Protein AF-A0A5K1BSJ5-F1 (afdb_monomer)

Sequence (576 aa):
VAWEALIDVFVQFHLPMIQEQTGKFDDDLQEKGVSLKLSHQLTDPRGGKHSSTEGSTSDCQSQFSRFQKIIKLLMKPLVGIMSSRCSITVHLSCLKTWCYLLHKLVLLVNCASLIPLVLEPMLLVVFQKGPDNKSYCIWKSCIDLFDDFISSKVKVHNDENVG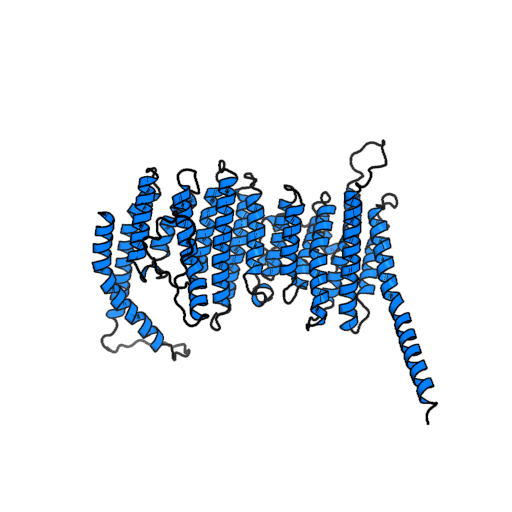VDLTPVNITSGDANMWKNYSIKWMSWDLKMLNFNLRMIQSIVPSVLKQNTSSEVAKMASAAVLQLFCSVLKGVKIEFQQLSQPFSSILLSLNMILTFIKDWYEDVTGKFANCFHQELHYATLQLLQTAIEELPDSILSSPLYEFRLDIKMINNLWSADVIQNVRGHLSGISMMLCMDAVSPISFCVLLYLIVGATYSSSITGEILFTKMEKFSQIAFSVVDPIQNLHAVVEMQYIYMFKSVTNGLYWLKVWKVFAKSLKERFDKVISSPFVITETHLHLLVYYLCFPLEMSSSTCLLMTADDDESTGKHVFTSENKHELELIMDTWKSLYDSVNHVIKDRCTKIHFSEGLCQRLLAIVNGRDKMNAVLQSFTFLWFYGEMAIHVLNQVRMPGALSQQRRQQKGDKRNSLEFVA

Foldseek 3Di:
DVLLVVLCVVLVVQVVVLVVVVVVVVVVVVVPPDDDDDDDDDDDDDDDDDDDDPPPVVVNVVSVVVVLVVLLVSVVVLLVQLLDPDALVSVLVSLQSLLSSLLSCACVCQPPSNVCRRLVSNLLSLLLQACDPRSPLVNVLNLVVLLCLLLQLVVVVVCVVDPDDDDPPPPDDDPRNPSPVRDRDHHQDALVCLLVLLVSLVSNPNNCQPPPHDLVRLLVSLVSSLSSLLSNLLSVQVNVPDPPDDPVSNLVSLQSLLVSLLVLVCCCCPVRVVVPNLSSLVSSLSSLLSNLVRHDLCQQVDLVNWDFQAHPVLVVLDDVVLVVQLCVLLPPDDADDHRDTAGNLLSSLLVNLVSLVVSVVPDDCPVSLVSLLVSLLSCCVGPDNLSSLRSLLNSLSSCLVVPLPCLLVNLSSLLSNLLSNLVSLLVCVPPPDDQDPSSLSSVLSSLCSNLVSLVSNLVPPPDDDDPPDPDPDDDPVNVVSLVSSLVSSLSSCVSVVVSCVVPPPDDPNLVSNVVSLVCSVVVCVPPDPPRPDPSNVVSSVSVVVSSVVVVPPVVPVVVVVVVVVVVVVVVVVPPD

Mean predicted aligned error: 14.18 Å

Radius of gyration: 31.63 Å; Cα contacts (8 Å, |Δi|>4): 451; chains: 1; bounding box: 100×88×82 Å

Solvent-accessible surface area (backbone atoms only — not comparable to full-atom values): 33518 Å² total; per-residue (Å²): 104,75,67,54,54,51,49,48,56,52,42,68,70,49,46,61,73,45,54,68,51,51,58,53,52,57,54,59,57,64,72,62,71,71,82,84,80,91,83,82,89,83,91,86,92,79,91,77,95,78,83,87,88,71,70,67,68,57,52,52,55,52,51,54,53,50,49,54,53,50,53,48,59,62,42,50,60,47,42,50,52,61,64,46,91,65,55,62,69,56,40,52,53,44,51,51,53,51,47,49,50,48,30,70,41,38,68,57,49,62,37,82,79,39,34,65,60,66,46,44,58,50,52,49,48,41,28,48,66,27,66,42,101,78,40,35,69,60,35,51,49,50,50,51,52,49,40,51,48,46,38,23,32,52,53,54,54,51,57,70,71,48,77,83,77,95,68,88,79,77,79,85,73,76,104,71,64,86,54,76,87,45,78,62,64,64,55,67,77,61,81,85,48,47,65,57,54,53,52,57,51,54,42,41,50,69,27,46,68,43,98,81,55,52,72,67,45,39,46,54,52,43,50,49,43,50,52,46,50,49,36,45,38,50,33,50,35,56,53,71,70,43,94,79,68,52,68,68,57,55,46,51,51,49,49,54,53,52,49,49,54,50,52,51,50,48,42,55,58,63,85,34,60,86,63,81,50,64,60,55,58,52,40,50,50,48,49,46,46,48,53,62,73,44,42,55,58,76,57,34,70,26,80,84,46,55,40,65,42,74,49,78,66,52,64,72,64,58,40,71,67,52,48,52,53,41,50,66,70,44,68,94,58,87,78,88,51,82,59,38,72,35,29,48,47,34,52,44,52,41,53,42,54,54,51,49,59,67,47,58,82,76,53,77,64,65,68,56,50,60,50,48,38,56,45,32,42,56,59,30,67,40,95,67,37,61,61,44,46,50,40,51,46,50,52,52,47,51,44,56,73,74,45,58,90,48,50,68,57,56,48,51,52,48,43,39,46,44,52,26,49,28,56,38,44,63,59,42,83,80,52,97,78,83,84,50,72,66,54,49,52,52,50,37,55,52,69,44,39,65,47,53,45,39,55,58,46,54,75,74,80,79,82,85,82,72,100,78,71,102,68,87,70,80,51,71,66,60,51,51,52,51,50,54,42,49,54,51,47,55,54,30,50,52,35,49,52,51,55,44,66,77,71,47,97,66,95,50,64,71,55,52,37,51,53,49,54,48,48,66,55,61,70,38,81,82,54,74,89,85,67,72,44,69,64,29,56,49,46,50,51,55,52,52,52,53,54,50,54,68,66,59,51,68,61,58,59,54,50,52,54,49,51,58,55,49,58,60,52,68,68,60,74,78,77,123

pLDDT: mean 73.5, std 19.88, range [23.98, 96.81]

Nearest PDB structures (foldseek):
  8v3b-assembly1_a  TM=2.642E-01  e=4.967E-02  synthetic construct
  7or8-assembly1_A  TM=2.681E-01  e=3.112E+00  Homo sapiens
  8h5b-assembly1_A  TM=1.734E-01  e=1.829E+00  Saccharomyces cerevisiae S288C
  6t5h-assembly1_A  TM=2.606E-01  e=3.909E+00  Homo sapiens

Structure (mmCIF, N/CA/C/O backbone):
data_AF-A0A5K1BSJ5-F1
#
_entry.id   AF-A0A5K1BSJ5-F1
#
loop_
_atom_site.group_PDB
_atom_site.id
_atom_site.type_symbol
_atom_site.label_atom_id
_atom_site.label_alt_id
_atom_site.label_comp_id
_atom_site.label_asym_id
_atom_site.label_entity_id
_atom_site.label_seq_id
_atom_site.pdbx_PDB_ins_code
_atom_site.Cartn_x
_atom_site.Cartn_y
_atom_site.Cartn_z
_atom_site.occupancy
_atom_site.B_iso_or_equiv
_atom_site.auth_seq_id
_atom_site.auth_comp_id
_atom_site.auth_asym_id
_atom_site.auth_atom_id
_atom_site.pdbx_PDB_model_num
ATOM 1 N N . VAL A 1 1 ? -22.278 3.831 38.910 1.00 59.66 1 VAL A N 1
ATOM 2 C CA . VAL A 1 1 ? -22.834 3.240 40.149 1.00 59.66 1 VAL A CA 1
ATOM 3 C C . VAL A 1 1 ? -23.997 2.279 39.888 1.00 59.66 1 VAL A C 1
ATOM 5 O O . VAL A 1 1 ? -23.748 1.086 39.885 1.00 59.66 1 VAL A O 1
ATOM 8 N N . ALA A 1 2 ? -25.237 2.716 39.608 1.00 66.56 2 ALA A N 1
ATOM 9 C CA . ALA A 1 2 ? -26.373 1.778 39.458 1.00 66.56 2 ALA A CA 1
ATOM 10 C C . ALA A 1 2 ? -26.224 0.781 38.285 1.00 66.56 2 ALA A C 1
ATOM 12 O O . ALA A 1 2 ? -26.528 -0.399 38.427 1.00 66.56 2 ALA A O 1
ATOM 13 N N . TRP A 1 3 ? -25.702 1.239 37.142 1.00 72.31 3 TRP A N 1
ATOM 14 C CA . TRP A 1 3 ? -25.408 0.371 35.993 1.00 72.31 3 TRP A CA 1
ATOM 15 C C . TRP A 1 3 ? -24.248 -0.596 36.243 1.00 72.31 3 TRP A C 1
ATOM 17 O O . TRP A 1 3 ? -24.303 -1.732 35.792 1.00 72.31 3 TRP A O 1
ATOM 27 N N . GLU A 1 4 ? -23.222 -0.166 36.978 1.00 75.81 4 GLU A N 1
ATOM 28 C CA . GLU A 1 4 ? -22.085 -1.021 37.340 1.00 75.81 4 GLU A CA 1
ATOM 29 C C . GLU A 1 4 ? -22.535 -2.134 38.289 1.00 75.81 4 GLU A C 1
ATOM 31 O O . GLU A 1 4 ? -22.211 -3.286 38.043 1.00 75.81 4 GLU A O 1
ATOM 36 N N . ALA A 1 5 ? -23.383 -1.821 39.276 1.00 74.25 5 ALA A N 1
ATOM 37 C CA . ALA A 1 5 ? -23.983 -2.822 40.158 1.00 74.25 5 ALA A CA 1
ATOM 38 C C . ALA A 1 5 ? -24.853 -3.836 39.391 1.00 74.25 5 ALA A C 1
ATOM 40 O O . ALA A 1 5 ? -24.809 -5.028 39.676 1.00 74.25 5 ALA A O 1
ATOM 41 N N . LEU A 1 6 ? -25.610 -3.385 38.382 1.00 73.81 6 LEU A N 1
ATOM 42 C CA . LEU A 1 6 ? -26.347 -4.276 37.477 1.00 73.81 6 LEU A CA 1
ATOM 43 C C . LEU A 1 6 ? -25.399 -5.187 36.687 1.00 73.81 6 LEU A C 1
ATOM 45 O O . LEU A 1 6 ? -25.628 -6.392 36.630 1.00 73.81 6 LEU A O 1
ATOM 49 N N . ILE A 1 7 ? -24.328 -4.632 36.110 1.00 78.50 7 ILE A N 1
ATOM 50 C CA . ILE A 1 7 ? -23.302 -5.409 35.400 1.00 78.50 7 ILE A CA 1
ATOM 51 C C . ILE A 1 7 ? -22.656 -6.427 36.344 1.00 78.50 7 ILE A C 1
ATOM 53 O O . ILE A 1 7 ? -22.511 -7.580 35.956 1.00 78.50 7 ILE A O 1
ATOM 57 N N . ASP A 1 8 ? -22.329 -6.041 37.577 1.00 79.62 8 ASP A N 1
ATOM 58 C CA . ASP A 1 8 ? -21.740 -6.937 38.571 1.00 79.62 8 ASP A CA 1
ATOM 59 C C . ASP A 1 8 ? -22.670 -8.092 38.916 1.00 79.62 8 ASP A C 1
ATOM 61 O O . ASP A 1 8 ? -22.248 -9.239 38.834 1.00 79.62 8 ASP A O 1
ATOM 65 N N . VAL A 1 9 ? -23.945 -7.821 39.209 1.00 76.25 9 VAL A N 1
ATOM 66 C CA . VAL A 1 9 ? -24.928 -8.875 39.497 1.00 76.25 9 VAL A CA 1
ATOM 67 C C . VAL A 1 9 ? -25.075 -9.824 38.306 1.00 76.25 9 VAL A C 1
ATOM 69 O O . VAL A 1 9 ? -25.085 -11.039 38.489 1.00 76.25 9 VAL A O 1
ATOM 72 N N . PHE A 1 10 ? -25.138 -9.304 37.077 1.00 71.19 10 PHE A N 1
ATOM 73 C CA . PHE A 1 10 ? -25.293 -10.142 35.886 1.00 71.19 10 PHE A CA 1
ATOM 74 C C . PHE A 1 10 ? -24.058 -10.976 35.565 1.00 71.19 10 PHE A C 1
ATOM 76 O O . PHE A 1 10 ? -24.174 -12.165 35.263 1.00 71.19 10 PHE A O 1
ATOM 83 N N . VAL A 1 11 ? -22.878 -10.360 35.609 1.00 69.62 11 VAL A N 1
ATOM 84 C CA . VAL A 1 11 ? -21.617 -11.042 35.329 1.00 69.62 11 VAL A CA 1
ATOM 85 C C . VAL A 1 11 ? -21.346 -12.063 36.431 1.00 69.62 11 VAL A C 1
ATOM 87 O O . VAL A 1 11 ? -21.065 -13.212 36.124 1.00 69.62 11 VAL A O 1
ATOM 90 N N . GLN A 1 12 ? -21.534 -11.723 37.704 1.00 70.19 12 GLN A N 1
ATOM 91 C CA . GLN A 1 12 ? -21.292 -12.642 38.818 1.00 70.19 12 GLN A CA 1
ATOM 92 C C . GLN A 1 12 ? -22.198 -13.885 38.788 1.00 70.19 12 GLN A C 1
ATOM 94 O O . GLN A 1 12 ? -21.752 -14.959 39.180 1.00 70.19 12 GLN A O 1
ATOM 99 N N . PHE A 1 13 ? -23.434 -13.777 38.285 1.00 66.00 13 PHE A N 1
ATOM 100 C CA . PHE A 1 13 ? -24.361 -14.916 38.212 1.00 66.00 13 PHE A CA 1
ATOM 101 C C . PHE A 1 13 ? -24.111 -15.847 37.016 1.00 66.00 13 PHE A C 1
ATOM 103 O O . PHE A 1 13 ? -24.405 -17.038 37.087 1.00 66.00 13 PHE A O 1
ATOM 110 N N . HIS A 1 14 ? -23.592 -15.318 35.904 1.00 64.50 14 HIS A N 1
ATOM 111 C CA . HIS A 1 14 ? -23.464 -16.072 34.651 1.00 64.50 14 HIS A CA 1
ATOM 112 C C . HIS A 1 14 ? -22.018 -16.409 34.260 1.00 64.50 14 HIS A C 1
ATOM 114 O O . HIS A 1 14 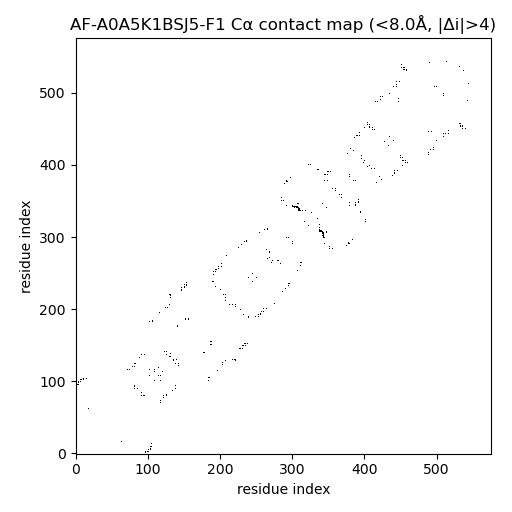? -21.806 -17.399 33.565 1.00 64.50 14 HIS A O 1
ATOM 120 N N . LEU A 1 15 ? -21.024 -15.634 34.706 1.00 64.12 15 LEU A N 1
ATOM 121 C CA . LEU A 1 15 ? -19.611 -15.813 34.354 1.00 64.12 15 LEU A CA 1
ATOM 122 C C . LEU A 1 15 ? -18.994 -17.106 34.924 1.00 64.12 15 LEU A C 1
ATOM 124 O O . LEU A 1 15 ? -18.356 -17.809 34.140 1.00 64.12 15 LEU A O 1
ATOM 128 N N . PRO A 1 16 ? -19.208 -17.488 36.205 1.00 62.09 16 PRO A N 1
ATOM 129 C CA . PRO A 1 16 ? -18.628 -18.717 36.760 1.00 62.09 16 PRO A CA 1
ATOM 130 C C . PRO A 1 16 ? -19.122 -19.964 36.022 1.00 62.09 16 PRO A C 1
ATOM 132 O O . PRO A 1 16 ? -18.342 -20.834 35.656 1.00 62.09 16 PRO A O 1
ATOM 135 N N . MET A 1 17 ? -20.417 -19.979 35.697 1.00 57.91 17 MET A N 1
ATOM 136 C CA . MET A 1 17 ? -21.085 -21.081 35.009 1.00 57.91 17 MET A CA 1
ATOM 137 C C . MET A 1 17 ? -20.581 -21.297 33.570 1.00 57.91 17 MET A C 1
ATOM 139 O O . MET A 1 17 ? -20.702 -22.395 33.038 1.00 57.91 17 MET A O 1
ATOM 143 N N . ILE A 1 18 ? -20.041 -20.251 32.935 1.00 56.03 18 ILE A N 1
ATOM 144 C CA . ILE A 1 18 ? -19.500 -20.297 31.570 1.00 56.03 18 ILE A CA 1
ATOM 145 C C . ILE A 1 18 ? -17.995 -20.572 31.602 1.00 56.03 18 ILE A C 1
ATOM 147 O O . ILE A 1 18 ? -17.532 -21.396 30.823 1.00 56.03 18 ILE A O 1
ATOM 151 N N . GLN A 1 19 ? -17.239 -19.948 32.514 1.00 55.75 19 GLN A N 1
ATOM 152 C CA . GLN A 1 19 ? -15.788 -20.153 32.642 1.00 55.75 19 GLN A CA 1
ATOM 153 C C . GLN A 1 19 ? -15.427 -21.597 33.017 1.00 55.75 19 GLN A C 1
ATOM 155 O O . GLN A 1 19 ? -14.492 -22.161 32.450 1.00 55.75 19 GLN A O 1
ATOM 160 N N . GLU A 1 20 ? -16.204 -22.219 33.906 1.00 53.38 20 GLU A N 1
ATOM 161 C CA . GLU A 1 20 ? -16.032 -23.619 34.320 1.00 53.38 20 GLU A CA 1
ATOM 162 C C . GLU A 1 20 ? -16.349 -24.614 33.180 1.00 53.38 20 GLU A C 1
ATOM 164 O O . GLU A 1 20 ? -15.873 -25.749 33.176 1.00 53.38 20 GLU A O 1
ATOM 169 N N . GLN A 1 21 ? -17.110 -24.178 32.168 1.00 47.47 21 GLN A N 1
ATOM 170 C CA . GLN A 1 21 ? -17.494 -24.982 31.002 1.00 47.47 21 GLN A CA 1
ATOM 171 C C . GLN A 1 21 ? -16.606 -24.726 29.775 1.00 47.47 21 GLN A C 1
ATOM 173 O O . GLN A 1 21 ? -16.357 -25.654 29.011 1.00 47.47 21 GLN A O 1
ATOM 178 N N . THR A 1 22 ? -16.073 -23.510 29.600 1.00 42.66 22 THR A N 1
ATOM 179 C CA . THR A 1 22 ? -15.095 -23.196 28.545 1.00 42.66 22 THR A CA 1
ATOM 180 C C . THR A 1 22 ? -13.706 -23.756 28.847 1.00 42.66 22 THR A C 1
ATOM 182 O O . THR A 1 22 ? -13.033 -24.176 27.916 1.00 42.66 22 THR A O 1
ATOM 185 N N . GLY A 1 23 ? -13.303 -23.849 30.124 1.00 42.91 23 GLY A N 1
ATOM 186 C CA . GLY A 1 23 ? -12.044 -24.508 30.510 1.00 42.91 23 GLY A CA 1
ATOM 187 C C . GLY A 1 23 ? -12.003 -25.998 30.142 1.00 42.91 23 GLY A C 1
ATOM 188 O O . GLY A 1 23 ? -10.978 -26.491 29.697 1.00 42.91 23 GLY A O 1
ATOM 189 N N . LYS A 1 24 ? -13.149 -26.692 30.207 1.00 38.19 24 LYS A N 1
ATOM 190 C CA . LYS A 1 24 ? -13.291 -28.077 29.716 1.00 38.19 24 LYS A CA 1
ATOM 191 C C . LYS A 1 24 ? -13.258 -28.205 28.190 1.00 38.19 24 LYS A C 1
ATOM 193 O O . LYS A 1 24 ? -12.977 -29.282 27.680 1.00 38.19 24 LYS A O 1
ATOM 198 N N . PHE A 1 25 ? -13.581 -27.135 27.467 1.00 33.78 25 PHE A N 1
ATOM 199 C CA . PHE A 1 25 ? -13.662 -27.147 26.006 1.00 33.78 25 PHE A CA 1
ATOM 200 C C . PHE A 1 25 ? -12.275 -27.047 25.347 1.00 33.78 25 PHE A C 1
ATOM 202 O O . PHE A 1 25 ? -12.084 -27.625 24.280 1.00 33.78 25 PHE A O 1
ATOM 209 N N . ASP A 1 26 ? -11.317 -26.360 25.983 1.00 33.97 26 ASP A N 1
ATOM 210 C CA . ASP A 1 26 ? -9.923 -26.283 25.513 1.00 33.97 26 ASP A CA 1
ATOM 211 C C . ASP A 1 26 ? -9.132 -27.575 25.804 1.00 33.97 26 ASP A C 1
ATOM 213 O O . ASP A 1 26 ? -8.372 -28.024 24.943 1.00 33.97 26 ASP A O 1
ATOM 217 N N . ASP A 1 27 ? -9.370 -28.232 26.946 1.00 33.00 27 ASP A N 1
ATOM 218 C CA . ASP A 1 27 ? -8.725 -29.514 27.284 1.00 33.00 27 ASP A CA 1
ATOM 219 C C . ASP A 1 27 ? -9.174 -30.656 26.340 1.00 33.00 27 ASP A C 1
ATOM 221 O O . ASP A 1 27 ? -8.346 -31.411 25.825 1.00 33.00 27 ASP A O 1
ATOM 225 N N . ASP A 1 28 ? -10.470 -30.732 26.002 1.00 30.97 28 ASP A N 1
ATOM 226 C CA . ASP A 1 28 ? -11.014 -31.746 25.077 1.00 30.97 28 ASP A CA 1
ATOM 227 C C . ASP A 1 28 ? -10.558 -31.550 23.610 1.00 30.97 28 ASP A C 1
ATOM 229 O O . ASP A 1 28 ? -10.572 -32.497 22.811 1.00 30.97 28 ASP A O 1
ATOM 233 N N . LEU A 1 29 ? -10.158 -30.330 23.227 1.00 34.44 29 LEU A N 1
ATOM 234 C CA . LEU A 1 29 ? -9.633 -30.008 21.893 1.00 34.44 29 LEU A CA 1
ATOM 235 C C . LEU A 1 29 ? -8.138 -30.334 21.756 1.00 34.44 29 LEU A C 1
ATOM 237 O O . LEU A 1 29 ? -7.705 -30.687 20.656 1.00 34.44 29 LEU A O 1
ATOM 241 N N . GLN A 1 30 ? -7.362 -30.286 22.846 1.00 33.31 30 GLN A N 1
ATOM 242 C CA . GLN A 1 30 ? -5.975 -30.765 22.846 1.00 33.31 30 GLN A CA 1
ATOM 243 C C . GLN A 1 30 ? -5.885 -32.297 22.822 1.00 33.31 30 GLN A C 1
ATOM 245 O O . GLN A 1 30 ? -5.009 -32.841 22.146 1.00 33.31 30 GLN A O 1
ATOM 250 N N . GLU A 1 31 ? -6.808 -33.012 23.471 1.00 28.92 31 GLU A N 1
ATOM 251 C CA . GLU A 1 31 ? -6.738 -34.479 23.561 1.00 28.92 31 GLU A CA 1
ATOM 252 C C . GLU A 1 31 ? -7.206 -35.204 22.278 1.00 28.92 31 GLU A C 1
ATOM 254 O O . GLU A 1 31 ? -6.755 -36.311 21.979 1.00 28.92 31 GLU A O 1
ATOM 259 N N . LYS A 1 32 ? -8.046 -34.569 21.443 1.00 29.69 32 LYS A N 1
ATOM 260 C CA . LYS A 1 32 ? -8.549 -35.145 20.172 1.00 29.69 32 LYS A CA 1
ATOM 261 C C . LYS A 1 32 ? -7.753 -34.757 18.919 1.00 29.69 32 LYS A C 1
ATOM 263 O O . LYS A 1 32 ? -8.147 -35.110 17.807 1.00 29.69 32 LYS A O 1
ATOM 268 N N . GLY A 1 33 ? -6.609 -34.091 19.077 1.00 25.25 33 GLY A N 1
ATOM 269 C CA . GLY A 1 33 ? -5.716 -33.697 17.980 1.00 25.25 33 GLY A CA 1
ATOM 270 C C . GLY A 1 33 ? -4.934 -34.840 17.317 1.00 25.25 33 GLY A C 1
ATOM 271 O O . GLY A 1 33 ? -4.206 -34.597 16.354 1.00 25.25 33 GLY A O 1
ATOM 272 N N . VAL A 1 34 ? -5.073 -36.087 17.779 1.00 30.81 34 VAL A N 1
ATOM 273 C CA . VAL A 1 34 ? -4.377 -37.237 17.191 1.00 30.81 34 VAL A CA 1
ATOM 274 C C . VAL A 1 34 ? -5.376 -38.235 16.610 1.00 30.81 34 VAL A C 1
ATOM 276 O O . VAL A 1 34 ? -5.999 -39.018 17.318 1.00 30.81 34 VAL A O 1
ATOM 279 N N . SER A 1 35 ? -5.410 -38.249 15.275 1.00 29.02 35 SER A N 1
ATOM 280 C CA . SER A 1 35 ? -6.002 -39.262 14.395 1.00 29.02 35 SER A CA 1
ATOM 281 C C . SER A 1 35 ? -7.494 -39.120 14.091 1.00 29.02 35 SER A C 1
ATOM 283 O O . SER A 1 35 ? -8.342 -39.540 14.866 1.00 29.02 35 SER A O 1
ATOM 285 N N . LEU A 1 36 ? -7.802 -38.672 12.869 1.00 24.59 36 LEU A N 1
ATOM 286 C CA . LEU A 1 36 ? -8.895 -39.240 12.074 1.00 24.59 36 LEU A CA 1
ATOM 287 C C . LEU A 1 36 ? -8.571 -39.094 10.579 1.00 24.59 36 LEU A C 1
ATOM 289 O O . LEU A 1 36 ? -8.722 -38.040 9.963 1.00 24.59 36 LEU A O 1
ATOM 293 N N . LYS A 1 37 ? -8.064 -40.198 10.019 1.00 24.64 37 LYS A N 1
ATOM 294 C CA . LYS A 1 37 ? -7.935 -40.450 8.581 1.00 24.64 37 LYS A CA 1
ATOM 295 C C . LYS A 1 37 ? -9.320 -40.543 7.933 1.00 24.64 37 LYS A C 1
ATOM 297 O O . LYS A 1 37 ? -10.227 -41.168 8.475 1.00 24.64 37 LYS A O 1
ATOM 302 N N . LEU A 1 38 ? -9.404 -39.990 6.72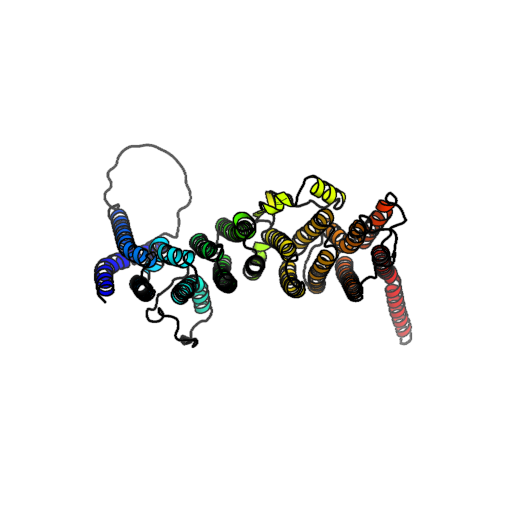4 1.00 25.94 38 LEU A N 1
ATOM 303 C CA . LEU A 1 38 ? -10.426 -40.231 5.704 1.00 25.94 38 LEU A CA 1
ATOM 304 C C . LEU A 1 38 ? -10.875 -41.703 5.627 1.00 25.94 38 LEU A C 1
ATOM 306 O O . LEU A 1 38 ? -10.044 -42.587 5.427 1.00 25.94 38 LEU A O 1
ATOM 310 N N . SER A 1 39 ? -12.188 -41.935 5.592 1.00 24.16 39 SER A N 1
ATOM 311 C CA . SER A 1 39 ? -12.795 -42.848 4.611 1.00 24.16 39 SER A CA 1
ATOM 312 C C . SER A 1 39 ? -14.283 -42.531 4.413 1.00 24.16 39 SER A C 1
ATOM 314 O O . SER A 1 39 ? -14.990 -42.130 5.333 1.00 24.16 39 SER A O 1
ATOM 316 N N . HIS A 1 40 ? -14.709 -42.641 3.158 1.00 26.27 40 HIS A N 1
ATOM 317 C CA . HIS A 1 40 ? -16.026 -42.317 2.614 1.00 26.27 40 HIS A CA 1
ATOM 318 C C . HIS A 1 40 ? -16.828 -43.618 2.383 1.00 26.27 40 HIS A C 1
ATOM 320 O O . HIS A 1 40 ? -16.237 -44.594 1.930 1.00 26.27 40 HIS A O 1
ATOM 326 N N . GLN A 1 41 ? -18.163 -43.533 2.545 1.00 25.44 41 GLN A N 1
ATOM 327 C CA . GLN A 1 41 ? -19.236 -44.441 2.053 1.00 25.44 41 GLN A CA 1
ATOM 328 C C . GLN A 1 41 ? -19.379 -45.804 2.782 1.00 25.44 41 GLN A C 1
ATOM 330 O O . GLN A 1 41 ? -18.389 -46.368 3.215 1.00 25.44 41 GLN A O 1
ATOM 335 N N . LEU A 1 42 ? -20.552 -46.413 3.024 1.00 23.98 42 LEU A N 1
ATOM 336 C CA . LEU A 1 42 ? -21.847 -46.498 2.325 1.00 23.98 42 LEU A CA 1
ATOM 337 C C . LEU A 1 42 ? -22.994 -46.828 3.324 1.00 23.98 42 LEU A C 1
ATOM 339 O O . LEU A 1 42 ? -22.764 -47.263 4.447 1.00 23.98 42 LEU A O 1
ATOM 343 N N . THR A 1 43 ? -24.224 -46.626 2.857 1.00 27.58 43 THR A N 1
ATOM 344 C CA . THR A 1 43 ? -25.562 -46.872 3.438 1.00 27.58 43 THR A CA 1
ATOM 345 C C . THR A 1 43 ? -25.871 -48.297 3.939 1.00 27.58 43 THR A C 1
ATOM 347 O O . THR A 1 43 ? -25.566 -49.236 3.212 1.00 27.58 43 THR A O 1
ATOM 350 N N . ASP A 1 44 ? -26.610 -48.434 5.059 1.00 24.47 44 ASP A N 1
ATOM 351 C CA . ASP A 1 44 ? -27.916 -49.150 5.185 1.00 24.47 44 ASP A CA 1
ATOM 352 C C . ASP A 1 44 ? -28.540 -48.940 6.603 1.00 24.47 44 ASP A C 1
ATOM 354 O O . ASP A 1 44 ? -27.782 -48.793 7.568 1.00 24.47 44 ASP A O 1
ATOM 358 N N . PRO A 1 45 ? -29.882 -48.909 6.796 1.00 36.78 45 PRO A N 1
ATOM 359 C CA . PRO A 1 45 ? -30.524 -48.645 8.080 1.00 36.78 45 PRO A CA 1
ATOM 360 C C . PRO A 1 45 ? -31.060 -49.928 8.730 1.00 36.78 45 PRO A C 1
ATOM 362 O O . PRO A 1 45 ? -31.924 -50.599 8.171 1.00 36.78 45 PRO A O 1
ATOM 365 N N . ARG A 1 46 ? -30.648 -50.230 9.966 1.00 28.17 46 ARG A N 1
ATOM 366 C CA . ARG A 1 46 ? -31.434 -51.051 10.907 1.00 28.17 46 ARG A CA 1
ATOM 367 C C . ARG A 1 46 ? -30.935 -50.858 12.334 1.00 28.17 46 ARG A C 1
ATOM 369 O O . ARG A 1 46 ? -29.740 -50.807 12.593 1.00 28.17 46 ARG A O 1
ATOM 376 N N . GLY A 1 47 ? -31.901 -50.681 13.230 1.00 29.86 47 GLY A N 1
ATOM 377 C CA . GLY A 1 47 ? -31.706 -50.193 14.586 1.00 29.86 47 GLY A CA 1
ATOM 378 C C . GLY A 1 47 ? -30.877 -51.082 15.509 1.00 29.86 47 GLY A C 1
ATOM 379 O O . GLY A 1 47 ? -30.840 -52.303 15.394 1.00 29.86 47 GLY A O 1
ATOM 380 N N . GLY A 1 48 ? -30.307 -50.418 16.507 1.00 26.16 48 GLY A N 1
ATOM 381 C CA . GLY A 1 48 ? -29.730 -51.007 17.703 1.00 26.16 48 GLY A CA 1
ATOM 382 C C . GLY A 1 48 ? -29.537 -49.901 18.732 1.00 26.16 48 GLY A C 1
ATOM 383 O O . GLY A 1 48 ? -28.757 -48.980 18.516 1.00 26.16 48 GLY A O 1
ATOM 384 N N . LYS A 1 49 ? -30.308 -49.959 19.821 1.00 37.69 49 LYS A N 1
ATOM 385 C CA . LYS A 1 49 ? -30.181 -49.083 20.989 1.00 37.69 49 LYS A CA 1
ATOM 386 C C . LYS A 1 49 ? -28.761 -49.182 21.550 1.00 37.69 49 LYS A C 1
ATOM 388 O O . LYS A 1 49 ? -28.403 -50.240 22.052 1.00 37.69 49 LYS A O 1
ATOM 393 N N . HIS A 1 50 ? -28.034 -48.070 21.586 1.00 31.20 50 HIS A N 1
ATOM 394 C CA . HIS A 1 50 ? -27.015 -47.83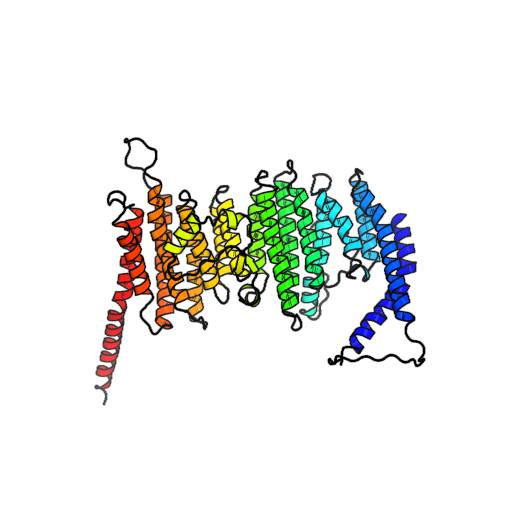6 22.602 1.00 31.20 50 HIS A CA 1
ATOM 395 C C . HIS A 1 50 ? -27.147 -46.424 23.165 1.00 31.20 50 HIS A C 1
ATOM 397 O O . HIS A 1 50 ? -27.495 -45.463 22.487 1.00 31.20 50 HIS A O 1
ATOM 403 N N . SER A 1 51 ? -26.992 -46.382 24.475 1.00 31.72 51 SER A N 1
ATOM 404 C CA . SER A 1 51 ? -27.384 -45.354 25.415 1.00 31.72 51 SER A CA 1
ATOM 405 C C . SER A 1 51 ? -26.347 -44.238 25.553 1.00 31.72 51 SER A C 1
ATOM 407 O O . SER A 1 51 ? -25.166 -44.508 25.742 1.00 31.72 51 SER A O 1
ATOM 409 N N . SER A 1 52 ? -26.862 -43.005 25.585 1.00 38.41 52 SER A N 1
ATOM 410 C CA . SER A 1 52 ? -26.440 -41.881 26.439 1.00 38.41 52 SER A CA 1
ATOM 411 C C . SER A 1 52 ? -24.981 -41.407 26.382 1.00 38.41 52 SER A C 1
ATOM 413 O O . SER A 1 52 ? -24.189 -41.753 27.256 1.00 38.41 52 SER A O 1
ATOM 415 N N . THR A 1 53 ? -24.679 -40.469 25.472 1.00 33.97 53 THR A N 1
ATOM 416 C CA . THR A 1 53 ? -23.725 -39.356 25.714 1.00 33.97 53 THR A CA 1
ATOM 417 C C . THR A 1 53 ? -23.993 -38.141 24.793 1.00 33.97 53 THR A C 1
ATOM 419 O O . THR A 1 53 ? -23.074 -37.580 24.215 1.00 33.97 53 THR A O 1
ATOM 422 N N . GLU A 1 54 ? -25.253 -37.715 24.619 1.00 34.00 54 GLU A N 1
ATOM 423 C CA . GLU A 1 54 ? -25.607 -36.533 23.787 1.00 34.00 54 GLU A CA 1
ATOM 424 C C . GLU A 1 54 ? -26.154 -35.334 24.595 1.00 34.00 54 GLU A C 1
ATOM 426 O O . GLU A 1 54 ? -26.488 -34.294 24.034 1.00 34.00 54 GLU A O 1
ATOM 431 N N . GLY A 1 55 ? -26.230 -35.437 25.927 1.00 33.47 55 GLY A N 1
ATOM 432 C CA . GLY A 1 55 ? -26.874 -34.417 26.770 1.00 33.47 55 GLY A CA 1
ATOM 433 C C . GLY A 1 55 ? -26.032 -33.174 27.097 1.00 33.47 55 GLY A C 1
ATOM 434 O O . GLY A 1 55 ? -26.596 -32.126 27.385 1.00 33.47 55 GLY A O 1
ATOM 435 N N . SER A 1 56 ? -24.696 -33.244 27.059 1.00 41.88 56 SER A N 1
ATOM 436 C CA . SER A 1 56 ? -23.835 -32.165 27.584 1.00 41.88 56 SER A CA 1
ATOM 437 C C . SER A 1 56 ? -23.479 -31.077 26.563 1.00 41.88 56 SER A C 1
ATOM 439 O O . SER A 1 56 ? -23.352 -29.908 26.925 1.00 41.88 56 SER A O 1
ATOM 441 N N . THR A 1 57 ? -23.352 -31.421 25.280 1.00 43.53 57 THR A N 1
ATOM 442 C CA . THR A 1 57 ? -22.993 -30.478 24.203 1.00 43.53 57 THR A CA 1
ATOM 443 C C . THR A 1 57 ? -24.160 -29.561 23.816 1.00 43.53 57 THR A C 1
ATOM 445 O O . THR A 1 57 ? -23.957 -28.367 23.592 1.00 43.53 57 THR A O 1
ATOM 448 N N . SER A 1 58 ? -25.388 -30.093 23.825 1.00 53.00 58 SER A N 1
ATOM 449 C CA . SER A 1 58 ? -26.643 -29.356 23.597 1.00 53.00 58 SER A CA 1
ATOM 450 C C . SER A 1 58 ? -26.878 -28.255 24.642 1.00 53.00 58 SER A C 1
ATOM 452 O O . SER A 1 58 ? -27.123 -27.092 24.301 1.00 53.00 58 SER A O 1
ATOM 454 N N . ASP A 1 59 ? -26.747 -28.596 25.928 1.00 54.78 59 ASP A N 1
ATOM 455 C CA . ASP A 1 59 ? -26.998 -27.657 27.024 1.00 54.78 59 ASP A CA 1
ATOM 456 C C . ASP A 1 59 ? -25.937 -26.550 27.089 1.00 54.78 59 ASP A C 1
ATOM 458 O O . ASP A 1 59 ? -26.284 -25.383 27.293 1.00 54.78 59 ASP A O 1
ATOM 462 N N . CYS A 1 60 ? -24.670 -26.873 26.809 1.00 54.72 60 CYS A N 1
ATOM 463 C CA . CYS A 1 60 ? -23.566 -25.910 26.758 1.00 54.72 60 CYS A CA 1
ATOM 464 C C . CYS A 1 60 ? -23.783 -24.834 25.677 1.00 54.72 60 CYS A C 1
ATOM 466 O O . CYS A 1 60 ? -23.670 -23.630 25.936 1.00 54.72 60 CYS A O 1
ATOM 468 N N . GLN A 1 61 ? -24.169 -25.245 24.465 1.00 62.06 61 GLN A N 1
ATOM 469 C CA . GLN A 1 61 ? -24.454 -24.314 23.370 1.00 62.06 61 GLN A CA 1
ATOM 470 C C . GLN A 1 61 ? -25.687 -23.446 23.677 1.00 62.06 61 GLN A C 1
ATOM 472 O O . GLN A 1 61 ? -25.715 -22.250 23.360 1.00 62.06 61 GLN A O 1
ATOM 477 N N . SER A 1 62 ? -26.683 -24.013 24.368 1.00 69.56 62 SER A N 1
ATOM 478 C CA . SER A 1 62 ? -27.880 -23.286 24.796 1.00 69.56 62 SER A CA 1
ATOM 479 C C . SER A 1 62 ? -27.564 -22.177 25.815 1.00 69.56 62 SER A C 1
ATOM 481 O O . SER A 1 62 ? -28.055 -21.052 25.664 1.00 69.56 62 SER A O 1
ATOM 483 N N . GLN A 1 63 ? -26.687 -22.432 26.793 1.00 72.69 63 GLN A N 1
ATOM 484 C CA . GLN A 1 63 ? -26.320 -21.469 27.837 1.00 72.69 63 GLN A CA 1
ATOM 485 C C . GLN A 1 63 ? -25.459 -20.329 27.292 1.00 72.69 63 GLN A C 1
ATOM 487 O O . GLN A 1 63 ? -25.733 -19.158 27.571 1.00 72.69 63 GLN A O 1
ATOM 492 N N . PHE A 1 64 ? -24.489 -20.634 26.428 1.00 74.81 64 PHE A N 1
ATOM 493 C CA . PHE A 1 64 ? -23.697 -19.604 25.756 1.00 74.81 64 PHE A CA 1
ATOM 494 C C . PHE A 1 64 ? -24.572 -18.711 24.858 1.00 74.81 64 PHE A C 1
ATOM 496 O O . PHE A 1 64 ? -24.446 -17.484 24.868 1.00 74.81 64 PHE A O 1
ATOM 503 N N . SER A 1 65 ? -25.555 -19.295 24.160 1.00 79.31 65 SER A N 1
ATOM 504 C CA . SER A 1 65 ? -26.529 -18.519 23.379 1.00 79.31 65 SER A CA 1
ATOM 505 C C . SER A 1 65 ? -27.396 -17.599 24.257 1.00 79.31 65 SER A C 1
ATOM 507 O O . SER A 1 65 ? -27.735 -16.481 23.857 1.00 79.31 65 SER A O 1
ATOM 509 N N . ARG A 1 66 ? -27.742 -18.036 25.477 1.00 81.56 66 ARG A N 1
ATOM 510 C CA . ARG A 1 66 ? -28.483 -17.231 26.460 1.00 81.56 66 ARG A CA 1
ATOM 511 C C . ARG A 1 66 ? -27.638 -16.060 26.946 1.00 81.56 66 ARG A C 1
ATOM 513 O O . ARG A 1 66 ? -28.134 -14.936 26.983 1.00 81.56 66 ARG A O 1
ATOM 520 N N . PHE A 1 67 ? -26.362 -16.298 27.229 1.00 81.50 67 PHE A N 1
ATOM 521 C CA . PHE A 1 67 ? -25.415 -15.252 27.601 1.00 81.50 67 PHE A CA 1
ATOM 522 C C . PHE A 1 67 ? -25.253 -14.202 26.498 1.00 81.50 67 PHE A C 1
ATOM 524 O O . PHE A 1 67 ? -25.397 -13.010 26.759 1.00 81.50 67 PHE A O 1
ATOM 531 N N . GLN A 1 68 ? -25.091 -14.616 25.238 1.00 84.19 68 GLN A N 1
ATOM 532 C CA . GLN A 1 68 ? -25.059 -13.689 24.101 1.00 84.19 68 GLN A CA 1
ATOM 533 C C . GLN A 1 68 ? -26.326 -12.825 24.006 1.00 84.19 68 GLN A C 1
ATOM 535 O O . GLN A 1 68 ? -26.244 -11.637 23.691 1.00 84.19 68 GLN A O 1
ATOM 540 N N . LYS A 1 69 ? -27.510 -13.392 24.285 1.00 86.69 69 LYS A N 1
ATOM 541 C CA . LYS A 1 69 ? -28.771 -12.627 24.331 1.00 86.69 69 LYS A CA 1
ATOM 542 C C . LYS A 1 69 ? -28.764 -11.592 25.457 1.00 86.69 69 LYS A C 1
ATOM 544 O O . LYS A 1 69 ? -29.203 -10.468 25.230 1.00 86.69 69 LYS A O 1
ATOM 549 N N . ILE A 1 70 ? -28.244 -11.942 26.632 1.00 85.38 70 ILE A N 1
ATOM 550 C CA . ILE A 1 70 ? -28.120 -11.023 27.774 1.00 85.38 70 ILE A CA 1
ATOM 551 C C . ILE A 1 70 ? -27.158 -9.881 27.440 1.00 85.38 70 ILE A C 1
ATOM 553 O O . ILE A 1 70 ? -27.510 -8.717 27.605 1.00 85.38 70 ILE A O 1
ATOM 557 N N . ILE A 1 71 ? -25.988 -10.190 26.881 1.00 87.06 71 ILE A N 1
ATOM 558 C CA . ILE A 1 71 ? -25.022 -9.175 26.447 1.00 87.06 71 ILE A CA 1
ATOM 559 C C . ILE A 1 71 ? -25.636 -8.243 25.401 1.00 87.06 71 ILE A C 1
ATOM 561 O O . ILE A 1 71 ? -25.542 -7.025 25.535 1.00 87.06 71 ILE A O 1
ATOM 565 N N . LYS A 1 72 ? -26.364 -8.778 24.413 1.00 88.31 72 LYS A N 1
ATOM 566 C CA . LYS A 1 72 ? -27.122 -7.954 23.455 1.00 88.31 72 LYS A CA 1
ATOM 567 C C . LYS A 1 72 ? -28.115 -7.018 24.152 1.00 88.31 72 LYS A C 1
ATOM 569 O O . LYS A 1 72 ? -28.249 -5.867 23.742 1.00 88.31 72 LYS A O 1
ATOM 574 N N . LEU A 1 73 ? -28.820 -7.491 25.182 1.00 88.25 73 LEU A N 1
ATOM 575 C CA . LEU A 1 73 ? -29.762 -6.671 25.951 1.00 88.25 73 LEU A CA 1
ATOM 576 C C . LEU A 1 73 ? -29.058 -5.562 26.741 1.00 88.25 73 LEU A C 1
ATOM 578 O O . LEU A 1 73 ? -29.578 -4.451 26.768 1.00 88.25 73 LEU A O 1
ATOM 582 N N . LEU A 1 74 ? -27.880 -5.828 27.314 1.00 88.25 74 LEU A N 1
ATOM 583 C CA . LEU A 1 74 ? -27.061 -4.822 28.003 1.00 88.25 74 LEU A CA 1
ATOM 584 C C . LEU A 1 74 ? -26.473 -3.785 27.038 1.00 88.25 74 LEU A C 1
ATOM 586 O O . LEU A 1 74 ? -26.409 -2.602 27.363 1.00 88.25 74 LEU A O 1
ATOM 590 N N . MET A 1 75 ? -26.092 -4.205 25.831 1.00 92.50 75 MET A N 1
ATOM 591 C CA . MET A 1 75 ? -25.527 -3.311 24.818 1.00 92.50 75 MET A CA 1
ATOM 592 C C . MET A 1 75 ? -26.563 -2.352 24.224 1.00 92.50 75 MET A C 1
ATOM 594 O O . MET A 1 75 ? -26.231 -1.202 23.951 1.00 92.50 75 MET A O 1
ATOM 598 N N . LYS A 1 76 ? -27.827 -2.769 24.059 1.00 92.31 76 LYS A N 1
ATOM 599 C CA . LYS A 1 76 ? -28.903 -1.925 23.495 1.00 92.31 76 LYS A CA 1
ATOM 600 C C . LYS A 1 76 ? -29.021 -0.525 24.124 1.00 92.31 76 LYS A C 1
ATOM 602 O O . LYS A 1 76 ? -28.979 0.445 23.367 1.00 92.31 76 LYS A O 1
ATOM 607 N N . PRO A 1 77 ? -29.177 -0.367 25.454 1.00 91.19 77 PRO A N 1
ATOM 608 C CA . PRO A 1 77 ? -29.281 0.954 26.070 1.00 91.19 77 PRO A CA 1
ATOM 609 C C . PRO A 1 77 ? -27.987 1.759 25.925 1.00 91.19 77 PRO A C 1
ATOM 611 O O . PRO A 1 77 ? -28.056 2.962 25.694 1.00 91.19 77 PRO A O 1
ATOM 614 N N . LEU A 1 78 ? -26.817 1.114 25.988 1.00 93.44 78 LEU A N 1
ATOM 615 C CA . LEU A 1 78 ? -25.530 1.790 25.814 1.00 93.44 78 LEU A CA 1
ATOM 616 C C . LEU A 1 78 ? -25.387 2.370 24.398 1.00 93.44 78 LEU A C 1
ATOM 618 O O . LEU A 1 78 ? -25.107 3.555 24.234 1.00 93.44 78 LEU A O 1
ATOM 622 N N . VAL A 1 79 ? -25.683 1.567 23.376 1.00 92.81 79 VAL A N 1
ATOM 623 C CA . VAL A 1 79 ? -25.694 1.997 21.970 1.00 92.81 79 VAL A CA 1
ATOM 624 C C . VAL A 1 79 ? -26.751 3.082 21.739 1.00 92.81 79 VAL A C 1
ATOM 626 O O . VAL A 1 79 ? -26.493 4.070 21.048 1.00 92.81 79 VAL A O 1
ATOM 629 N N . GLY A 1 80 ? -27.931 2.952 22.353 1.00 93.06 80 GLY A N 1
ATOM 630 C CA . GLY A 1 80 ? -28.997 3.955 22.295 1.00 93.06 80 GLY A CA 1
ATOM 631 C C . GLY A 1 80 ? -28.573 5.307 22.878 1.00 93.06 80 GLY A C 1
ATOM 632 O O . GLY A 1 80 ? -28.754 6.344 22.245 1.00 93.06 80 GLY A O 1
ATOM 633 N N . ILE A 1 81 ? -27.934 5.310 24.051 1.00 92.69 81 ILE A N 1
ATOM 634 C CA . ILE A 1 81 ? -27.406 6.533 24.670 1.00 92.69 81 ILE A CA 1
ATOM 635 C C . ILE A 1 81 ? -26.290 7.123 23.805 1.00 92.69 81 ILE A C 1
ATOM 637 O O . ILE A 1 81 ? -26.317 8.321 23.516 1.00 92.69 81 ILE A O 1
ATOM 641 N N . MET A 1 82 ? -25.346 6.299 23.347 1.00 91.50 82 MET A N 1
ATOM 642 C CA . MET A 1 82 ? -24.220 6.756 22.534 1.00 91.50 82 MET A CA 1
ATOM 643 C C . MET A 1 82 ? -24.665 7.329 21.184 1.00 91.50 82 MET A C 1
ATOM 645 O O . MET A 1 82 ? -24.048 8.270 20.696 1.00 91.50 82 MET A O 1
ATOM 649 N N . SER A 1 83 ? -25.753 6.831 20.590 1.00 89.75 83 SER A N 1
ATOM 650 C CA . SER A 1 83 ? -26.308 7.334 19.320 1.00 89.75 83 SER A CA 1
ATOM 651 C C . SER A 1 83 ? -27.218 8.558 19.486 1.00 89.75 83 SER A C 1
ATOM 653 O O . SER A 1 83 ? -27.381 9.335 18.546 1.00 89.75 83 SER A O 1
ATOM 655 N N . SER A 1 84 ? -27.750 8.790 20.686 1.00 90.31 84 SER A N 1
ATOM 656 C CA . SER A 1 84 ? -28.641 9.913 20.988 1.00 90.31 84 SER A CA 1
ATOM 657 C C . SER A 1 84 ? -27.970 11.298 20.905 1.00 90.31 84 SER A C 1
ATOM 659 O O . SER A 1 84 ? -26.747 11.437 20.765 1.00 90.31 84 SER A O 1
ATOM 661 N N . ARG A 1 85 ? -28.798 12.343 21.066 1.00 86.00 85 ARG A N 1
ATOM 662 C CA . ARG A 1 85 ? -28.402 13.760 21.178 1.00 86.00 85 ARG A CA 1
ATOM 663 C C . ARG A 1 85 ? -28.060 14.197 22.613 1.00 86.00 85 ARG A C 1
ATOM 665 O O . ARG A 1 85 ? -28.100 15.389 22.906 1.00 86.00 85 ARG A O 1
ATOM 672 N N . CYS A 1 86 ? -27.782 13.259 23.520 1.00 87.31 86 CYS A N 1
ATOM 673 C CA . CYS A 1 86 ? -27.372 13.589 24.885 1.00 87.31 86 CYS A CA 1
ATOM 674 C C . CYS A 1 86 ? -26.090 14.443 24.927 1.00 87.31 86 CYS A C 1
ATOM 676 O O . CYS A 1 86 ? -25.348 14.542 23.949 1.00 87.31 86 CYS A O 1
ATOM 678 N N . SER A 1 87 ? -25.835 15.071 26.079 1.00 88.25 87 SER A N 1
ATOM 679 C CA . SER A 1 87 ? -24.616 15.846 26.305 1.00 88.25 87 SER A CA 1
ATOM 680 C C . SER A 1 87 ? -23.369 14.959 26.285 1.00 88.25 87 SER A C 1
ATOM 682 O O . SER A 1 87 ? -23.422 13.766 26.596 1.00 88.25 87 SER A O 1
ATOM 684 N N . ILE A 1 88 ? -22.215 15.578 26.025 1.00 86.56 88 ILE A N 1
ATOM 685 C CA . ILE A 1 88 ? -20.921 14.888 26.034 1.00 86.56 88 ILE A CA 1
ATOM 686 C C . ILE A 1 88 ? -20.640 14.176 27.365 1.00 86.56 88 ILE A C 1
ATOM 688 O O . ILE A 1 88 ? -20.085 13.083 27.384 1.00 86.56 88 ILE A O 1
ATOM 692 N N . THR A 1 89 ? -21.084 14.747 28.486 1.00 88.38 89 THR A N 1
ATOM 693 C CA . THR A 1 89 ? -20.942 14.150 29.821 1.00 88.38 89 THR A CA 1
ATOM 694 C C . THR A 1 89 ? -21.700 12.829 29.953 1.00 88.38 89 THR A C 1
ATOM 696 O O . THR A 1 89 ? -21.182 11.877 30.536 1.00 88.38 89 THR A O 1
ATOM 699 N N . VAL A 1 90 ? -22.895 12.737 29.363 1.00 90.12 90 VAL A N 1
ATOM 700 C CA . VAL A 1 90 ? -23.685 11.500 29.328 1.00 90.12 90 VAL A CA 1
ATOM 701 C C . VAL A 1 90 ? -23.015 10.469 28.424 1.00 90.12 90 VAL A C 1
ATOM 703 O O . VAL A 1 90 ? -22.904 9.307 28.810 1.00 90.12 90 VAL A O 1
ATOM 706 N N . HIS A 1 91 ? -22.505 10.881 27.259 1.00 90.25 91 HIS A N 1
ATOM 707 C CA . HIS A 1 91 ? -21.760 9.980 26.372 1.00 90.25 91 HIS A CA 1
ATOM 708 C C . HIS A 1 91 ? -20.469 9.462 27.025 1.00 90.25 91 HIS A C 1
ATOM 710 O O . HIS A 1 91 ? -20.191 8.271 26.940 1.00 90.25 91 HIS A O 1
ATOM 716 N N . LEU A 1 92 ? -19.731 10.297 27.762 1.00 88.81 92 LEU A N 1
ATOM 717 C CA . LEU A 1 92 ? -18.552 9.877 28.531 1.00 88.81 92 LEU A CA 1
ATOM 718 C C . LEU A 1 92 ? -18.912 8.887 29.647 1.00 88.81 92 LEU A C 1
ATOM 720 O O . LEU A 1 92 ? -18.217 7.890 29.835 1.00 88.81 92 LEU A O 1
ATOM 724 N N . SER A 1 93 ? -20.009 9.120 30.374 1.00 88.50 93 SER A N 1
ATOM 725 C CA . SER A 1 93 ? -20.496 8.168 31.383 1.00 88.50 93 SER A CA 1
ATOM 726 C C . SER A 1 93 ? -20.917 6.836 30.755 1.00 88.50 93 SER A C 1
ATOM 728 O O . SER A 1 93 ? -20.677 5.771 31.328 1.00 88.50 93 SER A O 1
ATOM 730 N N . CYS A 1 94 ? -21.531 6.885 29.572 1.00 91.62 94 CYS A N 1
ATOM 731 C CA . CYS A 1 94 ? -21.882 5.703 28.794 1.00 91.62 94 CYS A CA 1
ATOM 732 C C . CYS A 1 94 ? -20.628 4.929 28.360 1.00 91.62 94 CYS A C 1
ATOM 734 O O . CYS A 1 94 ? -20.566 3.718 28.566 1.00 91.62 94 CYS A O 1
ATOM 736 N N . LEU A 1 95 ? -19.599 5.630 27.868 1.00 90.31 95 LEU A N 1
ATOM 737 C CA . LEU A 1 95 ? -18.313 5.036 27.500 1.00 90.31 95 LEU A CA 1
ATOM 738 C C . LEU A 1 95 ? -17.642 4.353 28.699 1.00 90.31 95 LEU A C 1
ATOM 740 O O . LEU A 1 95 ? -17.224 3.208 28.585 1.00 90.31 95 LEU A O 1
ATOM 744 N N . LYS A 1 96 ? -17.610 5.002 29.872 1.00 89.25 96 LYS A N 1
ATOM 745 C CA . LYS A 1 96 ? -17.075 4.396 31.107 1.00 89.25 96 LYS A CA 1
ATOM 746 C C . LYS A 1 96 ? -17.814 3.114 31.492 1.00 89.25 96 LYS A C 1
ATOM 748 O O . LYS A 1 96 ? -17.178 2.124 31.835 1.00 89.25 96 LYS A O 1
ATOM 753 N N . THR A 1 97 ? -19.144 3.120 31.383 1.00 90.50 97 THR A N 1
ATOM 754 C CA . THR A 1 97 ? -19.982 1.945 31.678 1.00 90.50 97 THR A CA 1
ATOM 755 C C . THR A 1 97 ? -19.697 0.801 30.699 1.00 90.50 97 THR A C 1
ATOM 757 O O . THR A 1 97 ? -19.647 -0.361 31.094 1.00 90.50 97 THR A O 1
ATOM 760 N N . TRP A 1 98 ? -19.459 1.119 29.426 1.00 92.00 98 TRP A N 1
ATOM 761 C CA . TRP A 1 98 ? -19.048 0.135 28.429 1.00 92.00 98 TRP A CA 1
ATOM 762 C C . TRP A 1 98 ? -17.640 -0.419 28.694 1.00 92.00 98 TRP A C 1
ATOM 764 O O . TRP A 1 98 ? -17.462 -1.634 28.670 1.00 92.00 98 TRP A O 1
ATOM 774 N N . CYS A 1 99 ? -16.662 0.423 29.041 1.00 89.06 99 CYS A N 1
ATOM 775 C CA . CYS A 1 99 ? -15.327 -0.047 29.431 1.00 89.06 99 CYS A CA 1
ATOM 776 C C . CYS A 1 99 ? -15.376 -0.944 30.678 1.00 89.06 99 CYS A C 1
ATOM 778 O O . CYS A 1 99 ? -14.668 -1.947 30.740 1.00 89.06 99 CYS A O 1
ATOM 780 N N . TYR A 1 100 ? -16.249 -0.630 31.641 1.00 87.81 100 TYR A N 1
ATOM 781 C CA . TYR A 1 100 ? -16.488 -1.487 32.801 1.00 87.81 100 TYR A CA 1
ATOM 782 C C . TYR A 1 100 ? -17.032 -2.860 32.400 1.00 87.81 100 TYR A C 1
ATOM 784 O O . TYR A 1 100 ? -16.543 -3.881 32.882 1.00 87.81 100 TYR A O 1
ATOM 792 N N . LEU A 1 101 ? -18.000 -2.897 31.477 1.00 89.00 101 LEU A N 1
ATOM 793 C CA . LEU A 1 101 ? -18.522 -4.147 30.926 1.00 89.00 101 LEU A CA 1
ATOM 794 C C . LEU A 1 101 ? -17.407 -4.969 30.263 1.00 89.00 101 LEU A C 1
ATOM 796 O O . LEU A 1 101 ? -17.277 -6.150 30.570 1.00 89.00 101 LEU A O 1
ATOM 800 N N . LEU A 1 102 ? -16.576 -4.357 29.411 1.00 88.75 102 LEU A N 1
ATOM 801 C CA . LEU A 1 102 ? -15.439 -5.034 28.768 1.00 88.75 102 LEU A CA 1
ATOM 802 C C . LEU A 1 102 ? -14.472 -5.634 29.798 1.00 88.75 102 LEU A C 1
ATOM 804 O O . LEU A 1 102 ? -14.091 -6.796 29.685 1.00 88.75 102 LEU A O 1
ATOM 808 N N . HIS A 1 103 ? -14.122 -4.866 30.831 1.00 85.31 103 HIS A N 1
ATOM 809 C CA . HIS A 1 103 ? -13.260 -5.325 31.917 1.00 85.31 103 HIS A CA 1
ATOM 810 C C . HIS A 1 103 ? -13.865 -6.513 32.679 1.00 85.31 103 HIS A C 1
ATOM 812 O O . HIS A 1 103 ? -13.172 -7.491 32.959 1.00 85.31 103 HIS A O 1
ATOM 818 N N . LYS A 1 104 ? -15.171 -6.470 32.964 1.00 85.25 104 LYS A N 1
ATOM 819 C CA . LYS A 1 104 ? -15.886 -7.524 33.699 1.00 85.25 104 LYS A CA 1
ATOM 820 C C . LYS A 1 104 ? -16.122 -8.791 32.887 1.00 85.25 104 LYS A C 1
ATOM 822 O O . LYS A 1 104 ? -16.263 -9.861 33.469 1.00 85.25 104 LYS A O 1
ATOM 827 N N . LEU A 1 105 ? -16.114 -8.704 31.560 1.00 82.75 105 LEU A N 1
ATOM 828 C CA . LEU A 1 105 ? -16.143 -9.883 30.693 1.00 82.75 105 LEU A CA 1
ATOM 829 C C . LEU A 1 105 ? -14.819 -10.666 30.713 1.00 82.75 105 LEU A C 1
ATOM 831 O O . LEU A 1 105 ? -14.802 -11.823 30.292 1.00 82.75 105 LEU A O 1
ATOM 835 N N . VAL A 1 106 ? -13.739 -10.080 31.244 1.00 77.94 106 VAL A N 1
ATOM 836 C CA . VAL A 1 106 ? -12.410 -10.690 31.407 1.00 77.94 106 VAL A CA 1
ATOM 837 C C . VAL A 1 106 ? -11.961 -11.399 30.123 1.00 77.94 106 VAL A C 1
ATOM 839 O O . VAL A 1 106 ? -11.671 -10.731 29.140 1.00 77.94 106 VAL A O 1
ATOM 842 N N . LEU A 1 107 ? -11.917 -12.737 30.100 1.00 74.38 107 LEU A N 1
ATOM 843 C CA . LEU A 1 107 ? -11.461 -13.511 28.942 1.00 74.38 107 LEU A CA 1
ATOM 844 C C . LEU A 1 107 ? -12.558 -13.689 27.884 1.00 74.38 107 LEU A C 1
ATOM 846 O O . LEU A 1 107 ? -12.239 -13.803 26.704 1.00 74.38 107 LEU A O 1
ATOM 850 N N . LEU A 1 108 ? -13.840 -13.650 28.273 1.00 77.69 108 LEU A N 1
ATOM 851 C CA . LEU A 1 108 ? -14.965 -13.866 27.353 1.00 77.69 108 LEU A CA 1
ATOM 852 C C . LEU A 1 108 ? -15.075 -12.770 26.294 1.00 77.69 108 LEU A C 1
ATOM 854 O O . LEU A 1 108 ? -15.611 -13.009 25.215 1.00 77.69 108 LEU A O 1
ATOM 858 N N . VAL A 1 109 ? -14.552 -11.574 26.576 1.00 78.81 109 VAL A N 1
ATOM 859 C CA . VAL A 1 109 ? -14.520 -10.482 25.596 1.00 78.81 109 VAL A CA 1
ATOM 860 C C . VAL A 1 109 ? -13.719 -10.854 24.347 1.00 78.81 109 VAL A C 1
ATOM 862 O O . VAL A 1 109 ? -13.980 -10.298 23.289 1.00 78.81 109 VAL A O 1
ATOM 865 N N . ASN A 1 110 ? -12.795 -11.815 24.452 1.00 79.62 110 ASN A N 1
ATOM 866 C CA . ASN A 1 110 ? -11.956 -12.280 23.350 1.00 79.62 110 ASN A CA 1
ATOM 867 C C . ASN A 1 110 ? -12.606 -13.408 22.533 1.00 79.62 110 ASN A C 1
ATOM 869 O O . ASN A 1 110 ? -12.083 -13.792 21.488 1.00 79.62 110 ASN A O 1
ATOM 873 N N . CYS A 1 111 ? -13.751 -13.948 22.970 1.00 80.62 111 CYS A N 1
ATOM 874 C CA . CYS A 1 111 ? -14.457 -14.967 22.204 1.00 80.62 111 CYS A CA 1
ATOM 875 C C . CYS A 1 111 ? -14.923 -14.386 20.865 1.00 80.62 111 CYS A C 1
ATOM 877 O O . CYS A 1 111 ? -15.603 -13.355 20.821 1.00 80.62 111 CYS A O 1
ATOM 879 N N . ALA A 1 112 ? -14.649 -15.104 19.773 1.00 77.25 112 ALA A N 1
ATOM 880 C CA . ALA A 1 112 ? -14.888 -14.596 18.426 1.00 77.25 112 ALA A CA 1
ATOM 881 C C . ALA A 1 112 ? -16.344 -14.190 18.138 1.00 77.25 112 ALA A C 1
ATOM 883 O O . ALA A 1 112 ? -16.615 -13.318 17.319 1.00 77.25 112 ALA A O 1
ATOM 884 N N . SER A 1 113 ? -17.292 -14.801 18.844 1.00 79.81 113 SER A N 1
ATOM 885 C CA . SER A 1 113 ? -18.720 -14.512 18.723 1.00 79.81 113 SER A CA 1
ATOM 886 C C . SER A 1 113 ? -19.205 -13.350 19.601 1.00 79.81 113 SER A C 1
ATOM 888 O O . SER A 1 113 ? -20.292 -12.827 19.357 1.00 79.81 113 SER A O 1
ATOM 890 N N . LEU A 1 114 ? -18.431 -12.940 20.612 1.00 84.50 114 LEU A N 1
ATOM 891 C CA . LEU A 1 114 ? -18.761 -11.833 21.516 1.00 84.50 114 LEU A CA 1
ATOM 892 C C . LEU A 1 114 ? -18.129 -10.511 21.071 1.00 84.50 114 LEU A C 1
ATOM 894 O O . LEU A 1 114 ? -18.752 -9.469 21.270 1.00 84.50 114 LEU A O 1
ATOM 898 N N . ILE A 1 115 ? -16.970 -10.536 20.404 1.00 84.44 115 ILE A N 1
ATOM 899 C CA . ILE A 1 115 ? -16.316 -9.323 19.878 1.00 84.44 115 ILE A CA 1
ATOM 900 C C . ILE A 1 115 ? -17.276 -8.495 18.997 1.00 84.44 115 ILE A C 1
ATOM 902 O O . ILE A 1 115 ? -17.511 -7.328 19.327 1.00 84.44 115 ILE A O 1
ATOM 906 N N . PRO A 1 116 ? -17.945 -9.066 17.971 1.00 85.19 116 PRO A N 1
ATOM 907 C CA . PRO A 1 116 ? -18.906 -8.316 17.158 1.00 85.19 116 PRO A CA 1
ATOM 908 C C . PRO A 1 116 ? -20.142 -7.835 17.934 1.00 85.19 116 PRO A C 1
ATOM 910 O O . PRO A 1 116 ? -20.844 -6.930 17.499 1.00 85.19 116 PRO A O 1
ATOM 913 N N . LEU A 1 117 ? -20.450 -8.438 19.087 1.00 87.50 117 LEU A N 1
ATOM 914 C CA . LEU A 1 117 ? -21.613 -8.067 19.898 1.00 87.50 117 LEU A CA 1
ATOM 915 C C . LEU A 1 117 ? -21.334 -6.911 20.851 1.00 87.50 117 LEU A C 1
ATOM 917 O O . LEU A 1 117 ? -22.244 -6.131 21.131 1.00 87.50 117 LEU A O 1
ATOM 921 N N . VAL A 1 118 ? -20.107 -6.819 21.361 1.00 88.94 118 VAL A N 1
ATOM 922 C CA . VAL A 1 118 ? -19.740 -5.855 22.404 1.00 88.94 118 VAL A CA 1
ATOM 923 C C . VAL A 1 118 ? -18.923 -4.696 21.843 1.00 88.94 118 VAL A C 1
ATOM 925 O O . VAL A 1 118 ? -19.148 -3.555 22.251 1.00 88.94 118 VAL A O 1
ATOM 928 N N . LEU A 1 119 ? -18.006 -4.955 20.904 1.00 90.50 119 LEU A N 1
ATOM 929 C CA . LEU A 1 119 ? -17.151 -3.917 20.325 1.00 90.50 119 LEU A CA 1
ATOM 930 C C . LEU A 1 119 ? -17.819 -3.224 19.132 1.00 90.50 119 LEU A C 1
ATOM 932 O O . LEU A 1 119 ? -17.922 -1.997 19.135 1.00 90.50 119 LEU A O 1
ATOM 936 N N . GLU A 1 120 ? -18.306 -3.992 18.147 1.00 91.56 120 GLU A N 1
ATOM 937 C CA . GLU A 1 120 ? -18.821 -3.452 16.871 1.00 91.56 120 GLU A CA 1
ATOM 938 C C . GLU A 1 120 ? -19.848 -2.324 17.060 1.00 91.56 120 GLU A C 1
ATOM 940 O O . GLU A 1 120 ? -19.637 -1.233 16.529 1.00 91.56 120 GLU A O 1
ATOM 945 N N . PRO A 1 121 ? -20.927 -2.497 17.853 1.00 91.88 121 PRO A N 1
ATOM 946 C CA . PRO A 1 121 ? -22.011 -1.519 17.884 1.00 91.88 121 PRO A CA 1
ATOM 947 C C . PRO A 1 121 ? -21.588 -0.176 18.486 1.00 91.88 121 PRO A C 1
ATOM 949 O O . PRO A 1 121 ? -22.085 0.867 18.070 1.00 91.88 121 PRO A O 1
ATOM 952 N N . MET A 1 122 ? -20.677 -0.188 19.463 1.00 93.12 122 MET A N 1
ATOM 953 C CA . MET A 1 122 ? -20.197 1.042 20.098 1.00 93.12 122 MET A CA 1
ATOM 954 C C . MET A 1 122 ? -19.203 1.775 19.217 1.00 93.12 122 MET A C 1
ATOM 956 O O . MET A 1 122 ? -19.358 2.976 18.988 1.00 93.12 122 MET A O 1
ATOM 960 N N . LEU A 1 123 ? -18.219 1.048 18.688 1.00 93.12 123 LEU A N 1
ATOM 961 C CA . LEU A 1 123 ? -17.216 1.630 17.811 1.00 93.12 123 LEU A CA 1
ATOM 962 C C . LEU A 1 123 ? -17.865 2.199 16.543 1.00 93.12 123 LEU A C 1
ATOM 964 O O . LEU A 1 123 ? -17.566 3.332 16.184 1.00 93.12 123 LEU A O 1
ATOM 968 N N . LEU A 1 124 ? -18.825 1.494 15.927 1.00 91.69 124 LEU A N 1
ATOM 969 C CA . LEU A 1 124 ? -19.543 1.991 14.747 1.00 91.69 124 LEU A CA 1
ATOM 970 C C . LEU A 1 124 ? -20.260 3.317 15.016 1.00 91.69 124 LEU A C 1
ATOM 972 O O . LEU A 1 124 ? -20.134 4.248 14.223 1.00 91.69 124 LEU A O 1
ATOM 976 N N . VAL A 1 125 ? -20.990 3.437 16.131 1.00 91.19 125 VAL A N 1
ATOM 977 C CA . VAL A 1 125 ? -21.708 4.680 16.460 1.00 91.19 125 VAL A CA 1
ATOM 978 C C . VAL A 1 125 ? -20.740 5.847 16.644 1.00 91.19 125 VAL A C 1
ATOM 980 O O . VAL A 1 125 ? -21.009 6.953 16.170 1.00 91.19 125 VAL A O 1
ATOM 983 N N . VAL A 1 126 ? -19.613 5.618 17.319 1.00 90.50 126 VAL A N 1
ATOM 984 C CA . VAL A 1 126 ? -18.614 6.664 17.570 1.00 90.50 126 VAL A CA 1
ATOM 985 C C . VAL A 1 126 ? -17.865 7.032 16.288 1.00 90.50 126 VAL A C 1
ATOM 987 O O . VAL A 1 126 ? -17.730 8.216 15.975 1.00 90.50 126 VAL A O 1
ATOM 990 N N . PHE A 1 127 ? -17.427 6.043 15.509 1.00 90.19 127 PHE A N 1
ATOM 991 C CA . PHE A 1 127 ? -16.698 6.261 14.262 1.00 90.19 127 PHE A CA 1
ATOM 992 C C . PHE A 1 127 ? -17.566 6.942 13.208 1.00 90.19 127 PHE A C 1
ATOM 994 O O . PHE A 1 127 ? -17.083 7.866 12.573 1.00 90.19 127 PHE A O 1
ATOM 1001 N N . GLN A 1 128 ? -18.858 6.609 13.094 1.00 85.31 128 GLN A N 1
ATOM 1002 C CA . GLN A 1 128 ? -19.791 7.295 12.187 1.00 85.31 128 GLN A CA 1
ATOM 1003 C C . GLN A 1 128 ? -20.087 8.747 12.593 1.00 85.31 128 GLN A C 1
ATOM 1005 O O . GLN A 1 128 ? -20.342 9.601 11.729 1.00 85.31 128 GLN A O 1
ATOM 1010 N N . LYS A 1 129 ? -20.084 9.055 13.898 1.00 83.19 129 LYS A N 1
ATOM 1011 C CA . LYS A 1 129 ? -20.204 10.440 14.380 1.00 83.19 129 LYS A CA 1
ATOM 1012 C C . LYS A 1 129 ? -18.980 11.260 13.970 1.00 83.19 129 LYS A C 1
ATOM 1014 O O . LYS A 1 129 ? -19.167 12.336 13.401 1.00 83.19 129 LYS A O 1
ATOM 1019 N N . GLY A 1 130 ? -17.789 10.683 14.123 1.00 79.44 130 GLY A N 1
ATOM 1020 C CA . GLY A 1 130 ? -16.508 11.294 13.773 1.00 79.44 130 GLY A CA 1
ATOM 1021 C C . GLY A 1 130 ? -15.935 12.184 14.877 1.00 79.44 130 GLY A C 1
ATOM 1022 O O . GLY A 1 130 ? -16.592 12.390 15.899 1.00 79.44 130 GLY A O 1
ATOM 1023 N N . PRO A 1 131 ? -14.720 12.723 14.683 1.00 77.44 131 PRO A N 1
ATOM 1024 C CA . PRO A 1 131 ? -14.127 13.681 15.603 1.00 77.44 131 PRO A CA 1
ATOM 1025 C C . PRO A 1 131 ? -14.751 15.066 15.382 1.00 77.44 131 PRO A C 1
ATOM 1027 O O . PRO A 1 131 ? -14.382 15.774 14.450 1.00 77.44 131 PRO A O 1
ATOM 1030 N N . ASP A 1 132 ? -15.697 15.468 16.232 1.00 74.50 132 ASP A N 1
ATOM 1031 C CA . ASP A 1 132 ? -16.129 16.869 16.332 1.00 74.50 132 ASP A CA 1
ATOM 1032 C C . ASP A 1 132 ? -15.501 17.547 17.567 1.00 74.50 132 ASP A C 1
ATOM 1034 O O . ASP A 1 132 ? -15.034 16.874 18.488 1.00 74.50 132 ASP A O 1
ATOM 1038 N N . ASN A 1 133 ? -15.496 18.884 17.623 1.00 68.94 133 ASN A N 1
ATOM 1039 C CA . ASN A 1 133 ? -14.882 19.639 18.730 1.00 68.94 133 ASN A CA 1
ATOM 1040 C C . ASN A 1 133 ? -15.434 19.274 20.125 1.00 68.94 133 ASN A C 1
ATOM 1042 O O . ASN A 1 133 ? -14.789 19.553 21.132 1.00 68.94 133 ASN A O 1
ATOM 1046 N N . LYS A 1 134 ? -16.627 18.677 20.211 1.00 75.00 134 LYS A N 1
ATOM 1047 C CA . LYS A 1 134 ? -17.255 18.227 21.459 1.00 75.00 134 LYS A CA 1
ATOM 1048 C C . LYS A 1 134 ? -17.030 16.732 21.708 1.00 75.00 134 LYS A C 1
ATOM 1050 O O . LYS A 1 134 ? -16.930 16.345 22.864 1.00 75.00 134 LYS A O 1
ATOM 1055 N N . SER A 1 135 ? -16.946 15.898 20.672 1.00 80.81 135 SER A N 1
ATOM 1056 C CA . SER A 1 135 ? -16.865 14.433 20.746 1.00 80.81 135 SER A CA 1
ATOM 1057 C C . SER A 1 135 ? -15.463 13.860 20.526 1.00 80.81 135 SER A C 1
ATOM 1059 O O . SER A 1 135 ? -15.276 12.655 20.712 1.00 80.81 135 SER A O 1
ATOM 1061 N N . TYR A 1 136 ? -14.464 14.701 20.229 1.00 84.94 136 TYR A N 1
ATOM 1062 C CA . TYR A 1 136 ? -13.074 14.296 19.997 1.00 84.94 136 TYR A CA 1
ATOM 1063 C C . TYR A 1 136 ? -12.531 13.349 21.075 1.00 84.94 136 TYR A C 1
ATOM 1065 O O . TYR A 1 136 ? -11.988 12.298 20.746 1.00 84.94 136 TYR A O 1
ATOM 1073 N N . CYS A 1 137 ? -12.731 13.653 22.362 1.00 85.62 137 CYS A N 1
ATOM 1074 C CA . CYS A 1 137 ? -12.224 12.812 23.453 1.00 85.62 137 CYS A CA 1
ATOM 1075 C C . CYS A 1 137 ? -12.820 11.394 23.440 1.00 85.62 137 CYS A C 1
ATOM 1077 O O . CYS A 1 137 ? -12.121 10.426 23.738 1.00 85.62 137 CYS A O 1
ATOM 1079 N N . ILE A 1 138 ? -14.103 11.259 23.084 1.00 88.75 138 ILE A N 1
ATOM 1080 C CA . ILE A 1 138 ? -14.779 9.957 22.982 1.00 88.75 138 ILE A CA 1
ATOM 1081 C C . ILE A 1 138 ? -14.260 9.199 21.770 1.00 88.75 138 ILE A C 1
ATOM 1083 O O . ILE A 1 138 ? -13.927 8.020 21.883 1.00 88.75 138 ILE A O 1
ATOM 1087 N N . TRP A 1 139 ? -14.163 9.888 20.634 1.00 90.00 139 TRP A N 1
ATOM 1088 C CA . TRP A 1 139 ? -13.642 9.319 19.402 1.00 90.00 139 TRP A CA 1
ATOM 1089 C C . TRP A 1 139 ? -12.209 8.810 19.587 1.00 90.00 139 TRP A C 1
ATOM 1091 O O . TRP A 1 139 ? -11.950 7.631 19.358 1.00 90.00 139 TRP A O 1
ATOM 1101 N N . LYS A 1 140 ? -11.311 9.642 20.130 1.00 89.94 140 LYS A N 1
ATOM 1102 C CA . LYS A 1 140 ? -9.921 9.273 20.423 1.00 89.94 140 LYS A CA 1
ATOM 1103 C C . LYS A 1 140 ? -9.830 8.108 21.405 1.00 89.94 140 LYS A C 1
ATOM 1105 O O . LYS A 1 140 ? -9.073 7.178 21.161 1.00 89.94 140 LYS A O 1
ATOM 1110 N N . SER A 1 141 ? -10.647 8.106 22.462 1.00 89.06 141 SER A N 1
ATOM 1111 C CA . SER A 1 141 ? -10.685 6.992 23.421 1.00 89.06 141 SER A CA 1
ATOM 1112 C C . SER A 1 141 ? -11.088 5.668 22.765 1.00 89.06 141 SER A C 1
ATOM 1114 O O . SER A 1 141 ? -10.543 4.627 23.119 1.00 89.06 141 SER A O 1
ATOM 1116 N N . CYS A 1 142 ? -12.030 5.696 21.816 1.00 92.00 142 CYS A N 1
ATOM 1117 C CA . CYS A 1 142 ? -12.456 4.503 21.083 1.00 92.00 142 CYS A CA 1
ATOM 1118 C C . CYS A 1 142 ? -11.394 4.025 20.088 1.00 92.00 142 CYS A C 1
ATOM 1120 O O . CYS A 1 142 ? -11.193 2.820 19.969 1.00 92.00 142 CYS A O 1
ATOM 1122 N N . ILE A 1 143 ? -10.700 4.950 19.414 1.00 92.12 143 ILE A N 1
ATOM 1123 C CA . ILE A 1 143 ? -9.548 4.626 18.561 1.00 92.12 143 ILE A CA 1
ATOM 1124 C C . ILE A 1 143 ? -8.444 3.970 19.392 1.00 92.12 143 ILE A C 1
ATOM 1126 O O . ILE A 1 143 ? -7.966 2.912 19.009 1.00 92.12 143 ILE A O 1
ATOM 1130 N N . ASP A 1 144 ? -8.101 4.536 20.550 1.00 91.19 144 ASP A N 1
ATOM 1131 C CA . ASP A 1 144 ? -7.030 4.011 21.406 1.00 91.19 144 ASP A CA 1
ATOM 1132 C C . ASP A 1 144 ? -7.362 2.638 21.979 1.00 91.19 144 ASP A C 1
ATOM 1134 O O . ASP A 1 144 ? -6.508 1.760 22.008 1.00 91.19 144 ASP A O 1
ATOM 1138 N N . LEU A 1 145 ? -8.607 2.428 22.413 1.00 91.06 145 LEU A N 1
ATOM 1139 C CA . LEU A 1 145 ? -9.044 1.124 22.906 1.00 91.06 145 LEU A CA 1
ATOM 1140 C C . LEU A 1 145 ? -9.030 0.073 21.788 1.00 91.06 145 LEU A C 1
ATOM 1142 O O . LEU A 1 145 ? -8.651 -1.073 22.027 1.00 91.06 145 LEU A O 1
ATOM 1146 N N . PHE A 1 146 ? -9.430 0.456 20.574 1.00 92.62 146 PHE A N 1
ATOM 1147 C CA . PHE A 1 146 ? -9.414 -0.440 19.425 1.00 92.62 146 PHE A CA 1
ATOM 1148 C C . PHE A 1 146 ? -7.990 -0.743 18.940 1.00 92.62 146 PHE A C 1
ATOM 1150 O O . PHE A 1 146 ? -7.690 -1.894 18.628 1.00 92.62 146 PHE A O 1
ATOM 1157 N N . ASP A 1 147 ? -7.094 0.245 18.953 1.00 92.25 147 ASP A N 1
ATOM 1158 C CA . ASP A 1 147 ? -5.669 0.038 18.686 1.00 92.25 147 ASP A CA 1
ATOM 1159 C C . ASP A 1 147 ? -5.040 -0.886 19.731 1.00 92.25 147 ASP A C 1
ATOM 1161 O O . ASP A 1 147 ? -4.280 -1.780 19.375 1.00 92.25 147 ASP A O 1
ATOM 1165 N N . ASP A 1 148 ? -5.410 -0.756 21.008 1.00 89.50 148 ASP A N 1
ATOM 1166 C CA . ASP A 1 148 ? -4.931 -1.655 22.059 1.00 89.50 148 ASP A CA 1
ATOM 1167 C C . ASP A 1 148 ? -5.422 -3.097 21.882 1.00 89.50 148 ASP A C 1
ATOM 1169 O O . ASP A 1 148 ? -4.663 -4.036 22.140 1.00 89.50 148 ASP A O 1
ATOM 1173 N N . PHE A 1 149 ? -6.652 -3.280 21.393 1.00 90.12 149 PHE A N 1
ATOM 1174 C CA . PHE A 1 149 ? -7.161 -4.590 20.992 1.00 90.12 149 PHE A CA 1
ATOM 1175 C C . PHE A 1 149 ? -6.369 -5.164 19.808 1.00 90.12 149 PHE A C 1
ATOM 1177 O O . PHE A 1 149 ? -5.902 -6.300 19.886 1.00 90.12 149 PHE A O 1
ATOM 1184 N N . ILE A 1 150 ? -6.155 -4.394 18.736 1.00 91.00 150 ILE A N 1
ATOM 1185 C CA . ILE A 1 150 ? -5.404 -4.850 17.555 1.00 91.00 150 ILE A CA 1
ATOM 1186 C C . ILE A 1 150 ? -3.942 -5.153 17.919 1.00 91.00 150 ILE A C 1
ATOM 1188 O O . ILE A 1 150 ? -3.405 -6.202 17.556 1.00 91.00 150 ILE A O 1
ATOM 1192 N N . SER A 1 151 ? -3.307 -4.265 18.678 1.00 88.69 151 SER A N 1
ATOM 1193 C CA . SER A 1 151 ? -1.896 -4.344 19.062 1.00 88.69 151 SER A CA 1
ATOM 1194 C C . SER A 1 151 ? -1.602 -5.443 20.084 1.00 88.69 151 SER A C 1
ATOM 1196 O O . SER A 1 151 ? -0.436 -5.785 20.285 1.00 88.69 151 SER A O 1
ATOM 1198 N N . SER A 1 152 ? -2.626 -6.037 20.708 1.00 85.94 152 SER A N 1
ATOM 1199 C CA . SER A 1 152 ? -2.469 -7.175 21.626 1.00 85.94 152 SER A CA 1
ATOM 1200 C C . SER A 1 152 ? -1.673 -8.327 21.003 1.00 85.94 152 SER A C 1
ATOM 1202 O O . SER A 1 152 ? -0.862 -8.947 21.685 1.00 85.94 152 SER A O 1
ATOM 1204 N N . LYS A 1 153 ? -1.819 -8.554 19.690 1.00 83.19 153 LYS A N 1
ATOM 1205 C CA . LYS A 1 153 ? -1.074 -9.582 18.955 1.00 83.19 153 LYS A CA 1
ATOM 1206 C C . LYS A 1 153 ? 0.437 -9.357 18.992 1.00 83.19 153 LYS A C 1
ATOM 1208 O O . LYS A 1 153 ? 1.195 -10.291 19.229 1.00 83.19 153 LYS A O 1
ATOM 1213 N N . VAL A 1 154 ? 0.856 -8.112 18.775 1.00 80.31 154 VAL A N 1
ATOM 1214 C CA . VAL A 1 154 ? 2.270 -7.717 18.766 1.00 80.31 154 VAL A CA 1
ATOM 1215 C C . VAL A 1 154 ? 2.847 -7.755 20.179 1.00 80.31 154 VAL A C 1
ATOM 1217 O O . VAL A 1 154 ? 3.961 -8.232 20.367 1.00 80.31 154 VAL A O 1
ATOM 1220 N N . LYS A 1 155 ? 2.078 -7.293 21.176 1.00 79.44 155 LYS A N 1
ATOM 1221 C CA . LYS A 1 155 ? 2.487 -7.305 22.590 1.00 79.44 155 LYS A CA 1
ATOM 1222 C C . LYS A 1 155 ? 2.771 -8.736 23.071 1.00 79.44 155 LYS A C 1
ATOM 1224 O O . LYS A 1 155 ? 3.870 -8.996 23.538 1.00 79.44 155 LYS A O 1
ATOM 1229 N N . VAL A 1 156 ? 1.841 -9.669 22.840 1.00 74.00 156 VAL A N 1
ATOM 1230 C CA . VAL A 1 156 ? 2.000 -11.082 23.237 1.00 74.00 156 VAL A CA 1
ATOM 1231 C C . VAL A 1 156 ? 3.207 -11.735 22.558 1.00 74.00 156 VAL A C 1
ATOM 1233 O O . VAL A 1 156 ? 3.993 -12.400 23.219 1.00 74.00 156 VAL A O 1
ATOM 1236 N N . HIS A 1 157 ? 3.402 -11.505 21.256 1.00 68.69 157 HIS A N 1
ATOM 1237 C CA . HIS A 1 157 ? 4.540 -12.081 20.535 1.00 68.69 157 HIS A CA 1
ATOM 1238 C C . HIS A 1 157 ? 5.898 -11.573 21.049 1.00 68.69 157 HIS A C 1
ATOM 1240 O O . HIS A 1 157 ? 6.863 -12.330 21.128 1.00 68.69 157 HIS A O 1
ATOM 1246 N N . ASN A 1 158 ? 5.986 -10.291 21.414 1.00 70.94 158 ASN A N 1
ATOM 1247 C CA . ASN A 1 158 ? 7.206 -9.737 21.998 1.00 70.94 158 ASN A CA 1
ATOM 1248 C C . ASN A 1 158 ? 7.476 -10.309 23.397 1.00 70.94 158 ASN A C 1
ATOM 1250 O O . ASN A 1 158 ? 8.626 -10.616 23.699 1.00 70.94 158 ASN A O 1
ATOM 1254 N N . ASP A 1 159 ? 6.435 -10.496 24.210 1.00 64.31 159 ASP A N 1
ATOM 1255 C CA . ASP A 1 159 ? 6.552 -11.085 25.549 1.00 64.31 159 ASP A CA 1
ATOM 1256 C C . ASP A 1 159 ? 6.988 -12.565 25.497 1.00 64.31 159 ASP A C 1
ATOM 1258 O O . ASP A 1 159 ? 7.721 -13.026 26.368 1.00 64.31 159 ASP A O 1
ATOM 1262 N N . GLU A 1 160 ? 6.593 -13.310 24.458 1.00 59.78 160 GLU A N 1
ATOM 1263 C CA . GLU A 1 160 ? 7.032 -14.698 24.231 1.00 59.78 160 GLU A CA 1
ATOM 1264 C C . GLU A 1 160 ? 8.491 -14.798 23.747 1.00 59.78 160 GLU A C 1
ATOM 1266 O O . GLU A 1 160 ? 9.191 -15.756 24.078 1.00 59.78 160 GLU A O 1
ATOM 1271 N N . ASN A 1 161 ? 8.972 -13.805 22.990 1.00 57.34 161 ASN A N 1
ATOM 1272 C CA . ASN A 1 161 ? 10.340 -13.775 22.460 1.00 57.34 161 ASN A CA 1
ATOM 1273 C C . ASN A 1 161 ? 11.369 -13.198 23.450 1.00 57.34 161 ASN A C 1
ATOM 1275 O O . ASN A 1 161 ? 12.562 -13.492 23.342 1.00 57.34 161 ASN A O 1
ATOM 1279 N N . VAL A 1 162 ? 10.933 -12.372 24.403 1.00 52.53 162 VAL A N 1
ATOM 1280 C CA . VAL A 1 162 ? 11.776 -11.789 25.453 1.00 52.53 162 VAL A CA 1
ATOM 1281 C C . VAL A 1 162 ? 11.544 -12.578 26.737 1.00 52.53 162 VAL A C 1
ATOM 1283 O O . VAL A 1 162 ? 10.724 -12.220 27.577 1.00 52.53 162 VAL A O 1
ATOM 1286 N N . GLY A 1 163 ? 12.258 -13.694 26.885 1.00 43.28 163 GLY A N 1
ATOM 1287 C CA . GLY A 1 163 ? 12.242 -14.463 28.124 1.00 43.28 163 GLY A CA 1
ATOM 1288 C C . GLY A 1 163 ? 12.570 -13.576 29.331 1.00 43.28 163 GLY A C 1
ATOM 1289 O O . GLY A 1 163 ? 13.679 -13.068 29.424 1.00 43.28 163 GLY A O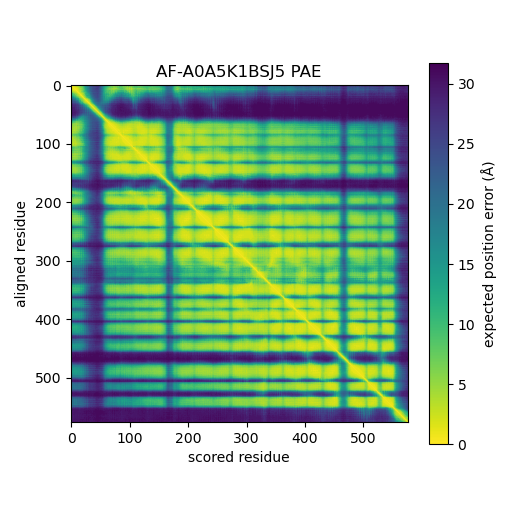 1
ATOM 1290 N N . VAL A 1 164 ? 11.595 -13.437 30.235 1.00 44.25 164 VAL A N 1
ATOM 1291 C CA . VAL A 1 164 ? 11.694 -12.923 31.614 1.00 44.25 164 VAL A CA 1
ATOM 1292 C C . VAL A 1 164 ? 12.395 -11.563 31.768 1.00 44.25 164 VAL A C 1
ATOM 1294 O O . VAL A 1 164 ? 13.601 -11.493 31.950 1.00 44.25 164 VAL A O 1
ATOM 1297 N N . ASP A 1 165 ? 11.605 -10.487 31.824 1.00 28.78 165 ASP A N 1
ATOM 1298 C CA . ASP A 1 165 ? 11.629 -9.557 32.966 1.00 28.78 165 ASP A CA 1
ATOM 1299 C C . ASP A 1 165 ? 10.423 -8.606 32.907 1.00 28.78 165 ASP A C 1
ATOM 1301 O O . ASP A 1 165 ? 10.338 -7.677 32.102 1.00 28.78 165 ASP A O 1
ATOM 1305 N N . LEU A 1 166 ? 9.455 -8.850 33.793 1.00 39.41 166 LEU A N 1
ATOM 1306 C CA . LEU A 1 166 ? 8.301 -7.982 34.000 1.00 39.41 166 LEU A CA 1
ATOM 1307 C C . LEU A 1 166 ? 8.752 -6.710 34.721 1.00 39.41 166 LEU A C 1
ATOM 1309 O O . LEU A 1 166 ? 8.756 -6.645 35.950 1.00 39.41 166 LEU A O 1
ATOM 1313 N N . THR A 1 167 ? 9.045 -5.660 33.961 1.00 25.98 167 THR A N 1
ATOM 1314 C CA . THR A 1 167 ? 8.843 -4.298 34.460 1.00 25.98 167 THR A CA 1
ATOM 1315 C C . THR A 1 167 ? 7.700 -3.665 33.672 1.00 25.98 167 THR A C 1
ATOM 1317 O O . THR A 1 167 ? 7.771 -3.577 32.446 1.00 25.98 167 THR A O 1
ATOM 1320 N N . PRO A 1 168 ? 6.600 -3.250 34.330 1.00 29.50 168 PRO A N 1
ATOM 1321 C CA . PRO A 1 168 ? 5.542 -2.531 33.648 1.00 29.50 168 PRO A CA 1
ATOM 1322 C C . PRO A 1 168 ? 6.117 -1.171 33.262 1.00 29.50 168 PRO A C 1
ATOM 1324 O O . PRO A 1 168 ? 6.257 -0.280 34.102 1.00 29.50 168 PRO A O 1
ATOM 1327 N N . VAL A 1 169 ? 6.505 -1.016 31.997 1.00 25.89 169 VAL A N 1
ATOM 1328 C CA . VAL A 1 169 ? 6.922 0.277 31.463 1.00 25.89 169 VAL A CA 1
ATOM 1329 C C . VAL A 1 169 ? 5.687 1.172 31.458 1.00 25.89 169 VAL A C 1
ATOM 1331 O O . VAL A 1 169 ? 4.849 1.134 30.558 1.00 25.89 169 VAL A O 1
ATOM 1334 N N . ASN A 1 170 ? 5.568 1.973 32.516 1.00 27.77 170 ASN A N 1
ATOM 1335 C CA . ASN A 1 170 ? 4.715 3.146 32.556 1.00 27.77 170 ASN A CA 1
ATOM 1336 C C . ASN A 1 170 ? 5.171 4.086 31.438 1.00 27.77 170 ASN A C 1
ATOM 1338 O O . ASN A 1 170 ? 6.082 4.890 31.619 1.00 27.77 170 ASN A O 1
ATOM 1342 N N . ILE A 1 171 ? 4.524 3.992 30.276 1.00 30.02 171 ILE A N 1
ATOM 1343 C CA . ILE A 1 171 ? 4.590 5.048 29.271 1.00 30.02 171 ILE A CA 1
ATOM 1344 C C . ILE A 1 171 ? 3.744 6.204 29.807 1.00 30.02 171 ILE A C 1
ATOM 1346 O O . ILE A 1 171 ? 2.518 6.259 29.666 1.00 30.02 171 ILE A O 1
ATOM 1350 N N . THR A 1 172 ? 4.428 7.110 30.495 1.00 32.12 172 THR A N 1
ATOM 1351 C CA . THR A 1 172 ? 3.956 8.440 30.849 1.00 32.12 172 THR A CA 1
ATOM 1352 C C . THR A 1 172 ? 3.906 9.308 29.595 1.00 32.12 172 THR A C 1
ATOM 1354 O O . THR A 1 172 ? 4.916 9.820 29.124 1.00 32.12 172 THR A O 1
ATOM 1357 N N . SER A 1 173 ? 2.700 9.529 29.077 1.00 27.47 173 SER A N 1
ATOM 1358 C CA . SER A 1 173 ? 2.350 10.773 28.388 1.00 27.47 173 SER A CA 1
ATOM 1359 C C . SER A 1 173 ? 0.844 11.041 28.523 1.00 27.47 173 SER A C 1
ATOM 1361 O O . SER A 1 173 ? 0.014 10.255 28.077 1.00 27.47 173 SER A O 1
ATOM 1363 N N . GLY A 1 174 ? 0.510 12.145 29.202 1.00 28.02 174 GLY A N 1
ATOM 1364 C CA . GLY A 1 174 ? -0.798 12.816 29.196 1.00 28.02 174 GLY A CA 1
ATOM 1365 C C . GLY A 1 174 ? -1.984 12.096 29.858 1.00 28.02 174 GLY A C 1
ATOM 1366 O O . GLY A 1 174 ? -2.453 11.065 29.386 1.00 28.02 174 GLY A O 1
ATOM 1367 N N . ASP A 1 175 ? -2.548 12.721 30.893 1.00 36.28 175 ASP A N 1
ATOM 1368 C CA . ASP A 1 175 ? -3.773 12.376 31.642 1.00 36.28 175 ASP A CA 1
ATOM 1369 C C . ASP A 1 175 ? -5.093 12.346 30.816 1.00 36.28 175 ASP A C 1
ATOM 1371 O O . ASP A 1 175 ? -6.125 12.866 31.239 1.00 36.28 175 ASP A O 1
ATOM 1375 N N . ALA A 1 176 ? -5.122 11.737 29.625 1.00 41.81 176 ALA A N 1
ATOM 1376 C CA . ALA A 1 176 ? -6.287 11.793 28.727 1.00 41.81 176 ALA A CA 1
ATOM 1377 C C . ALA A 1 176 ? -7.007 10.455 28.462 1.00 41.81 176 ALA A C 1
ATOM 1379 O O . ALA A 1 176 ? -8.087 10.464 27.869 1.00 41.81 176 ALA A O 1
ATOM 1380 N N . ASN A 1 177 ? -6.491 9.305 28.912 1.00 51.06 177 ASN A N 1
ATOM 1381 C CA . ASN A 1 177 ? -7.133 8.013 28.618 1.00 51.06 177 ASN A CA 1
ATOM 1382 C C . ASN A 1 177 ? -8.081 7.588 29.749 1.00 51.06 177 ASN A C 1
ATOM 1384 O O . ASN A 1 177 ? -7.689 6.896 30.686 1.00 51.06 177 ASN A O 1
ATOM 1388 N N . MET A 1 178 ? -9.359 7.972 29.630 1.00 51.78 178 MET A N 1
ATOM 1389 C CA . MET A 1 178 ? -10.415 7.752 30.638 1.00 51.78 178 MET A CA 1
ATOM 1390 C C . MET A 1 178 ? -10.664 6.286 31.042 1.00 51.78 178 MET A C 1
ATOM 1392 O O . MET A 1 178 ? -11.326 6.036 32.049 1.00 51.78 178 MET A O 1
ATOM 1396 N N . TRP A 1 179 ? -10.182 5.324 30.258 1.00 58.47 179 TRP A N 1
ATOM 1397 C CA . TRP A 1 179 ? -10.400 3.891 30.449 1.00 58.47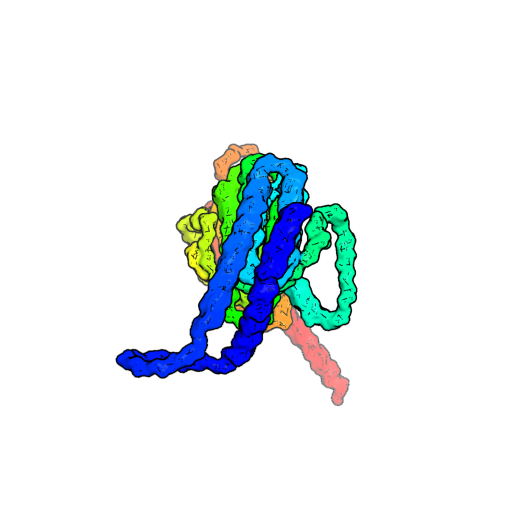 179 TRP A CA 1
ATOM 1398 C C . TRP A 1 179 ? -9.204 3.161 31.073 1.00 58.47 179 TRP A C 1
ATOM 1400 O O . TRP A 1 179 ? -9.366 2.010 31.459 1.00 58.47 179 TRP A O 1
ATOM 1410 N N . LYS A 1 180 ? -8.050 3.824 31.276 1.00 62.53 180 LYS A N 1
ATOM 1411 C CA . LYS A 1 180 ? -6.888 3.237 31.983 1.00 62.53 180 LYS A CA 1
ATOM 1412 C C . LYS A 1 180 ? -7.213 2.778 33.415 1.00 62.53 180 LYS A C 1
ATOM 1414 O O . LYS A 1 180 ? -6.477 1.980 33.982 1.00 62.53 180 LYS A O 1
ATOM 1419 N N . ASN A 1 181 ? -8.336 3.231 33.973 1.00 63.91 181 ASN A N 1
ATOM 1420 C CA . ASN A 1 181 ? -8.844 2.790 35.273 1.00 63.91 181 ASN A CA 1
ATOM 1421 C C . ASN A 1 181 ? -9.398 1.352 35.261 1.00 63.91 181 ASN A C 1
ATOM 1423 O O . ASN A 1 181 ? -9.583 0.773 36.328 1.00 63.91 181 ASN A O 1
ATOM 1427 N N . TYR A 1 182 ? -9.662 0.773 34.085 1.00 71.88 182 TYR A N 1
ATOM 1428 C CA . TYR A 1 182 ? -10.132 -0.601 33.932 1.00 71.88 182 TYR A CA 1
ATOM 1429 C C . TYR A 1 182 ? -9.182 -1.368 33.007 1.00 71.88 182 TYR A C 1
ATOM 1431 O O . TYR A 1 182 ? -9.134 -1.121 31.803 1.00 71.88 182 TYR A O 1
ATOM 1439 N N . SER A 1 183 ? -8.421 -2.315 33.557 1.00 75.56 183 SER A N 1
ATOM 1440 C CA . SER A 1 183 ? -7.513 -3.145 32.763 1.00 75.56 183 SER A CA 1
ATOM 1441 C C . SER A 1 183 ? -8.301 -4.197 31.978 1.00 75.56 183 SER A C 1
ATOM 1443 O O . SER A 1 183 ? -8.850 -5.144 32.544 1.00 75.56 183 SER A O 1
ATOM 1445 N N . ILE A 1 184 ? -8.389 -4.030 30.659 1.00 81.62 184 ILE A N 1
ATOM 1446 C CA . ILE A 1 184 ? -9.013 -5.017 29.770 1.00 81.62 184 ILE A CA 1
ATOM 1447 C C . ILE A 1 184 ? -7.927 -5.990 29.307 1.00 81.62 184 ILE A C 1
ATOM 1449 O O . ILE A 1 184 ? -6.892 -5.574 28.790 1.00 81.62 184 ILE A O 1
ATOM 1453 N N . LYS A 1 185 ? -8.150 -7.290 29.515 1.00 81.75 185 LYS A N 1
ATOM 1454 C CA . LYS A 1 185 ? -7.211 -8.345 29.115 1.00 81.75 185 LYS A CA 1
ATOM 1455 C C . LYS A 1 185 ? -7.533 -8.819 27.699 1.00 81.75 185 LYS A C 1
ATOM 1457 O O . LYS A 1 185 ? -8.349 -9.722 27.517 1.00 81.75 185 LYS A O 1
ATOM 1462 N N . TRP A 1 186 ? -6.899 -8.197 26.712 1.00 84.50 186 TRP A N 1
ATOM 1463 C CA . TRP A 1 186 ? -6.978 -8.635 25.320 1.00 84.50 186 TRP A CA 1
ATOM 1464 C C . TRP A 1 186 ? -6.117 -9.879 25.096 1.00 84.50 186 TRP A C 1
ATOM 1466 O O . TRP A 1 186 ? -4.970 -9.927 25.535 1.00 84.50 186 TRP A O 1
ATOM 1476 N N . MET A 1 187 ? -6.667 -10.876 24.410 1.00 80.75 187 MET A N 1
ATOM 1477 C CA . MET A 1 187 ? -5.909 -12.016 23.902 1.00 80.75 187 MET A CA 1
ATOM 1478 C C . MET A 1 187 ? -5.457 -11.757 22.469 1.00 80.75 187 MET A C 1
ATOM 1480 O O . MET A 1 187 ? -6.068 -10.978 21.738 1.00 80.75 187 MET A O 1
ATOM 1484 N N . SER A 1 188 ? -4.408 -12.469 22.056 1.00 80.50 188 SER A N 1
ATOM 1485 C CA . SER A 1 188 ? -3.952 -12.461 20.671 1.00 80.50 188 SER A CA 1
ATOM 1486 C C . SER A 1 188 ? -5.082 -12.944 19.745 1.00 80.50 188 SER A C 1
ATOM 1488 O O . SER A 1 188 ? -5.659 -14.008 19.974 1.00 80.50 188 SER A O 1
ATOM 1490 N N . TRP A 1 189 ? -5.404 -12.170 18.709 1.00 87.38 189 TRP A N 1
ATOM 1491 C CA . TRP A 1 189 ? -6.409 -12.531 17.703 1.00 87.38 189 TRP A CA 1
ATOM 1492 C C . TRP A 1 189 ? -5.798 -13.371 16.564 1.00 87.38 189 TRP A C 1
ATOM 1494 O O . TRP A 1 189 ? -4.578 -13.375 16.382 1.00 87.38 189 TRP A O 1
ATOM 1504 N N . ASP A 1 190 ? -6.639 -14.093 15.812 1.00 85.56 190 ASP A N 1
ATOM 1505 C CA . ASP A 1 190 ? -6.265 -14.921 14.650 1.00 85.56 190 ASP A CA 1
ATOM 1506 C C . ASP A 1 190 ? -6.759 -14.310 13.320 1.00 85.56 190 ASP A C 1
ATOM 1508 O O . ASP A 1 190 ? -7.579 -13.387 13.302 1.00 85.56 190 ASP A O 1
ATOM 1512 N N . LEU A 1 191 ? -6.318 -14.843 12.174 1.00 88.44 191 LEU A N 1
ATOM 1513 C CA . LEU A 1 191 ? -6.701 -14.314 10.851 1.00 88.44 191 LEU A CA 1
ATOM 1514 C C . LEU A 1 191 ? -8.223 -14.247 10.594 1.00 88.44 191 LEU A C 1
ATOM 1516 O O . LEU A 1 191 ? -8.654 -13.480 9.730 1.00 88.44 191 LEU A O 1
ATOM 1520 N N . LYS A 1 192 ? -9.067 -14.966 11.351 1.00 86.94 192 LYS A N 1
ATOM 1521 C CA . LYS A 1 192 ? -10.534 -14.885 11.209 1.00 86.94 192 LYS A CA 1
ATOM 1522 C C . LYS A 1 192 ? -11.073 -13.511 11.620 1.00 86.94 192 LYS A C 1
ATOM 1524 O O . LYS A 1 192 ? -12.124 -13.098 11.130 1.00 86.94 192 LYS A O 1
ATOM 1529 N N . MET A 1 193 ? -10.348 -12.784 12.473 1.00 88.25 193 MET A N 1
ATOM 1530 C CA . MET A 1 193 ? -10.694 -11.423 12.898 1.00 88.25 193 MET A CA 1
ATOM 1531 C C . MET A 1 193 ? -10.272 -10.332 11.917 1.00 88.25 193 MET A C 1
ATOM 1533 O O . MET A 1 193 ? -10.695 -9.186 12.072 1.00 88.25 193 MET A O 1
ATOM 1537 N N . LEU A 1 194 ? -9.502 -10.657 10.877 1.00 92.69 194 LEU A N 1
ATOM 1538 C CA . LEU A 1 194 ? -9.002 -9.659 9.931 1.00 92.69 194 LEU A CA 1
ATOM 1539 C C . LEU A 1 194 ? -10.137 -8.867 9.265 1.00 92.69 194 LEU A C 1
ATOM 1541 O O . LEU A 1 194 ? -10.100 -7.639 9.241 1.00 92.69 194 LEU A O 1
ATOM 1545 N N . ASN A 1 195 ? -11.186 -9.550 8.798 1.00 92.25 195 ASN A N 1
ATOM 1546 C CA . ASN A 1 195 ? -12.345 -8.888 8.193 1.00 92.25 195 ASN A CA 1
ATOM 1547 C C . ASN A 1 195 ? -13.088 -7.984 9.192 1.00 92.25 195 ASN A C 1
ATOM 1549 O O . ASN A 1 195 ? -13.597 -6.927 8.829 1.00 92.25 195 ASN A O 1
ATOM 1553 N N . PHE A 1 196 ? -13.168 -8.379 10.464 1.00 91.38 196 PHE A N 1
ATOM 1554 C CA . PHE A 1 196 ? -13.731 -7.511 11.496 1.00 91.38 196 PHE A CA 1
ATOM 1555 C C . PHE A 1 196 ? -12.880 -6.245 11.650 1.00 91.38 196 PHE A C 1
ATOM 1557 O O . PHE A 1 196 ? -13.416 -5.142 11.550 1.00 91.38 196 PHE A O 1
ATOM 1564 N N . ASN A 1 197 ? -11.561 -6.399 11.785 1.00 93.31 197 ASN A N 1
ATOM 1565 C CA . ASN A 1 197 ? -10.644 -5.282 11.974 1.00 93.31 197 ASN A CA 1
ATOM 1566 C C . ASN A 1 197 ? -10.681 -4.290 10.801 1.00 93.31 197 ASN A C 1
ATOM 1568 O O . ASN A 1 197 ? -10.856 -3.092 11.016 1.00 93.31 197 ASN A O 1
ATOM 1572 N N . LEU A 1 198 ? -10.597 -4.781 9.560 1.00 94.62 198 LEU A N 1
ATOM 1573 C CA . LEU A 1 198 ? -10.623 -3.935 8.361 1.00 94.62 198 LEU A CA 1
ATOM 1574 C C . LEU A 1 198 ? -11.962 -3.201 8.194 1.00 94.62 198 LEU A C 1
ATOM 1576 O O . LEU A 1 198 ? -11.966 -2.000 7.925 1.00 94.62 198 LEU A O 1
ATOM 1580 N N . ARG A 1 199 ? -13.103 -3.868 8.433 1.00 92.81 199 ARG A N 1
ATOM 1581 C CA . ARG A 1 199 ? -14.426 -3.211 8.392 1.00 92.81 199 ARG A CA 1
ATOM 1582 C C . ARG A 1 199 ? -14.557 -2.112 9.443 1.00 92.81 199 ARG A C 1
ATOM 1584 O O . ARG A 1 199 ? -15.123 -1.056 9.161 1.00 92.81 199 ARG A O 1
ATOM 1591 N N . MET A 1 200 ? -14.021 -2.334 10.643 1.00 92.31 200 MET A N 1
ATOM 1592 C CA . MET A 1 200 ? -14.031 -1.318 11.693 1.00 92.31 200 MET A CA 1
ATOM 1593 C C . MET A 1 200 ? -13.204 -0.093 11.303 1.00 92.31 200 MET A C 1
ATOM 1595 O O . MET A 1 200 ? -13.689 1.028 11.459 1.00 92.31 200 MET A O 1
ATOM 1599 N N . ILE A 1 201 ? -12.019 -0.288 10.720 1.00 93.19 201 ILE A N 1
ATOM 1600 C CA . ILE A 1 201 ? -11.204 0.809 10.178 1.00 93.19 201 ILE A CA 1
ATOM 1601 C C . ILE A 1 201 ? -11.970 1.549 9.070 1.00 93.19 201 ILE A C 1
ATOM 1603 O O . ILE A 1 201 ? -12.050 2.777 9.089 1.00 93.19 201 ILE A O 1
ATOM 1607 N N . GLN A 1 202 ? -12.612 0.821 8.149 1.00 88.94 202 GLN A N 1
ATOM 1608 C CA . GLN A 1 202 ? -13.392 1.417 7.059 1.00 88.94 202 GLN A CA 1
ATOM 1609 C C . GLN A 1 202 ? -14.565 2.264 7.574 1.00 88.94 202 GLN A C 1
ATOM 1611 O O . GLN A 1 202 ? -14.925 3.266 6.966 1.00 88.94 202 GLN A O 1
ATOM 1616 N N . SER A 1 203 ? -15.145 1.927 8.726 1.00 88.19 203 SER A N 1
ATOM 1617 C CA . SER A 1 203 ? -16.257 2.696 9.299 1.00 88.19 203 SER A CA 1
ATOM 1618 C C . SER A 1 203 ? -15.877 4.093 9.818 1.00 88.19 203 SER A C 1
ATOM 1620 O O . SER A 1 203 ? -16.766 4.903 10.085 1.00 88.19 203 SER A O 1
ATOM 1622 N N . ILE A 1 204 ? -14.579 4.410 9.915 1.00 87.06 204 ILE A N 1
ATOM 1623 C CA . ILE A 1 204 ? -14.083 5.761 10.227 1.00 87.06 204 ILE A CA 1
ATOM 1624 C C . ILE A 1 204 ? -14.303 6.699 9.027 1.00 87.06 204 ILE A C 1
ATOM 1626 O O . ILE A 1 204 ? -14.594 7.885 9.197 1.00 87.06 204 ILE A O 1
ATOM 1630 N N . VAL A 1 205 ? -14.241 6.155 7.810 1.00 75.44 205 VAL A N 1
ATOM 1631 C CA . VAL A 1 205 ? -14.244 6.880 6.529 1.00 75.44 205 VAL A CA 1
ATOM 1632 C C . VAL A 1 205 ? -15.473 7.768 6.321 1.00 75.44 205 VAL A C 1
ATOM 1634 O O . VAL A 1 205 ? -15.296 8.961 6.062 1.00 75.44 205 VAL A O 1
ATOM 1637 N N . PRO A 1 206 ? -16.720 7.286 6.506 1.00 72.12 206 PRO A N 1
ATOM 1638 C CA . PRO A 1 206 ? -17.913 8.097 6.261 1.00 72.12 206 PRO A CA 1
ATOM 1639 C C . PRO A 1 206 ? -17.998 9.355 7.131 1.00 72.12 206 PRO A C 1
ATOM 1641 O O . PRO A 1 206 ? -18.707 10.298 6.786 1.00 72.12 206 PRO A O 1
ATOM 1644 N N . SER A 1 207 ? -17.299 9.388 8.269 1.00 68.44 207 SER A N 1
ATOM 1645 C CA . SER A 1 207 ? -17.293 10.556 9.149 1.00 68.44 207 SER A CA 1
ATOM 1646 C C . SER A 1 207 ? -16.426 11.702 8.635 1.00 68.44 207 SER A C 1
ATOM 1648 O O . SER A 1 207 ? -16.778 12.862 8.834 1.00 68.44 207 SER A O 1
ATOM 1650 N N . VAL A 1 208 ? -15.356 11.374 7.911 1.00 60.00 208 VAL A N 1
ATOM 1651 C CA . VAL A 1 208 ? -14.417 12.323 7.299 1.00 60.00 208 VAL A CA 1
ATOM 1652 C C . VAL A 1 208 ? -15.023 13.003 6.081 1.00 60.00 208 VAL A C 1
ATOM 1654 O O . VAL A 1 208 ? -14.763 14.167 5.804 1.00 60.00 208 VAL A O 1
ATOM 1657 N N . LEU A 1 209 ? -15.877 12.276 5.372 1.00 61.03 209 LEU A N 1
ATOM 1658 C CA . LEU A 1 209 ? -16.351 12.616 4.035 1.00 61.03 209 LEU A CA 1
ATOM 1659 C C . LEU A 1 209 ? -17.683 13.375 4.023 1.00 61.03 209 LEU A C 1
ATOM 1661 O O . LEU A 1 209 ? -18.300 13.550 2.973 1.00 61.03 209 LEU A O 1
ATOM 1665 N N . LYS A 1 210 ? -18.162 13.823 5.188 1.00 66.81 210 LYS A N 1
ATOM 1666 C CA . LYS A 1 210 ? -19.320 14.720 5.262 1.00 66.81 210 LYS A CA 1
ATOM 1667 C C . LYS A 1 210 ? -18.939 16.062 4.627 1.00 66.81 210 LYS A C 1
ATOM 1669 O O . LYS A 1 210 ? -17.870 16.591 4.902 1.00 66.81 210 LYS A O 1
ATOM 1674 N N . GLN A 1 211 ? -19.836 16.641 3.824 1.00 54.19 211 GLN A N 1
ATOM 1675 C CA . GLN A 1 211 ? -19.584 17.848 3.009 1.00 54.19 211 GLN A CA 1
ATOM 1676 C C . GLN A 1 211 ? -19.086 19.090 3.786 1.00 54.19 211 GLN A C 1
ATOM 1678 O O . GLN A 1 211 ? -18.626 20.038 3.162 1.00 54.19 211 GLN A O 1
ATOM 1683 N N . ASN A 1 212 ? -19.131 19.079 5.125 1.00 57.97 212 ASN A N 1
ATOM 1684 C CA . ASN A 1 212 ? -18.738 20.191 6.000 1.00 57.97 212 ASN A CA 1
ATOM 1685 C C . ASN A 1 212 ? -17.562 19.858 6.944 1.00 57.97 212 ASN A C 1
ATOM 1687 O O . ASN A 1 212 ? -17.366 20.552 7.943 1.00 57.97 212 ASN A O 1
ATOM 1691 N N . THR A 1 213 ? -16.817 18.777 6.704 1.00 62.69 213 THR A N 1
ATOM 1692 C CA . THR A 1 213 ? -15.703 18.378 7.577 1.00 62.69 213 THR A CA 1
ATOM 1693 C C . THR A 1 213 ? -14.500 19.310 7.399 1.00 62.69 213 THR A C 1
ATOM 1695 O O . THR A 1 213 ? -14.095 19.614 6.277 1.00 62.69 213 THR A O 1
ATOM 1698 N N . SER A 1 214 ? -13.896 19.767 8.502 1.00 72.06 214 SER A N 1
ATOM 1699 C CA . SER A 1 214 ? -12.675 20.577 8.435 1.00 72.06 214 SER A CA 1
ATOM 1700 C C . SER A 1 214 ? -11.466 19.736 7.998 1.00 72.06 214 SER A C 1
ATOM 1702 O O . SER A 1 214 ? -11.394 18.533 8.255 1.00 72.06 214 SER A O 1
ATOM 1704 N N . SER A 1 215 ? -10.471 20.380 7.376 1.00 74.81 215 SER A N 1
ATOM 1705 C CA . SER A 1 215 ? -9.211 19.728 6.972 1.00 74.81 215 SER A CA 1
ATOM 1706 C C . SER A 1 215 ? -8.497 19.038 8.149 1.00 74.81 215 SER A C 1
ATOM 1708 O O . SER A 1 215 ? -7.944 17.952 7.996 1.00 74.81 215 SER A O 1
ATOM 1710 N N . GLU A 1 216 ? -8.573 19.607 9.355 1.00 78.88 216 GLU A N 1
ATOM 1711 C CA . GLU A 1 216 ? -7.987 19.016 10.566 1.00 78.88 216 GLU A CA 1
ATOM 1712 C C . GLU A 1 216 ? -8.665 17.705 10.976 1.00 78.88 216 GLU A C 1
ATOM 1714 O O . GLU A 1 216 ? -7.988 16.742 11.334 1.00 78.88 216 GLU A O 1
ATOM 1719 N N . VAL A 1 217 ? -9.994 17.628 10.875 1.00 78.44 217 VAL A N 1
ATOM 1720 C CA . VAL A 1 217 ? -10.746 16.401 11.174 1.00 78.44 217 VAL A CA 1
ATOM 1721 C C . VAL A 1 217 ? -10.399 15.298 10.172 1.00 78.44 217 VAL A C 1
ATOM 1723 O O . VAL A 1 217 ? -10.201 14.148 10.570 1.00 78.44 217 VAL A O 1
ATOM 1726 N N . ALA A 1 218 ? -10.223 15.651 8.895 1.00 78.62 218 ALA A N 1
ATOM 1727 C CA . ALA A 1 218 ? -9.771 14.715 7.869 1.00 78.62 218 ALA A CA 1
ATOM 1728 C C . ALA A 1 218 ? -8.344 14.203 8.113 1.00 78.62 218 ALA A C 1
ATOM 1730 O O . ALA A 1 218 ? -8.102 12.999 7.992 1.00 78.62 218 ALA A O 1
ATOM 1731 N N . LYS A 1 219 ? -7.420 15.081 8.526 1.00 81.94 219 LYS A N 1
ATOM 1732 C CA . LYS A 1 219 ? -6.056 14.709 8.940 1.00 81.94 219 LYS A CA 1
ATOM 1733 C C . LYS A 1 219 ? -6.062 13.732 10.109 1.00 81.94 219 LYS A C 1
ATOM 1735 O O . LYS A 1 219 ? -5.422 12.687 10.035 1.00 81.94 219 LYS A O 1
ATOM 1740 N N . MET A 1 220 ? -6.805 14.047 11.171 1.00 84.00 220 MET A N 1
ATOM 1741 C CA . MET A 1 220 ? -6.868 13.217 12.379 1.00 84.00 220 MET A CA 1
ATOM 1742 C C . MET A 1 220 ? -7.419 11.821 12.089 1.00 84.00 220 MET A C 1
ATOM 1744 O O . MET A 1 220 ? -6.844 10.822 12.517 1.00 84.00 220 MET A O 1
ATOM 1748 N N . ALA A 1 221 ? -8.510 11.739 11.333 1.00 84.56 221 ALA A N 1
ATOM 1749 C CA . ALA A 1 221 ? -9.105 10.461 10.976 1.00 84.56 221 ALA A CA 1
ATOM 1750 C C . ALA A 1 221 ? -8.227 9.650 10.013 1.00 84.56 221 ALA A C 1
ATOM 1752 O O . ALA A 1 221 ? -8.089 8.443 10.198 1.00 84.56 221 ALA A O 1
ATOM 1753 N N . SER A 1 222 ? -7.580 10.301 9.040 1.00 85.38 222 SER A N 1
ATOM 1754 C CA . SER A 1 222 ? -6.618 9.645 8.145 1.00 85.38 222 SER A CA 1
ATOM 1755 C C . SER A 1 222 ? -5.422 9.091 8.920 1.00 85.38 222 SER A C 1
ATOM 1757 O O . SER A 1 222 ? -5.025 7.949 8.703 1.00 85.38 222 SER A O 1
ATOM 1759 N N . ALA A 1 223 ? -4.886 9.856 9.876 1.00 88.50 223 ALA A N 1
ATOM 1760 C CA . ALA A 1 223 ? -3.806 9.404 10.749 1.00 88.50 223 ALA A CA 1
ATOM 1761 C C . ALA A 1 223 ? -4.223 8.196 11.604 1.00 88.50 223 ALA A C 1
ATOM 1763 O O . ALA A 1 223 ? -3.468 7.232 11.703 1.00 88.50 223 ALA A O 1
ATOM 1764 N N . ALA A 1 224 ? -5.438 8.207 12.161 1.00 90.50 224 ALA A N 1
ATOM 1765 C CA . ALA A 1 224 ? -5.961 7.079 12.929 1.00 90.50 224 ALA A CA 1
ATOM 1766 C C . ALA A 1 224 ? -6.172 5.826 12.068 1.00 90.50 224 ALA A C 1
ATOM 1768 O O . ALA A 1 224 ? -5.811 4.731 12.490 1.00 90.50 224 ALA A O 1
ATOM 1769 N N . VAL A 1 225 ? -6.704 5.972 10.850 1.00 91.75 225 VAL A N 1
ATOM 1770 C CA . VAL A 1 225 ? -6.824 4.858 9.898 1.00 91.75 225 VAL A CA 1
ATOM 1771 C C . VAL A 1 225 ? -5.454 4.256 9.600 1.00 91.75 225 VAL A C 1
ATOM 1773 O O . VAL A 1 225 ? -5.305 3.040 9.668 1.00 91.75 225 VAL A O 1
ATOM 1776 N N . LEU A 1 226 ? -4.456 5.092 9.303 1.00 92.50 226 LEU A N 1
ATOM 1777 C CA . LEU A 1 226 ? -3.096 4.639 9.011 1.00 92.50 226 LEU A CA 1
ATOM 1778 C C . LEU A 1 226 ? -2.469 3.908 10.200 1.00 92.50 226 LEU A C 1
ATOM 1780 O O . LEU A 1 226 ? -1.883 2.843 10.016 1.00 92.50 226 LEU A O 1
ATOM 1784 N N . GLN A 1 227 ? -2.629 4.449 11.410 1.00 93.75 227 GLN A N 1
ATOM 1785 C CA . GLN A 1 227 ? -2.151 3.819 12.639 1.00 93.75 227 GLN A CA 1
ATOM 1786 C C . GLN A 1 227 ? -2.786 2.437 12.830 1.00 93.75 227 GLN A C 1
ATOM 1788 O O . GLN A 1 227 ? -2.067 1.448 12.939 1.00 93.75 227 GLN A O 1
ATOM 1793 N N . LEU A 1 228 ? -4.119 2.355 12.806 1.00 95.06 228 LEU A N 1
ATOM 1794 C CA . LEU A 1 228 ? -4.842 1.098 13.007 1.00 95.06 228 LEU A CA 1
ATOM 1795 C C . LEU A 1 228 ? -4.512 0.075 11.917 1.00 95.06 228 LEU A C 1
ATOM 1797 O O . LEU A 1 228 ? -4.315 -1.101 12.211 1.00 95.06 228 LEU A O 1
ATOM 1801 N N . PHE A 1 229 ? -4.417 0.514 10.661 1.00 96.00 229 PHE A N 1
ATOM 1802 C CA . PHE A 1 229 ? -4.053 -0.350 9.543 1.00 96.00 229 PHE A CA 1
ATOM 1803 C C . PHE A 1 229 ? -2.636 -0.912 9.701 1.00 96.00 229 PHE A C 1
ATOM 1805 O O . PHE A 1 229 ? -2.437 -2.114 9.543 1.00 96.00 229 PHE A O 1
ATOM 1812 N N . CYS A 1 230 ? -1.668 -0.079 10.097 1.00 94.75 230 CYS A N 1
ATOM 1813 C CA . CYS A 1 230 ? -0.313 -0.523 10.421 1.00 94.75 230 CYS A CA 1
ATOM 1814 C C . CYS A 1 230 ? -0.316 -1.565 11.554 1.00 94.75 230 CYS A C 1
ATOM 1816 O O . CYS A 1 230 ? 0.299 -2.623 11.411 1.00 94.75 230 CYS A O 1
ATOM 1818 N N . SER A 1 231 ? -1.058 -1.324 12.641 1.00 94.12 231 SER A N 1
ATOM 1819 C CA . SER A 1 231 ? -1.201 -2.280 13.750 1.00 94.12 231 SER A CA 1
ATOM 1820 C C . SER A 1 231 ? -1.801 -3.617 13.286 1.00 94.12 231 SER A C 1
ATOM 1822 O O . SER A 1 231 ? -1.319 -4.681 13.682 1.00 94.12 231 SER A O 1
ATOM 1824 N N . VAL A 1 232 ? -2.807 -3.589 12.400 1.00 95.81 232 VAL A N 1
ATOM 1825 C CA . VAL A 1 232 ? -3.398 -4.804 11.812 1.00 95.81 232 VAL A CA 1
ATOM 1826 C C . VAL A 1 232 ? -2.362 -5.568 10.993 1.00 95.81 232 VAL A C 1
ATOM 1828 O O . VAL A 1 232 ? -2.210 -6.773 11.188 1.00 95.81 232 VAL A O 1
ATOM 1831 N N . LEU A 1 233 ? -1.630 -4.890 10.106 1.00 95.88 233 LEU A N 1
ATOM 1832 C CA . LEU A 1 233 ? -0.639 -5.536 9.244 1.00 95.88 233 LEU A CA 1
ATOM 1833 C C . LEU A 1 233 ? 0.521 -6.147 10.031 1.00 95.88 233 LEU A C 1
ATOM 1835 O O . LEU A 1 233 ? 0.950 -7.250 9.703 1.00 95.88 233 LEU A O 1
ATOM 1839 N N . LYS A 1 234 ? 0.969 -5.500 11.111 1.00 93.38 234 LYS A N 1
ATOM 1840 C CA . LYS A 1 234 ? 1.950 -6.084 12.040 1.00 93.38 234 LYS A CA 1
ATOM 1841 C C . LYS A 1 234 ? 1.440 -7.379 12.669 1.00 93.38 234 LYS A C 1
ATOM 1843 O O . LYS A 1 234 ? 2.180 -8.356 12.743 1.00 93.38 234 LYS A O 1
ATOM 1848 N N . GLY A 1 235 ? 0.168 -7.419 13.072 1.00 91.38 235 GLY A N 1
ATOM 1849 C CA . GLY A 1 235 ? -0.471 -8.646 13.554 1.00 91.38 235 GLY A CA 1
ATOM 1850 C C . GLY A 1 235 ? -0.552 -9.740 12.481 1.00 91.38 235 GLY A C 1
ATOM 1851 O O . GLY A 1 235 ? -0.224 -10.893 12.756 1.00 91.38 235 GLY A O 1
ATOM 1852 N N . VAL A 1 236 ? -0.913 -9.380 11.243 1.00 93.25 236 VAL A N 1
ATOM 1853 C CA . VAL A 1 236 ? -0.952 -10.312 10.097 1.00 93.25 236 VAL A CA 1
ATOM 1854 C C . VAL A 1 236 ? 0.436 -10.862 9.771 1.00 93.25 236 VAL A C 1
ATOM 1856 O O . VAL A 1 236 ? 0.573 -12.053 9.506 1.00 93.25 236 VAL A O 1
ATOM 1859 N N . LYS A 1 237 ? 1.476 -10.026 9.827 1.00 92.50 237 LYS A N 1
ATOM 1860 C CA . LYS A 1 237 ? 2.867 -10.440 9.617 1.00 92.50 237 LYS A CA 1
ATOM 1861 C C . LYS A 1 237 ? 3.275 -11.545 10.590 1.00 92.50 237 LYS A C 1
ATOM 1863 O O . LYS A 1 237 ? 3.856 -12.536 10.158 1.00 92.50 237 LYS A O 1
ATOM 1868 N N . ILE A 1 238 ? 2.932 -11.392 11.871 1.00 90.19 238 ILE A N 1
ATOM 1869 C CA . ILE A 1 238 ? 3.194 -12.402 12.908 1.00 90.19 238 ILE A CA 1
ATOM 1870 C C . ILE A 1 238 ? 2.438 -13.701 12.597 1.00 90.19 238 ILE A C 1
ATOM 1872 O O . ILE A 1 238 ? 3.016 -14.779 12.687 1.00 90.19 238 ILE A O 1
ATOM 1876 N N . GLU A 1 239 ? 1.169 -13.618 12.183 1.00 89.25 239 GLU A N 1
ATOM 1877 C CA . GLU A 1 239 ? 0.389 -14.801 11.785 1.00 89.25 239 GLU A CA 1
ATOM 1878 C C . GLU A 1 239 ? 1.018 -15.527 10.592 1.00 89.25 239 GLU A C 1
ATOM 1880 O O . GLU A 1 239 ? 1.196 -16.738 10.639 1.00 89.25 239 GLU A O 1
ATOM 1885 N N . PHE A 1 240 ? 1.422 -14.804 9.545 1.00 89.31 240 PHE A N 1
ATOM 1886 C CA . PHE A 1 240 ? 2.044 -15.393 8.354 1.00 89.31 240 PHE A CA 1
ATOM 1887 C C . PHE A 1 240 ? 3.386 -16.080 8.633 1.00 89.31 240 PHE A C 1
ATOM 1889 O O . PHE A 1 240 ? 3.796 -16.945 7.863 1.00 89.31 240 PHE A O 1
ATOM 1896 N N . GLN A 1 241 ? 4.071 -15.708 9.715 1.00 85.81 241 GLN A N 1
ATOM 1897 C CA . GLN A 1 241 ? 5.328 -16.329 10.135 1.00 85.81 241 GLN A CA 1
ATOM 1898 C C . GLN A 1 241 ? 5.127 -17.642 10.910 1.00 85.81 241 GLN A C 1
ATOM 1900 O O . GLN A 1 241 ? 6.093 -18.374 11.126 1.00 85.81 241 GLN A O 1
ATOM 1905 N N . GLN A 1 242 ? 3.898 -17.977 11.313 1.00 81.50 242 GLN A N 1
ATOM 1906 C CA . GLN A 1 242 ? 3.616 -19.235 12.001 1.00 81.50 242 GLN A CA 1
ATOM 1907 C C . GLN A 1 242 ? 3.673 -20.422 11.029 1.00 81.50 242 GLN A C 1
ATOM 1909 O O . GLN A 1 242 ? 3.056 -20.417 9.965 1.00 81.50 242 GLN A O 1
ATOM 1914 N N . LEU A 1 243 ? 4.365 -21.489 11.441 1.00 61.53 243 LEU A N 1
ATOM 1915 C CA . LEU A 1 243 ? 4.637 -22.689 10.632 1.00 61.53 243 LEU A CA 1
ATOM 1916 C C . LEU A 1 243 ? 3.384 -23.470 10.181 1.00 61.53 243 LEU A C 1
ATOM 1918 O O . LEU A 1 243 ? 3.490 -24.352 9.333 1.00 61.53 243 LEU A O 1
ATOM 1922 N N . SER A 1 244 ? 2.212 -23.183 10.749 1.00 71.31 244 SER A N 1
ATOM 1923 C CA . SER A 1 244 ? 0.971 -23.944 10.558 1.00 71.31 244 SER A CA 1
ATOM 1924 C C . SER A 1 244 ? -0.052 -23.285 9.627 1.00 71.31 244 SER A C 1
ATOM 1926 O O . SER A 1 244 ? -1.115 -23.866 9.400 1.00 71.31 244 SER A O 1
ATOM 1928 N N . GLN A 1 245 ? 0.217 -22.089 9.091 1.00 81.19 245 GLN A N 1
ATOM 1929 C CA . GLN A 1 245 ? -0.797 -21.369 8.320 1.00 81.19 245 GLN A CA 1
ATOM 1930 C C . GLN A 1 245 ? -1.024 -21.998 6.937 1.00 81.19 245 GLN A C 1
ATOM 1932 O O . GLN A 1 245 ? -0.084 -22.128 6.147 1.00 81.19 245 GLN A O 1
ATOM 1937 N N . PRO A 1 246 ? -2.272 -22.363 6.589 1.00 86.62 246 PRO A N 1
ATOM 1938 C CA . PRO A 1 246 ? -2.564 -22.919 5.281 1.00 86.62 246 PRO A CA 1
ATOM 1939 C C . PRO A 1 246 ? -2.545 -21.814 4.220 1.00 86.62 246 PRO A C 1
ATOM 1941 O O . PRO A 1 246 ? -3.005 -20.692 4.449 1.00 86.62 246 PRO A O 1
ATOM 1944 N N . PHE A 1 247 ? -2.092 -22.164 3.014 1.00 86.62 247 PHE A N 1
ATOM 1945 C CA . PHE A 1 247 ? -2.047 -21.266 1.853 1.00 86.62 247 PHE A CA 1
ATOM 1946 C C . PHE A 1 247 ? -3.369 -20.513 1.622 1.00 86.62 247 PHE A C 1
ATOM 1948 O O . PHE A 1 247 ? -3.367 -19.312 1.360 1.00 86.62 247 PHE A O 1
ATOM 1955 N N . SER A 1 248 ? -4.508 -21.198 1.776 1.00 88.12 248 SER A N 1
ATOM 1956 C CA . SER A 1 248 ? -5.840 -20.608 1.601 1.00 88.12 248 SER A CA 1
ATOM 1957 C C . SER A 1 248 ? -6.128 -19.469 2.577 1.00 88.12 248 SER A C 1
ATOM 1959 O O . SER A 1 248 ? -6.778 -18.501 2.192 1.00 88.12 248 SER A O 1
ATOM 1961 N N . SER A 1 249 ? -5.648 -19.563 3.822 1.00 89.06 249 SER A N 1
ATOM 1962 C CA . SER A 1 249 ? -5.819 -18.501 4.819 1.00 89.06 249 SER A CA 1
ATOM 1963 C C . SER A 1 249 ? -4.975 -17.286 4.463 1.00 89.06 249 SER A C 1
ATOM 1965 O O . SER A 1 249 ? -5.488 -16.173 4.485 1.00 89.06 249 SER A O 1
ATOM 1967 N N . ILE A 1 250 ? -3.719 -17.497 4.052 1.00 91.06 250 ILE A N 1
ATOM 1968 C CA . ILE A 1 250 ? -2.823 -16.418 3.614 1.00 91.06 250 ILE A CA 1
ATOM 1969 C C . ILE A 1 250 ? -3.419 -15.694 2.402 1.00 91.06 250 ILE A C 1
ATOM 1971 O O . ILE A 1 250 ? -3.564 -14.473 2.423 1.00 91.06 250 ILE A O 1
ATOM 1975 N N . LEU A 1 251 ? -3.838 -16.442 1.377 1.00 91.38 251 LEU A N 1
ATOM 1976 C CA . LEU A 1 251 ? -4.444 -15.886 0.168 1.00 91.38 251 LEU A CA 1
ATOM 1977 C C . LEU A 1 251 ? -5.723 -15.095 0.477 1.00 91.38 251 LEU A C 1
ATOM 1979 O O . LEU A 1 251 ? -5.921 -13.996 -0.036 1.00 91.38 251 LEU A O 1
ATOM 1983 N N . LEU A 1 252 ? -6.599 -15.637 1.324 1.00 92.00 252 LEU A N 1
ATOM 1984 C CA . LEU A 1 252 ? -7.835 -14.971 1.727 1.00 92.00 252 LEU A CA 1
ATOM 1985 C C . LEU A 1 252 ? -7.552 -13.687 2.521 1.00 92.00 252 LEU A C 1
ATOM 1987 O O . LEU A 1 252 ? -8.191 -12.666 2.269 1.00 92.00 252 LEU A O 1
ATOM 1991 N N . SER A 1 253 ? -6.563 -13.700 3.415 1.00 93.06 253 SER A N 1
ATOM 1992 C CA . SER A 1 253 ? -6.138 -12.513 4.158 1.00 93.06 253 SER A CA 1
ATOM 1993 C C . SER A 1 253 ? -5.530 -11.436 3.261 1.00 93.06 253 SER A C 1
ATOM 1995 O O . SER A 1 253 ? -5.880 -10.266 3.401 1.00 93.06 253 SER A O 1
ATOM 1997 N N . LEU A 1 254 ? -4.675 -11.813 2.305 1.00 93.38 254 LEU A N 1
ATOM 1998 C CA . LEU A 1 254 ? -4.132 -10.880 1.313 1.00 93.38 254 LEU A CA 1
ATOM 1999 C C . LEU A 1 254 ? -5.241 -10.248 0.480 1.00 93.38 254 LEU A C 1
ATOM 2001 O O . LEU A 1 254 ? -5.272 -9.029 0.342 1.00 93.38 254 LEU A O 1
ATOM 2005 N N . ASN A 1 255 ? -6.182 -11.058 -0.013 1.00 92.50 255 ASN A N 1
ATOM 2006 C CA . ASN A 1 255 ? -7.331 -10.555 -0.758 1.00 92.50 255 ASN A CA 1
ATOM 2007 C C . ASN A 1 255 ? -8.116 -9.529 0.065 1.00 92.50 255 ASN A C 1
ATOM 2009 O O . ASN A 1 255 ? -8.398 -8.451 -0.439 1.00 92.50 255 ASN A O 1
ATOM 2013 N N . MET A 1 256 ? -8.400 -9.799 1.344 1.00 94.81 256 MET A N 1
ATOM 2014 C CA . MET A 1 256 ? -9.084 -8.830 2.211 1.00 94.81 256 MET A CA 1
ATOM 2015 C C . MET A 1 256 ? -8.319 -7.508 2.346 1.00 94.81 256 MET A C 1
ATOM 2017 O O . MET A 1 256 ? -8.931 -6.445 2.286 1.00 94.81 256 MET A O 1
ATOM 2021 N N . ILE A 1 257 ? -6.994 -7.560 2.517 1.00 96.06 257 ILE A N 1
ATOM 2022 C CA . ILE A 1 257 ? -6.148 -6.366 2.666 1.00 96.06 257 ILE A CA 1
ATOM 2023 C C . ILE A 1 257 ? -6.125 -5.551 1.369 1.00 96.06 257 ILE A C 1
ATOM 2025 O O . ILE A 1 257 ? -6.340 -4.340 1.396 1.00 96.06 257 ILE A O 1
ATOM 2029 N N . LEU A 1 258 ? -5.887 -6.200 0.229 1.00 94.50 258 LEU A N 1
ATOM 2030 C CA . LEU A 1 258 ? -5.808 -5.523 -1.066 1.00 94.50 258 LEU A CA 1
ATOM 2031 C C . LEU A 1 258 ? -7.173 -4.987 -1.509 1.00 94.50 258 LEU A C 1
ATOM 2033 O O . LEU A 1 258 ? -7.256 -3.859 -1.992 1.00 94.50 258 LEU A O 1
ATOM 2037 N N . THR A 1 259 ? -8.254 -5.738 -1.272 1.00 93.50 259 THR A N 1
ATOM 2038 C CA . THR A 1 259 ? -9.626 -5.261 -1.484 1.00 93.50 259 THR A CA 1
ATOM 2039 C C . THR A 1 259 ? -9.935 -4.062 -0.593 1.00 93.50 259 THR A C 1
ATOM 2041 O O . THR A 1 259 ? -10.494 -3.093 -1.087 1.00 93.50 259 THR A O 1
ATOM 2044 N N . PHE A 1 260 ? -9.507 -4.056 0.673 1.00 93.75 260 PHE A N 1
ATOM 2045 C CA . PHE A 1 260 ? -9.672 -2.888 1.541 1.00 93.75 260 PHE A CA 1
ATOM 2046 C C . PHE A 1 260 ? -8.980 -1.637 0.972 1.00 93.75 260 PHE A C 1
ATOM 2048 O O . PHE A 1 260 ? -9.588 -0.569 0.936 1.00 93.75 260 PHE A O 1
ATOM 2055 N N . ILE A 1 261 ? -7.738 -1.754 0.486 1.00 93.44 261 ILE A N 1
ATOM 2056 C CA . ILE A 1 261 ? -7.009 -0.623 -0.119 1.00 93.44 261 ILE A CA 1
ATOM 2057 C C . ILE A 1 261 ? -7.682 -0.166 -1.424 1.00 93.44 261 ILE A C 1
ATOM 2059 O O . ILE A 1 261 ? -7.811 1.037 -1.664 1.00 93.44 261 ILE A O 1
ATOM 2063 N N . LYS A 1 262 ? -8.129 -1.111 -2.261 1.00 91.44 262 LYS A N 1
ATOM 2064 C CA . LYS A 1 262 ? -8.898 -0.820 -3.479 1.00 91.44 262 LYS A CA 1
ATOM 2065 C C . LYS A 1 262 ? -10.167 -0.040 -3.143 1.00 91.44 262 LYS A C 1
ATOM 2067 O O . LYS A 1 262 ? -10.388 1.029 -3.705 1.00 91.44 262 LYS A O 1
ATOM 2072 N N . ASP A 1 263 ? -10.984 -0.565 -2.236 1.00 89.12 263 ASP A N 1
ATOM 2073 C CA . ASP A 1 263 ? -12.270 0.021 -1.864 1.00 89.12 263 ASP A CA 1
ATOM 2074 C C . ASP A 1 263 ? -12.074 1.402 -1.236 1.00 89.12 263 ASP A C 1
ATOM 2076 O O . ASP A 1 263 ? -12.810 2.331 -1.559 1.00 89.12 263 ASP A O 1
ATOM 2080 N N . TRP A 1 264 ? -11.029 1.569 -0.417 1.00 87.00 264 TRP A N 1
ATOM 2081 C CA . TRP A 1 264 ? -10.612 2.870 0.103 1.00 87.00 264 TRP A CA 1
ATOM 2082 C C . TRP A 1 264 ? -10.376 3.877 -1.026 1.00 87.00 264 TRP A C 1
ATOM 2084 O O . TRP A 1 264 ? -10.936 4.973 -1.023 1.00 87.00 264 TRP A O 1
ATOM 2094 N N . TYR A 1 265 ? -9.564 3.504 -2.014 1.00 86.75 265 TYR A N 1
ATOM 2095 C CA . TYR A 1 265 ? -9.250 4.368 -3.144 1.00 86.75 265 TYR A CA 1
ATOM 2096 C C . TYR A 1 265 ? -10.483 4.693 -4.006 1.00 86.75 265 TYR A C 1
ATOM 2098 O O . TYR A 1 265 ? -10.685 5.847 -4.396 1.00 86.75 265 TYR A O 1
ATOM 2106 N N . GLU A 1 266 ? -11.319 3.698 -4.304 1.00 86.06 266 GLU A N 1
ATOM 2107 C CA . GLU A 1 266 ? -12.536 3.888 -5.099 1.00 86.06 266 GLU A CA 1
ATOM 2108 C C . GLU A 1 266 ? -13.589 4.724 -4.372 1.00 86.06 266 GLU A C 1
ATOM 2110 O O . GLU A 1 266 ? -14.309 5.494 -5.010 1.00 86.06 266 GLU A O 1
ATOM 2115 N N . ASP A 1 267 ? -13.674 4.612 -3.048 1.00 81.50 267 ASP A N 1
ATOM 2116 C CA . ASP A 1 267 ? -14.520 5.483 -2.248 1.00 81.50 267 ASP A CA 1
ATOM 2117 C C . ASP A 1 267 ? -14.020 6.928 -2.372 1.00 81.50 267 ASP A C 1
ATOM 2119 O O . ASP A 1 267 ? -14.787 7.786 -2.817 1.00 81.50 267 ASP A O 1
ATOM 2123 N N . VAL A 1 268 ? -12.732 7.182 -2.097 1.00 78.06 268 VAL A N 1
ATOM 2124 C CA . VAL A 1 268 ? -12.105 8.518 -2.188 1.00 78.06 268 VAL A CA 1
ATOM 2125 C C . VAL A 1 268 ? -12.306 9.162 -3.565 1.00 78.06 268 VAL A C 1
ATOM 2127 O O . VAL A 1 268 ? -12.642 10.341 -3.642 1.00 78.06 268 VAL A O 1
ATOM 2130 N N . THR A 1 269 ? -12.143 8.402 -4.652 1.00 74.50 269 THR A N 1
ATOM 2131 C CA . THR A 1 269 ? -12.214 8.931 -6.028 1.00 74.50 269 THR A CA 1
ATOM 2132 C C . THR A 1 269 ? -13.612 8.940 -6.642 1.00 74.50 269 THR A C 1
ATOM 2134 O O . THR A 1 269 ? -13.896 9.793 -7.477 1.00 74.50 269 THR A O 1
ATOM 2137 N N . GLY A 1 270 ? -14.490 8.007 -6.270 1.00 70.38 270 GLY A N 1
ATOM 2138 C CA . GLY A 1 270 ? -15.807 7.839 -6.882 1.00 70.38 270 GLY A CA 1
ATOM 2139 C C . GLY A 1 270 ? -16.913 8.564 -6.126 1.00 70.38 270 GLY A C 1
ATOM 2140 O O . GLY A 1 270 ? -17.504 9.521 -6.623 1.00 70.38 270 GLY A O 1
ATOM 2141 N N . LYS A 1 271 ? -17.214 8.103 -4.907 1.00 58.25 271 LYS A N 1
ATOM 2142 C CA . LYS A 1 271 ? -18.334 8.626 -4.102 1.00 58.25 271 LYS A CA 1
ATOM 2143 C C . LYS A 1 271 ? -18.093 10.059 -3.621 1.00 58.25 271 LYS A C 1
ATOM 2145 O O . LYS A 1 271 ? -19.051 10.756 -3.291 1.00 58.25 271 LYS A O 1
ATOM 2150 N N . PHE A 1 272 ? -16.832 10.490 -3.579 1.00 52.53 272 PHE A N 1
ATOM 2151 C CA . PHE A 1 272 ? -16.424 11.714 -2.894 1.00 52.53 272 PHE A CA 1
ATOM 2152 C C . PHE A 1 272 ? -15.516 12.621 -3.736 1.00 52.53 272 PHE A C 1
ATOM 2154 O O . PHE A 1 272 ? -14.843 13.481 -3.176 1.00 52.53 272 PHE A O 1
ATOM 2161 N N . ALA A 1 273 ? -15.563 12.506 -5.071 1.00 55.31 273 ALA A N 1
ATOM 2162 C CA . ALA A 1 273 ? -14.776 13.312 -6.018 1.00 55.31 273 ALA A CA 1
ATOM 2163 C C . ALA A 1 273 ? -14.866 14.839 -5.792 1.00 55.31 273 ALA A C 1
ATOM 2165 O O . ALA A 1 273 ? -13.948 15.574 -6.139 1.00 55.31 273 ALA A O 1
ATOM 2166 N N . ASN A 1 274 ? -15.962 15.313 -5.187 1.00 51.50 274 ASN A N 1
ATOM 2167 C CA . ASN A 1 274 ? -16.206 16.731 -4.901 1.00 51.50 274 ASN A CA 1
ATOM 2168 C C . ASN A 1 274 ? -15.574 17.215 -3.580 1.00 51.50 274 ASN A C 1
ATOM 2170 O O . ASN A 1 274 ? -15.502 18.419 -3.337 1.00 51.50 274 ASN A O 1
ATOM 2174 N N . CYS A 1 275 ? -15.135 16.301 -2.710 1.00 52.25 275 CYS A N 1
ATOM 2175 C CA . CYS A 1 275 ? -14.482 16.597 -1.438 1.00 52.25 275 CYS A CA 1
ATOM 2176 C C . CYS A 1 275 ? -12.968 16.448 -1.628 1.00 52.25 275 CYS A C 1
ATOM 2178 O O . CYS A 1 275 ? -12.382 15.443 -1.234 1.00 52.25 275 CYS A O 1
ATOM 2180 N N . PHE A 1 276 ? -12.346 17.435 -2.278 1.00 53.56 276 PHE A N 1
ATOM 2181 C CA . PHE A 1 276 ? -10.915 17.488 -2.615 1.00 53.56 276 PHE A CA 1
ATOM 2182 C C . PHE A 1 276 ? -9.993 17.570 -1.380 1.00 53.56 276 PHE A C 1
ATOM 2184 O O . PHE A 1 276 ? -9.229 18.520 -1.204 1.00 53.56 276 PHE A O 1
ATOM 2191 N N . HIS A 1 277 ? -10.033 16.578 -0.495 1.00 63.50 277 HIS A N 1
ATOM 2192 C CA . HIS A 1 277 ? -9.076 16.466 0.594 1.00 63.50 277 HIS A CA 1
ATOM 2193 C C . HIS A 1 277 ? -7.833 15.747 0.072 1.00 63.50 277 HIS A C 1
ATOM 2195 O O . HIS A 1 277 ? -7.773 14.521 0.029 1.00 63.50 277 HIS A O 1
ATOM 2201 N N . GLN A 1 278 ? -6.817 16.530 -0.292 1.00 73.00 278 GLN A N 1
ATOM 2202 C CA . GLN A 1 278 ? -5.454 16.065 -0.592 1.00 73.00 278 GLN A CA 1
ATOM 2203 C C . GLN A 1 278 ? -4.956 15.030 0.436 1.00 73.00 278 GLN A C 1
ATOM 2205 O O . GLN A 1 278 ? -4.331 14.033 0.083 1.00 73.00 278 GLN A O 1
ATOM 2210 N N . GLU A 1 279 ? -5.332 15.217 1.700 1.00 75.38 279 GLU A N 1
ATOM 2211 C CA . GLU A 1 279 ? -5.072 14.309 2.821 1.00 75.38 279 GLU A CA 1
ATOM 2212 C C . GLU A 1 279 ? -5.510 12.856 2.569 1.00 75.38 279 GLU A C 1
ATOM 2214 O O . GLU A 1 279 ? -4.845 11.930 3.022 1.00 75.38 279 GLU A O 1
ATOM 2219 N N . LEU A 1 280 ? -6.590 12.625 1.816 1.00 78.88 280 LEU A N 1
ATOM 2220 C CA . LEU A 1 280 ? -7.108 11.281 1.540 1.00 78.88 280 LEU A CA 1
ATOM 2221 C C . LEU A 1 280 ? -6.317 10.561 0.444 1.00 78.88 280 LEU A C 1
ATOM 2223 O O . LEU A 1 280 ? -6.031 9.367 0.559 1.00 78.88 280 LEU A O 1
ATOM 2227 N N . HIS A 1 281 ? -5.907 11.282 -0.602 1.00 80.75 281 HIS A N 1
ATOM 2228 C CA . HIS A 1 281 ? -4.975 10.746 -1.598 1.00 80.75 281 HIS A CA 1
ATOM 2229 C C . HIS A 1 281 ? -3.625 10.434 -0.951 1.00 80.75 281 HIS A C 1
ATOM 2231 O O . HIS A 1 281 ? -3.063 9.359 -1.158 1.00 80.75 281 HIS A O 1
ATOM 2237 N N . TYR A 1 282 ? -3.153 11.334 -0.089 1.00 84.12 282 TYR A N 1
ATOM 2238 C CA . TYR A 1 282 ? -1.961 11.123 0.715 1.00 84.12 282 TYR A CA 1
ATOM 2239 C C . TYR A 1 282 ? -2.077 9.894 1.627 1.00 84.12 282 TYR A C 1
ATOM 2241 O O . TYR A 1 282 ? -1.165 9.065 1.663 1.00 84.12 282 TYR A O 1
ATOM 2249 N N . ALA A 1 283 ? -3.207 9.732 2.320 1.00 86.06 283 ALA A N 1
ATOM 2250 C CA . ALA A 1 283 ? -3.478 8.556 3.138 1.00 86.06 283 ALA A CA 1
ATOM 2251 C C . ALA A 1 283 ? -3.467 7.274 2.298 1.00 86.06 283 ALA A C 1
ATOM 2253 O O . ALA A 1 283 ? -2.878 6.283 2.711 1.00 86.06 283 ALA A O 1
ATOM 2254 N N . THR A 1 284 ? -4.018 7.307 1.082 1.00 89.44 284 THR A N 1
ATOM 2255 C CA . THR A 1 284 ? -3.991 6.161 0.156 1.00 89.44 284 THR A CA 1
ATOM 2256 C C . THR A 1 284 ? -2.558 5.751 -0.200 1.00 89.44 284 THR A C 1
ATOM 2258 O O . THR A 1 284 ? -2.218 4.571 -0.124 1.00 89.44 284 THR A O 1
ATOM 2261 N N . LEU A 1 285 ? -1.681 6.715 -0.515 1.00 90.88 285 LEU A N 1
ATOM 2262 C CA . LEU A 1 285 ? -0.258 6.442 -0.765 1.00 90.88 285 LEU A CA 1
ATOM 2263 C C . LEU A 1 285 ? 0.432 5.830 0.464 1.00 90.88 285 LEU A C 1
ATOM 2265 O O . LEU A 1 285 ? 1.266 4.938 0.325 1.00 90.88 285 LEU A O 1
ATOM 2269 N N . GLN A 1 286 ? 0.089 6.294 1.669 1.00 91.44 286 GLN A N 1
ATOM 2270 C CA . GLN A 1 286 ? 0.636 5.752 2.915 1.00 91.44 286 GLN A CA 1
ATOM 2271 C C . GLN A 1 286 ? 0.107 4.349 3.241 1.00 91.44 286 GLN A C 1
ATOM 2273 O O . GLN A 1 286 ? 0.884 3.523 3.712 1.00 91.44 286 GLN A O 1
ATOM 2278 N N . LEU A 1 287 ? -1.162 4.043 2.950 1.00 93.50 287 LEU A N 1
ATOM 2279 C CA . LEU A 1 287 ? -1.722 2.694 3.098 1.00 93.50 287 LEU A CA 1
ATOM 2280 C C . LEU A 1 287 ? -0.973 1.692 2.214 1.00 93.50 287 LEU A C 1
ATOM 2282 O O . LEU A 1 287 ? -0.530 0.654 2.699 1.00 93.50 287 LEU A O 1
ATOM 2286 N N . LEU A 1 288 ? -0.768 2.039 0.940 1.00 94.31 288 LEU A N 1
ATOM 2287 C CA . LEU A 1 288 ? -0.007 1.222 -0.009 1.00 94.31 288 LEU A CA 1
ATOM 2288 C C . LEU A 1 288 ? 1.429 0.994 0.457 1.00 94.31 288 LEU A C 1
ATOM 2290 O O . LEU A 1 288 ? 1.908 -0.136 0.465 1.00 94.31 288 LEU A O 1
ATOM 2294 N N . GLN A 1 289 ? 2.102 2.062 0.882 1.00 92.62 289 GLN A N 1
ATOM 2295 C CA . GLN A 1 289 ? 3.458 1.970 1.408 1.00 92.62 289 GLN A CA 1
ATOM 2296 C C . GLN A 1 289 ? 3.527 1.061 2.646 1.00 92.62 289 GLN A C 1
ATOM 2298 O O . GLN A 1 289 ? 4.378 0.180 2.706 1.00 92.62 289 GLN A O 1
ATOM 2303 N N . THR A 1 290 ? 2.605 1.230 3.595 1.00 93.50 290 THR A N 1
ATOM 2304 C CA . THR A 1 290 ? 2.548 0.420 4.824 1.00 93.50 290 THR A CA 1
ATOM 2305 C C . THR A 1 290 ? 2.296 -1.056 4.509 1.00 93.50 290 THR A C 1
ATOM 2307 O O . THR A 1 290 ? 2.894 -1.927 5.133 1.00 93.50 290 THR A O 1
ATOM 2310 N N . ALA A 1 291 ? 1.452 -1.355 3.514 1.00 94.19 291 ALA A N 1
ATOM 2311 C CA . ALA A 1 291 ? 1.190 -2.726 3.082 1.00 94.19 291 ALA A CA 1
ATOM 2312 C C . ALA A 1 291 ? 2.453 -3.433 2.577 1.00 94.19 291 ALA A C 1
ATOM 2314 O O . ALA A 1 291 ? 2.674 -4.587 2.937 1.00 94.19 291 ALA A O 1
ATOM 2315 N N . ILE A 1 292 ? 3.291 -2.746 1.795 1.00 91.19 292 ILE A N 1
ATOM 2316 C CA . ILE A 1 292 ? 4.550 -3.321 1.305 1.00 91.19 292 ILE A CA 1
ATOM 2317 C C . ILE A 1 292 ? 5.593 -3.425 2.431 1.00 91.19 292 ILE A C 1
ATOM 2319 O O . ILE A 1 292 ? 6.303 -4.417 2.498 1.00 91.19 292 ILE A O 1
ATOM 2323 N N . GLU A 1 293 ? 5.684 -2.435 3.328 1.00 90.94 293 GLU A N 1
ATOM 2324 C CA . GLU A 1 293 ? 6.663 -2.440 4.433 1.00 90.94 293 GLU A CA 1
ATOM 2325 C C . GLU A 1 293 ? 6.394 -3.546 5.471 1.00 90.94 293 GLU A C 1
ATOM 2327 O O . GLU A 1 293 ? 7.326 -4.140 6.022 1.00 90.94 293 GLU A O 1
ATOM 2332 N N . GLU A 1 294 ? 5.123 -3.817 5.773 1.00 92.38 294 GLU A N 1
ATOM 2333 C CA . GLU A 1 294 ? 4.766 -4.739 6.852 1.00 92.38 294 GLU A CA 1
ATOM 2334 C C . GLU A 1 294 ? 4.593 -6.187 6.384 1.00 92.38 294 GLU A C 1
ATOM 2336 O O . GLU A 1 294 ? 4.987 -7.105 7.112 1.00 92.38 294 GLU A O 1
ATOM 2341 N N . LEU A 1 295 ? 4.040 -6.422 5.189 1.00 91.38 295 LEU A N 1
ATOM 2342 C CA . LEU A 1 295 ? 3.798 -7.780 4.698 1.00 91.38 295 LEU A CA 1
ATOM 2343 C C . LEU A 1 295 ? 5.097 -8.454 4.207 1.00 91.38 295 LEU A C 1
ATOM 2345 O O . LEU A 1 295 ? 5.966 -7.784 3.661 1.00 91.38 295 LEU A O 1
ATOM 2349 N N . PRO A 1 296 ? 5.255 -9.784 4.365 1.00 88.62 296 PRO A N 1
ATOM 2350 C CA . PRO A 1 296 ? 6.477 -10.472 3.947 1.00 88.62 296 PRO A CA 1
ATOM 2351 C C . PRO A 1 296 ? 6.728 -10.424 2.430 1.00 88.62 296 PRO A C 1
ATOM 2353 O O . PRO A 1 296 ? 5.868 -10.824 1.641 1.00 88.62 296 PRO A O 1
ATOM 2356 N N . ASP A 1 297 ? 7.949 -10.059 2.026 1.00 84.31 297 ASP A N 1
ATOM 2357 C CA . ASP A 1 297 ? 8.387 -9.991 0.619 1.00 84.31 297 ASP A CA 1
ATOM 2358 C C . ASP A 1 297 ? 8.140 -11.288 -0.162 1.00 84.31 297 ASP A C 1
ATOM 2360 O O . ASP A 1 297 ? 7.779 -11.253 -1.341 1.00 84.31 297 ASP A O 1
ATOM 2364 N N . SER A 1 298 ? 8.327 -12.438 0.496 1.00 84.38 298 SER A N 1
ATOM 2365 C CA . SER A 1 298 ? 8.126 -13.770 -0.087 1.00 84.38 298 SER A CA 1
ATOM 2366 C C . SER A 1 298 ? 6.675 -14.029 -0.482 1.00 84.38 298 SER A C 1
ATOM 2368 O O . SER A 1 298 ? 6.421 -14.802 -1.399 1.00 84.38 298 SER A O 1
ATOM 2370 N N . ILE A 1 299 ? 5.728 -13.383 0.195 1.00 87.75 299 ILE A N 1
ATOM 2371 C CA . ILE A 1 299 ? 4.299 -13.486 -0.085 1.00 87.75 299 ILE A CA 1
ATOM 2372 C C . ILE A 1 299 ? 3.913 -12.446 -1.135 1.00 87.75 299 ILE A C 1
ATOM 2374 O O . ILE A 1 299 ? 3.266 -12.783 -2.122 1.00 87.75 299 ILE A O 1
ATOM 2378 N N . LEU A 1 300 ? 4.367 -11.202 -0.962 1.00 87.12 300 LEU A N 1
ATOM 2379 C CA . LEU A 1 300 ? 4.052 -10.095 -1.864 1.00 87.12 300 LEU A CA 1
ATOM 2380 C C . LEU A 1 300 ? 4.568 -10.300 -3.293 1.00 87.12 300 LEU A C 1
ATOM 2382 O O . LEU A 1 300 ? 3.901 -9.899 -4.244 1.00 87.12 300 LEU A O 1
ATOM 2386 N N . SER A 1 301 ? 5.746 -10.909 -3.436 1.00 82.88 301 SER A N 1
ATOM 2387 C CA . SER A 1 301 ? 6.412 -11.123 -4.731 1.00 82.88 301 SER A CA 1
ATOM 2388 C C . SER A 1 301 ? 6.104 -12.488 -5.343 1.00 82.88 301 SER A C 1
ATOM 2390 O O . SER A 1 301 ? 6.569 -12.794 -6.440 1.00 82.88 301 SER A O 1
ATOM 2392 N N . SER A 1 302 ? 5.384 -13.350 -4.622 1.00 83.75 302 SER A N 1
ATOM 2393 C CA . SER A 1 302 ? 5.117 -14.701 -5.098 1.00 83.75 302 SER A CA 1
ATOM 2394 C C . SER A 1 302 ? 4.010 -14.685 -6.154 1.00 83.75 302 SER A C 1
ATOM 2396 O O . SER A 1 302 ? 2.936 -14.132 -5.904 1.00 83.75 302 SER A O 1
ATOM 2398 N N . PRO A 1 303 ? 4.218 -15.356 -7.301 1.00 79.19 303 PRO A N 1
ATOM 2399 C CA . PRO A 1 303 ? 3.188 -15.502 -8.325 1.00 79.19 303 PRO A CA 1
ATOM 2400 C C . PRO A 1 303 ? 2.031 -16.402 -7.868 1.00 79.19 303 PRO A C 1
ATOM 2402 O O . PRO A 1 303 ? 1.041 -16.521 -8.569 1.00 79.19 303 PRO A O 1
ATOM 2405 N N . LEU A 1 304 ? 2.127 -17.057 -6.704 1.00 84.75 304 LEU A N 1
ATOM 2406 C CA . LEU A 1 304 ? 1.060 -17.922 -6.196 1.00 84.75 304 LEU A CA 1
ATOM 2407 C C . LEU A 1 304 ? -0.116 -17.132 -5.607 1.00 84.75 304 LEU A C 1
ATOM 2409 O O . LEU A 1 304 ? -1.225 -17.655 -5.538 1.00 84.75 304 LEU A O 1
ATOM 2413 N N . TYR A 1 305 ? 0.116 -15.899 -5.151 1.00 85.94 305 TYR A N 1
ATOM 2414 C CA . TYR A 1 305 ? -0.890 -15.090 -4.458 1.00 85.94 305 TYR A CA 1
ATOM 2415 C C . TYR A 1 305 ? -1.509 -14.039 -5.377 1.00 85.94 305 TYR A C 1
ATOM 2417 O O . TYR A 1 305 ? -1.529 -12.856 -5.049 1.00 85.94 305 TYR A O 1
ATOM 2425 N N . GLU A 1 306 ? -1.984 -14.458 -6.546 1.00 87.06 306 GLU A N 1
ATOM 2426 C CA . GLU A 1 306 ? -2.476 -13.519 -7.550 1.00 87.06 306 GLU A CA 1
ATOM 2427 C C . GLU A 1 306 ? -3.725 -12.755 -7.085 1.00 87.06 306 GLU A C 1
ATOM 2429 O O . GLU A 1 306 ? -4.655 -13.312 -6.493 1.00 87.06 306 GLU A O 1
ATOM 2434 N N . PHE A 1 307 ? -3.757 -11.465 -7.409 1.00 86.50 307 PHE A N 1
ATOM 2435 C CA . PHE A 1 307 ? -4.867 -10.556 -7.171 1.00 86.50 307 PHE A CA 1
ATOM 2436 C C . PHE A 1 307 ? -5.379 -10.010 -8.502 1.00 86.50 307 PHE A C 1
ATOM 2438 O O . PHE A 1 307 ? -4.596 -9.688 -9.394 1.00 86.50 307 PHE A O 1
ATOM 2445 N N . ARG A 1 308 ? -6.700 -9.887 -8.651 1.00 85.88 308 ARG A N 1
ATOM 2446 C CA . ARG A 1 308 ? -7.292 -9.393 -9.900 1.00 85.88 308 ARG A CA 1
ATOM 2447 C C . ARG A 1 308 ? -7.212 -7.875 -9.989 1.00 85.88 308 ARG A C 1
ATOM 2449 O O . ARG A 1 308 ? -7.702 -7.173 -9.103 1.00 85.88 308 ARG A O 1
ATOM 2456 N N . LEU A 1 309 ? -6.680 -7.379 -11.103 1.00 79.69 309 LEU A N 1
ATOM 2457 C CA . LEU A 1 309 ? -6.668 -5.964 -11.471 1.00 79.69 309 LEU A CA 1
ATOM 2458 C C . LEU A 1 309 ? -8.054 -5.475 -11.896 1.00 79.69 309 LEU A C 1
ATOM 2460 O O . LEU A 1 309 ? -8.298 -5.167 -13.055 1.00 79.69 309 LEU A O 1
ATOM 2464 N N . ASP A 1 310 ? -8.977 -5.395 -10.951 1.00 82.06 310 ASP A N 1
ATOM 2465 C CA . ASP A 1 310 ? -10.286 -4.783 -11.157 1.00 82.06 310 ASP A CA 1
ATOM 2466 C C . ASP A 1 310 ? -10.308 -3.451 -10.411 1.00 82.06 310 ASP A C 1
ATOM 2468 O O . ASP A 1 310 ? -10.646 -3.423 -9.238 1.00 82.06 310 ASP A O 1
ATOM 2472 N N . ILE A 1 311 ? -9.872 -2.355 -11.027 1.00 79.69 311 ILE A N 1
ATOM 2473 C CA . ILE A 1 311 ? -9.983 -1.012 -10.434 1.00 79.69 311 ILE A CA 1
ATOM 2474 C C . ILE A 1 311 ? -10.796 -0.154 -11.397 1.00 79.69 311 ILE A C 1
ATOM 2476 O O . ILE A 1 311 ? -10.463 -0.044 -12.577 1.00 79.69 311 ILE A O 1
ATOM 2480 N N . LYS A 1 312 ? -11.842 0.525 -10.916 1.00 80.12 312 LYS A N 1
ATOM 2481 C CA . LYS A 1 312 ? -12.704 1.346 -11.790 1.00 80.12 312 LYS A CA 1
ATOM 2482 C C . LYS A 1 312 ? -11.931 2.381 -12.606 1.00 80.12 312 LYS A C 1
ATOM 2484 O O . LYS A 1 312 ? -12.214 2.572 -13.785 1.00 80.12 312 LYS A O 1
ATOM 2489 N N . MET A 1 313 ? -10.944 3.046 -12.002 1.00 70.94 313 MET A N 1
ATOM 2490 C CA . MET A 1 313 ? -10.179 4.074 -12.713 1.00 70.94 313 MET A CA 1
ATOM 2491 C C . MET A 1 313 ? -9.255 3.493 -13.785 1.00 70.94 313 MET A C 1
ATOM 2493 O O . MET A 1 313 ? -9.000 4.150 -14.790 1.00 70.94 313 MET A O 1
ATOM 2497 N N . ILE A 1 314 ? -8.807 2.255 -13.606 1.00 72.44 314 ILE A N 1
ATOM 2498 C CA . ILE A 1 314 ? -8.014 1.537 -14.593 1.00 72.44 314 ILE A CA 1
ATOM 2499 C C . ILE A 1 314 ? -8.822 1.326 -15.887 1.00 72.44 314 ILE A C 1
ATOM 2501 O O . ILE A 1 314 ? -8.319 1.631 -16.966 1.00 72.44 314 ILE A O 1
ATOM 2505 N N . ASN A 1 315 ? -10.102 0.952 -15.787 1.00 70.12 315 ASN A N 1
ATOM 2506 C CA . ASN A 1 315 ? -10.999 0.866 -16.950 1.00 70.12 315 ASN A CA 1
ATOM 2507 C C . ASN A 1 315 ? -11.116 2.197 -17.712 1.00 70.12 315 ASN A C 1
ATOM 2509 O O . ASN A 1 315 ? -11.219 2.211 -18.934 1.00 70.12 315 ASN A O 1
ATOM 2513 N N . ASN A 1 316 ? -11.045 3.327 -17.003 1.00 72.44 316 ASN A N 1
ATOM 2514 C CA . ASN A 1 316 ? -11.055 4.655 -17.620 1.00 72.44 316 ASN A CA 1
ATOM 2515 C C . ASN A 1 316 ? -9.682 5.059 -18.195 1.00 72.44 316 ASN A C 1
ATOM 2517 O O . ASN A 1 316 ? -9.587 5.983 -19.007 1.00 72.44 316 ASN A O 1
ATOM 2521 N N . LEU A 1 317 ? -8.589 4.467 -17.709 1.00 73.38 317 LEU A N 1
ATOM 2522 C CA . LEU A 1 317 ? -7.217 4.720 -18.166 1.00 73.38 317 LEU A CA 1
ATOM 2523 C C . LEU A 1 317 ? -6.882 3.908 -19.418 1.00 73.38 317 LEU A C 1
ATOM 2525 O O . LEU A 1 317 ? -6.279 4.453 -20.340 1.00 73.38 317 LEU A O 1
ATOM 2529 N N . TRP A 1 318 ? -7.337 2.662 -19.476 1.00 76.56 318 TRP A N 1
ATOM 2530 C CA . TRP A 1 318 ? -7.140 1.735 -20.583 1.00 76.56 318 TRP A CA 1
ATOM 2531 C C . TRP A 1 318 ? -8.251 1.827 -21.634 1.00 76.56 318 TRP A C 1
ATOM 2533 O O . TRP A 1 318 ? -8.997 0.875 -21.855 1.00 76.56 318 TRP A O 1
ATOM 2543 N N . SER A 1 319 ? -8.365 2.969 -22.322 1.00 77.00 319 SER A N 1
ATOM 2544 C CA . SER A 1 319 ? -9.188 3.011 -23.539 1.00 77.00 319 SER A CA 1
ATOM 2545 C C . SER A 1 319 ? -8.583 2.112 -24.626 1.00 77.00 319 SER A C 1
ATOM 2547 O O . SER A 1 319 ? -7.367 1.902 -24.662 1.00 77.00 319 SER A O 1
ATOM 2549 N N . ALA A 1 320 ? -9.420 1.587 -25.528 1.00 75.75 320 ALA A N 1
ATOM 2550 C CA . ALA A 1 320 ? -8.974 0.695 -26.603 1.00 75.75 320 ALA A CA 1
ATOM 2551 C C . ALA A 1 320 ? -7.850 1.321 -27.450 1.00 75.75 320 ALA A C 1
ATOM 2553 O O . ALA A 1 320 ? -6.864 0.651 -27.755 1.00 75.75 320 ALA A O 1
ATOM 2554 N N . ASP A 1 321 ? -7.956 2.622 -27.736 1.00 77.38 321 ASP A N 1
ATOM 2555 C CA . ASP A 1 321 ? -6.954 3.369 -28.501 1.00 77.38 321 ASP A CA 1
ATOM 2556 C C . ASP A 1 321 ? -5.618 3.473 -27.752 1.00 77.38 321 ASP A C 1
ATOM 2558 O O . ASP A 1 321 ? -4.554 3.258 -28.332 1.00 77.38 321 ASP A O 1
ATOM 2562 N N . VAL A 1 322 ? -5.655 3.752 -26.443 1.00 77.44 322 VAL A N 1
ATOM 2563 C CA . VAL A 1 322 ? -4.444 3.834 -25.611 1.00 77.44 322 VAL A CA 1
ATOM 2564 C C . VAL A 1 322 ? -3.778 2.465 -25.507 1.00 77.44 322 VAL A C 1
ATOM 2566 O O . VAL A 1 322 ? -2.568 2.374 -25.697 1.00 77.44 322 VAL A O 1
ATOM 2569 N N . ILE A 1 323 ? -4.548 1.395 -25.279 1.00 79.00 323 ILE A N 1
ATOM 2570 C CA . ILE A 1 323 ? -4.017 0.023 -25.252 1.00 79.00 323 ILE A CA 1
ATOM 2571 C C . ILE A 1 323 ? -3.350 -0.318 -26.588 1.00 79.00 323 ILE A C 1
ATOM 2573 O O . ILE A 1 323 ? -2.241 -0.850 -26.606 1.00 79.00 323 ILE A O 1
ATOM 2577 N N . GLN A 1 324 ? -3.999 -0.014 -27.715 1.00 79.50 324 GLN A N 1
ATOM 2578 C CA . GLN A 1 324 ? -3.458 -0.320 -29.037 1.00 79.50 324 GLN A CA 1
ATOM 2579 C C . GLN A 1 324 ? -2.151 0.436 -29.306 1.00 79.50 324 GLN A C 1
ATOM 2581 O O . GLN A 1 324 ? -1.188 -0.163 -29.790 1.00 79.50 324 GLN A O 1
ATOM 2586 N N . ASN A 1 325 ? -2.090 1.717 -28.938 1.00 77.94 325 ASN A N 1
ATOM 2587 C CA . ASN A 1 325 ? -0.889 2.538 -29.081 1.00 77.94 325 ASN A CA 1
ATOM 2588 C C . ASN A 1 325 ? 0.256 2.031 -28.194 1.00 77.94 325 ASN A C 1
ATOM 2590 O O . ASN A 1 325 ? 1.373 1.836 -28.677 1.00 77.94 325 ASN A O 1
ATOM 2594 N N . VAL A 1 326 ? -0.025 1.738 -26.920 1.00 80.38 326 VAL A N 1
ATOM 2595 C CA . VAL A 1 326 ? 0.961 1.181 -25.981 1.00 80.38 326 VAL A CA 1
ATOM 2596 C C . VAL A 1 326 ? 1.471 -0.169 -26.475 1.00 80.38 326 VAL A C 1
ATOM 2598 O O . VAL A 1 326 ? 2.679 -0.378 -26.513 1.00 80.38 326 VAL A O 1
ATOM 2601 N N . ARG A 1 327 ? 0.587 -1.064 -26.931 1.00 78.31 327 ARG A N 1
ATOM 2602 C CA . ARG A 1 327 ? 0.963 -2.381 -27.469 1.00 78.31 327 ARG A CA 1
ATOM 2603 C C . ARG A 1 327 ? 1.816 -2.277 -28.732 1.00 78.31 327 ARG A C 1
ATOM 2605 O O . ARG A 1 327 ? 2.726 -3.080 -28.918 1.00 78.31 327 ARG A O 1
ATOM 2612 N N . GLY A 1 328 ? 1.535 -1.297 -29.591 1.00 74.69 328 GLY A N 1
ATOM 2613 C CA . GLY A 1 328 ? 2.365 -0.997 -30.758 1.00 74.69 328 GLY A CA 1
ATOM 2614 C C . GLY A 1 328 ? 3.775 -0.548 -30.368 1.00 74.69 328 GLY A C 1
ATOM 2615 O O . GLY A 1 328 ? 4.746 -0.941 -31.015 1.00 74.69 328 GLY A O 1
ATOM 2616 N N . HIS A 1 329 ? 3.902 0.224 -29.284 1.00 74.00 329 HIS A N 1
ATOM 2617 C CA . HIS A 1 329 ? 5.196 0.669 -28.772 1.00 74.00 329 HIS A CA 1
ATOM 2618 C C . HIS A 1 329 ? 5.949 -0.430 -28.020 1.00 74.00 329 HIS A C 1
ATOM 2620 O O . HIS A 1 329 ? 7.123 -0.633 -28.326 1.00 74.00 329 HIS A O 1
ATOM 2626 N N . LEU A 1 330 ? 5.299 -1.141 -27.097 1.00 77.88 330 LEU A N 1
ATOM 2627 C CA . LEU A 1 330 ? 5.855 -2.194 -26.237 1.00 77.88 330 LEU A CA 1
ATOM 2628 C C . LEU A 1 330 ? 5.855 -3.573 -26.923 1.00 77.88 330 LEU A C 1
ATOM 2630 O O . LEU A 1 330 ? 5.403 -4.575 -26.368 1.00 77.88 330 LEU A O 1
ATOM 2634 N N . SER A 1 331 ? 6.367 -3.646 -28.152 1.00 69.12 331 SER A N 1
ATOM 2635 C CA . SER A 1 331 ? 6.466 -4.913 -28.882 1.00 69.12 331 SER A CA 1
ATOM 2636 C C . SER A 1 331 ? 7.320 -5.933 -28.113 1.00 69.12 331 SER A C 1
ATOM 2638 O O . SER A 1 331 ? 8.460 -5.647 -27.736 1.00 69.12 331 SER A O 1
ATOM 2640 N N . GLY A 1 332 ? 6.765 -7.124 -27.873 1.00 65.19 332 GLY A N 1
ATOM 2641 C CA . GLY A 1 332 ? 7.423 -8.209 -27.133 1.00 65.19 332 GLY A CA 1
ATOM 2642 C C . GLY A 1 332 ? 7.213 -8.191 -25.614 1.00 65.19 332 GLY A C 1
ATOM 2643 O O . GLY A 1 332 ? 7.680 -9.109 -24.943 1.00 65.19 332 GLY A O 1
ATOM 2644 N N . ILE A 1 333 ? 6.492 -7.204 -25.071 1.00 71.88 333 ILE A N 1
ATOM 2645 C CA . ILE A 1 333 ? 6.078 -7.162 -23.663 1.00 71.88 333 ILE A CA 1
ATOM 2646 C C . ILE A 1 333 ? 4.571 -7.415 -23.574 1.00 71.88 333 ILE A C 1
ATOM 2648 O O . ILE A 1 333 ? 3.781 -6.812 -24.302 1.00 71.88 333 ILE A O 1
ATOM 2652 N N . SER A 1 334 ? 4.165 -8.321 -22.682 1.00 70.75 334 SER A N 1
ATOM 2653 C CA . SER A 1 334 ? 2.748 -8.571 -22.412 1.00 70.75 334 SER A CA 1
ATOM 2654 C C . SER A 1 334 ? 2.205 -7.503 -21.472 1.00 70.75 334 SER A C 1
ATOM 2656 O O . SER A 1 334 ? 2.535 -7.515 -20.296 1.00 70.75 334 SER A O 1
ATOM 2658 N N . MET A 1 335 ? 1.356 -6.613 -21.978 1.00 70.75 335 MET A N 1
ATOM 2659 C CA . MET A 1 335 ? 0.661 -5.610 -21.166 1.00 70.75 335 MET A CA 1
ATOM 2660 C C . MET A 1 335 ? -0.232 -6.275 -20.105 1.00 70.75 335 MET A C 1
ATOM 2662 O O . MET A 1 335 ? -0.883 -7.273 -20.415 1.00 70.75 335 MET A O 1
ATOM 2666 N N . MET A 1 336 ? -0.274 -5.721 -18.890 1.00 71.56 336 MET A N 1
ATOM 2667 C CA . MET A 1 336 ? -1.258 -6.082 -17.870 1.00 71.56 336 MET A CA 1
ATOM 2668 C C . MET A 1 336 ? -2.602 -5.456 -18.254 1.00 71.56 336 MET A C 1
ATOM 2670 O O . MET A 1 336 ? -2.743 -4.244 -18.370 1.00 71.56 336 MET A O 1
ATOM 2674 N N . LEU A 1 337 ? -3.611 -6.281 -18.489 1.00 69.50 337 LEU A N 1
ATOM 2675 C CA . LEU A 1 337 ? -4.953 -5.833 -18.833 1.00 69.50 337 LEU A CA 1
ATOM 2676 C C . LEU A 1 337 ? -5.847 -5.771 -17.593 1.00 69.50 337 LEU A C 1
ATOM 2678 O O . LEU A 1 337 ? -5.574 -6.359 -16.543 1.00 69.50 337 LEU A O 1
ATOM 2682 N N . CYS A 1 338 ? -6.966 -5.052 -17.711 1.00 60.91 338 CYS A N 1
ATOM 2683 C CA . CYS A 1 338 ? -7.981 -5.084 -16.662 1.00 60.91 338 CYS A CA 1
ATOM 2684 C C . CYS A 1 338 ? -8.467 -6.519 -16.484 1.00 60.91 338 CYS A C 1
ATOM 2686 O O . CYS A 1 338 ? -8.724 -7.216 -17.463 1.00 60.91 338 CYS A O 1
ATOM 2688 N N . MET A 1 339 ? -8.661 -6.905 -15.225 1.00 74.62 339 MET A N 1
ATOM 2689 C CA . MET A 1 339 ? -9.019 -8.246 -14.760 1.00 74.62 339 MET A CA 1
ATOM 2690 C C . MET A 1 339 ? -7.876 -9.263 -14.759 1.00 74.62 339 MET A C 1
ATOM 2692 O O . MET A 1 339 ? -8.091 -10.369 -14.253 1.00 74.62 339 MET A O 1
ATOM 2696 N N . ASP A 1 340 ? -6.681 -8.902 -15.233 1.00 80.94 340 ASP A N 1
ATOM 2697 C CA . ASP A 1 340 ? -5.528 -9.793 -15.164 1.00 80.94 340 ASP A CA 1
ATOM 2698 C C . ASP A 1 340 ? -5.137 -10.075 -13.714 1.00 80.94 340 ASP A C 1
ATOM 2700 O O . ASP A 1 340 ? -5.309 -9.256 -12.803 1.00 80.94 340 ASP A O 1
ATOM 2704 N N . ALA A 1 341 ? -4.629 -11.282 -13.510 1.00 85.25 341 ALA A N 1
ATOM 2705 C CA . ALA A 1 341 ? -4.124 -11.738 -12.236 1.00 85.25 341 ALA A CA 1
ATOM 2706 C C . ALA A 1 341 ? -2.668 -11.264 -12.101 1.00 85.25 341 ALA A C 1
ATOM 2708 O O . ALA A 1 341 ? -1.826 -11.583 -12.938 1.00 85.25 341 ALA A O 1
ATOM 2709 N N . VAL A 1 342 ? -2.378 -10.462 -11.077 1.00 86.25 342 VAL A N 1
ATOM 2710 C CA . VAL A 1 342 ? -1.034 -9.924 -10.827 1.00 86.25 342 VAL A CA 1
ATOM 2711 C C . VAL A 1 342 ? -0.570 -10.219 -9.414 1.00 86.25 342 VAL A C 1
ATOM 2713 O O . VAL A 1 342 ? -1.380 -10.445 -8.515 1.00 86.25 342 VAL A O 1
ATOM 2716 N N . SER A 1 343 ? 0.743 -10.175 -9.189 1.00 88.81 343 SER A N 1
ATOM 2717 C CA . SER A 1 343 ? 1.280 -10.291 -7.836 1.00 88.81 343 SER A CA 1
ATOM 2718 C C . SER A 1 343 ? 0.814 -9.119 -6.949 1.00 88.81 343 SER A C 1
ATOM 2720 O O . SER A 1 343 ? 0.631 -7.999 -7.446 1.00 88.81 343 SER A O 1
ATOM 2722 N N . PRO A 1 344 ? 0.650 -9.333 -5.629 1.00 91.06 344 PRO A N 1
ATOM 2723 C CA . PRO A 1 344 ? 0.228 -8.300 -4.680 1.00 91.06 344 PRO A CA 1
ATOM 2724 C C . PRO A 1 344 ? 1.069 -7.025 -4.755 1.00 91.06 344 PRO A C 1
ATOM 2726 O O . PRO A 1 344 ? 0.541 -5.915 -4.693 1.00 91.06 344 PRO A O 1
ATOM 2729 N N . ILE A 1 345 ? 2.384 -7.175 -4.926 1.00 90.69 345 ILE A N 1
ATOM 2730 C CA . ILE A 1 345 ? 3.285 -6.032 -5.048 1.00 90.69 345 ILE A CA 1
ATOM 2731 C C . ILE A 1 345 ? 3.078 -5.257 -6.351 1.00 90.69 345 ILE A C 1
ATOM 2733 O O . ILE A 1 345 ? 3.033 -4.028 -6.313 1.00 90.69 345 ILE A O 1
ATOM 2737 N N . SER A 1 346 ? 2.855 -5.948 -7.473 1.00 88.50 346 SER A N 1
ATOM 2738 C CA . SER A 1 346 ? 2.560 -5.306 -8.759 1.00 88.50 346 SER A CA 1
ATOM 2739 C C . SER A 1 346 ? 1.265 -4.500 -8.676 1.00 88.50 346 SER A C 1
ATOM 2741 O O . SER A 1 346 ? 1.231 -3.353 -9.117 1.00 88.50 346 SER A O 1
ATOM 2743 N N . PHE A 1 347 ? 0.225 -5.050 -8.032 1.00 90.88 347 PHE A N 1
ATOM 2744 C CA . PHE A 1 347 ? -1.013 -4.319 -7.743 1.00 90.88 347 PHE A CA 1
ATOM 2745 C C . PHE A 1 347 ? -0.738 -3.038 -6.942 1.00 90.88 347 PHE A C 1
ATOM 2747 O O . PHE A 1 347 ? -1.199 -1.960 -7.323 1.00 90.88 347 PHE A O 1
ATOM 2754 N N . CYS A 1 348 ? 0.045 -3.129 -5.861 1.00 92.25 348 CYS A N 1
ATOM 2755 C CA . CYS A 1 348 ? 0.370 -1.968 -5.037 1.00 92.25 348 CYS A CA 1
ATOM 2756 C C . CYS A 1 348 ? 1.170 -0.906 -5.808 1.00 92.25 348 CYS A C 1
ATOM 2758 O O . CYS A 1 348 ? 0.886 0.281 -5.667 1.00 92.25 348 CYS A O 1
ATOM 2760 N N . VAL A 1 349 ? 2.140 -1.307 -6.637 1.00 91.94 349 VAL A N 1
ATOM 2761 C CA . VAL A 1 349 ? 2.936 -0.391 -7.474 1.00 91.94 349 VAL A CA 1
ATOM 2762 C C . VAL A 1 349 ? 2.060 0.307 -8.513 1.00 91.94 349 VAL A C 1
ATOM 2764 O O . VAL A 1 349 ? 2.125 1.532 -8.632 1.00 91.94 349 VAL A O 1
ATOM 2767 N N . LEU A 1 350 ? 1.199 -0.438 -9.216 1.00 90.38 350 LEU A N 1
ATOM 2768 C CA . LEU A 1 350 ? 0.243 0.122 -10.176 1.00 90.38 350 LEU A CA 1
ATOM 2769 C C . LEU A 1 350 ? -0.667 1.148 -9.501 1.00 90.38 350 LEU A C 1
ATOM 2771 O O . LEU A 1 350 ? -0.731 2.301 -9.932 1.00 90.38 350 LEU A O 1
ATOM 2775 N N . LEU A 1 351 ? -1.326 0.762 -8.405 1.00 90.50 351 LEU A N 1
ATOM 2776 C CA . LEU A 1 351 ? -2.244 1.648 -7.696 1.00 90.50 351 LEU A CA 1
ATOM 2777 C C . LEU A 1 351 ? -1.520 2.875 -7.119 1.00 90.50 351 LEU A C 1
ATOM 2779 O O . LEU A 1 351 ? -2.060 3.978 -7.166 1.00 90.50 351 LEU A O 1
ATOM 2783 N N . TYR A 1 352 ? -0.276 2.729 -6.652 1.00 91.62 352 TYR A N 1
ATOM 2784 C CA . TYR A 1 352 ? 0.530 3.852 -6.166 1.00 91.62 352 TYR A CA 1
ATOM 2785 C C . TYR A 1 352 ? 0.828 4.869 -7.270 1.00 91.62 352 TYR A C 1
ATOM 2787 O O . TYR A 1 352 ? 0.659 6.069 -7.057 1.00 91.62 352 TYR A O 1
ATOM 2795 N N . LEU A 1 353 ? 1.236 4.411 -8.457 1.00 89.00 353 LEU A N 1
ATOM 2796 C CA . LEU A 1 353 ? 1.498 5.285 -9.606 1.00 89.00 353 LEU A CA 1
ATOM 2797 C C . LEU A 1 353 ? 0.226 5.995 -10.074 1.00 89.00 353 LEU A C 1
ATOM 2799 O O . LEU A 1 353 ? 0.256 7.189 -10.369 1.00 89.00 353 LEU A O 1
ATOM 2803 N N . ILE A 1 354 ? -0.898 5.279 -10.076 1.00 86.50 354 ILE A N 1
ATOM 2804 C CA . ILE A 1 354 ? -2.213 5.825 -10.403 1.00 86.50 354 ILE A CA 1
ATOM 2805 C C . ILE A 1 354 ? -2.600 6.946 -9.425 1.00 86.50 354 ILE A C 1
ATOM 2807 O O . ILE A 1 354 ? -2.941 8.055 -9.845 1.00 86.50 354 ILE A O 1
ATOM 2811 N N . VAL A 1 355 ? -2.514 6.683 -8.117 1.00 86.12 355 VAL A N 1
ATOM 2812 C CA . VAL A 1 355 ? -2.817 7.676 -7.076 1.00 86.12 355 VAL A CA 1
ATOM 2813 C C . VAL A 1 355 ? -1.845 8.854 -7.166 1.00 86.12 355 VAL A C 1
ATOM 2815 O O . VAL A 1 355 ? -2.276 10.005 -7.125 1.00 86.12 355 VAL A O 1
ATOM 2818 N N . GLY A 1 356 ? -0.550 8.589 -7.349 1.00 84.31 356 GLY A N 1
ATOM 2819 C CA . GLY A 1 356 ? 0.491 9.607 -7.488 1.00 84.31 356 GLY A CA 1
ATOM 2820 C C . GLY A 1 356 ? 0.229 10.559 -8.653 1.00 84.31 356 GLY A C 1
ATOM 2821 O O . GLY A 1 356 ? 0.317 11.776 -8.478 1.00 84.31 356 GLY A O 1
ATOM 2822 N N . ALA A 1 357 ? -0.177 10.024 -9.805 1.00 79.88 357 ALA A N 1
ATOM 2823 C CA . ALA A 1 357 ? -0.535 10.821 -10.970 1.00 79.88 357 ALA A CA 1
ATOM 2824 C C . ALA A 1 357 ? -1.759 11.708 -10.691 1.00 79.88 357 ALA A C 1
ATOM 2826 O O . ALA A 1 357 ? -1.711 12.902 -10.980 1.00 79.88 357 ALA A O 1
ATOM 2827 N N . THR A 1 358 ? -2.808 11.175 -10.048 1.00 77.56 358 THR A N 1
ATOM 2828 C CA . THR A 1 358 ? -3.983 11.982 -9.649 1.00 77.56 358 THR A CA 1
ATOM 2829 C C . THR A 1 358 ? -3.668 13.037 -8.591 1.00 77.56 358 THR A C 1
ATOM 2831 O O . THR A 1 358 ? -4.297 14.085 -8.554 1.00 77.56 358 THR A O 1
ATOM 2834 N N . TYR A 1 359 ? -2.684 12.778 -7.732 1.00 73.50 359 TYR A N 1
ATOM 2835 C CA . TYR A 1 359 ? -2.293 13.676 -6.650 1.00 73.50 359 TYR A CA 1
ATOM 2836 C C . TYR A 1 359 ? -1.371 14.809 -7.124 1.00 73.50 359 TYR A C 1
ATOM 2838 O O . TYR A 1 359 ? -1.442 15.930 -6.620 1.00 73.50 359 TYR A O 1
ATOM 2846 N N . SER A 1 360 ? -0.523 14.538 -8.122 1.00 69.31 360 SER A N 1
ATOM 2847 C CA . SER A 1 360 ? 0.445 15.500 -8.666 1.00 69.31 360 SER A CA 1
ATOM 2848 C C . SER A 1 360 ? -0.176 16.756 -9.280 1.00 69.31 360 SER A C 1
ATOM 2850 O O . SER A 1 360 ? 0.479 17.793 -9.319 1.00 69.31 360 SER A O 1
ATOM 2852 N N . SER A 1 361 ? -1.445 16.711 -9.693 1.00 62.25 361 SER A N 1
ATOM 2853 C CA . SER A 1 361 ? -2.165 17.879 -10.209 1.00 62.25 361 SER A CA 1
ATOM 2854 C C . SER A 1 361 ? -2.548 18.892 -9.122 1.00 62.25 361 SER A C 1
ATOM 2856 O O . SER A 1 361 ? -3.151 19.912 -9.444 1.00 62.25 361 SER A O 1
ATOM 2858 N N . SER A 1 362 ? -2.246 18.622 -7.843 1.00 55.62 362 SER A N 1
ATOM 2859 C CA . SER A 1 362 ? -2.804 19.367 -6.710 1.00 55.62 362 SER A CA 1
ATOM 2860 C C . SER A 1 362 ? -1.791 19.932 -5.695 1.00 55.62 362 SER A C 1
ATOM 2862 O O . SER A 1 362 ? -2.210 20.745 -4.870 1.00 55.62 362 SER A O 1
ATOM 2864 N N . ILE A 1 363 ? -0.513 19.527 -5.682 1.00 56.16 363 ILE A N 1
ATOM 2865 C CA . ILE A 1 363 ? 0.454 19.864 -4.608 1.00 56.16 363 ILE A CA 1
ATOM 2866 C C . ILE A 1 363 ? 1.852 20.210 -5.140 1.00 56.16 363 ILE A C 1
ATOM 2868 O O . ILE A 1 363 ? 2.244 19.785 -6.223 1.00 56.16 363 ILE A O 1
ATOM 2872 N N . THR A 1 364 ? 2.629 20.938 -4.327 1.00 57.12 364 THR A N 1
ATOM 2873 C CA . THR A 1 364 ? 4.078 21.160 -4.462 1.00 57.12 364 THR A CA 1
ATOM 2874 C C . THR A 1 364 ? 4.825 19.82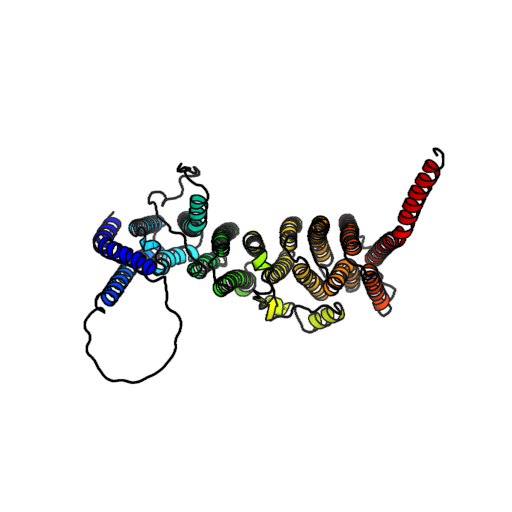6 -4.603 1.00 57.12 364 THR A C 1
ATOM 2876 O O . THR A 1 364 ? 4.922 19.046 -3.655 1.00 57.12 364 THR A O 1
ATOM 2879 N N . GLY A 1 365 ? 5.349 19.545 -5.799 1.00 63.81 365 GLY A N 1
ATOM 2880 C CA . GLY A 1 365 ? 5.836 18.215 -6.190 1.00 63.81 365 GLY A CA 1
ATOM 2881 C C . GLY A 1 365 ? 6.919 17.584 -5.302 1.00 63.81 365 GLY A C 1
ATOM 2882 O O . GLY A 1 365 ? 7.042 16.363 -5.295 1.00 63.81 365 GLY A O 1
ATOM 2883 N N . GLU A 1 366 ? 7.675 18.358 -4.519 1.00 72.81 366 GLU A N 1
ATOM 2884 C CA . GLU A 1 366 ? 8.812 17.859 -3.726 1.00 72.81 366 GLU A CA 1
ATOM 2885 C C . GLU A 1 366 ? 8.426 16.799 -2.680 1.00 72.81 366 GLU A C 1
ATOM 2887 O O . GLU A 1 366 ? 9.044 15.736 -2.631 1.00 72.81 366 GLU A O 1
ATOM 2892 N N . ILE A 1 367 ? 7.357 17.024 -1.902 1.00 76.81 367 ILE A N 1
ATOM 2893 C CA . ILE A 1 367 ? 6.915 16.083 -0.849 1.00 76.81 367 ILE A CA 1
ATOM 2894 C C . ILE A 1 367 ? 6.503 14.734 -1.455 1.00 76.81 367 ILE A C 1
ATOM 2896 O O . ILE A 1 367 ? 6.760 13.674 -0.877 1.00 76.81 367 ILE A O 1
ATOM 2900 N N . LEU A 1 368 ? 5.860 14.769 -2.626 1.00 82.56 368 LEU A N 1
ATOM 2901 C CA . LEU A 1 368 ? 5.449 13.568 -3.345 1.00 82.56 368 LEU A CA 1
ATOM 2902 C C . LEU A 1 368 ? 6.670 12.768 -3.810 1.00 82.56 368 LEU A C 1
ATOM 2904 O O . LEU A 1 368 ? 6.701 11.554 -3.615 1.00 82.56 368 LEU A O 1
ATOM 2908 N N . PHE A 1 369 ? 7.686 13.429 -4.370 1.00 83.44 369 PHE A N 1
ATOM 2909 C CA . PHE A 1 369 ? 8.875 12.741 -4.871 1.00 83.44 369 PHE A CA 1
ATOM 2910 C C . PHE A 1 369 ? 9.736 12.143 -3.757 1.00 83.44 369 PHE A C 1
ATOM 2912 O O . PHE A 1 369 ? 10.167 11.007 -3.910 1.00 83.44 369 PHE A O 1
ATOM 2919 N N . THR A 1 370 ? 9.909 12.807 -2.608 1.00 85.81 370 THR A N 1
ATOM 2920 C CA . THR A 1 370 ? 10.619 12.204 -1.458 1.00 85.81 370 THR A CA 1
ATOM 2921 C C . THR 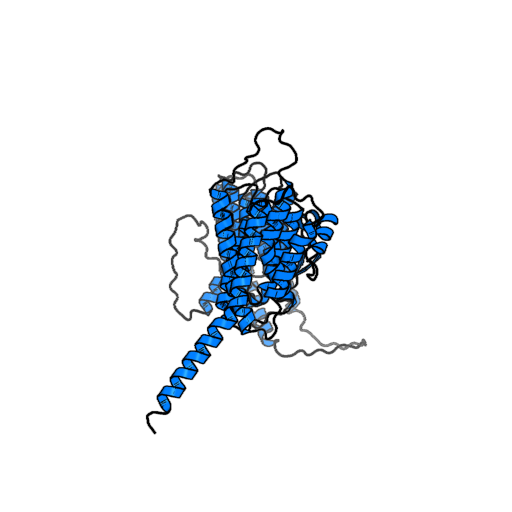A 1 370 ? 9.936 10.922 -0.972 1.00 85.81 370 THR A C 1
ATOM 2923 O O . THR A 1 370 ? 10.584 9.936 -0.622 1.00 85.81 370 THR A O 1
ATOM 2926 N N . LYS A 1 371 ? 8.600 10.900 -0.971 1.00 84.56 371 LYS A N 1
ATOM 2927 C CA . LYS A 1 371 ? 7.827 9.708 -0.595 1.00 84.56 371 LYS A CA 1
ATOM 2928 C C . LYS A 1 371 ? 7.890 8.617 -1.643 1.00 84.56 371 LYS A C 1
ATOM 2930 O O . LYS A 1 371 ? 7.996 7.446 -1.286 1.00 84.56 371 LYS A O 1
ATOM 2935 N N . MET A 1 372 ? 7.849 9.007 -2.910 1.00 89.12 372 MET A N 1
ATOM 2936 C CA . MET A 1 372 ? 8.013 8.091 -4.024 1.00 89.12 372 MET A CA 1
ATOM 2937 C C . MET A 1 372 ? 9.409 7.460 -4.014 1.00 89.12 372 MET A C 1
ATOM 2939 O O . MET A 1 372 ? 9.497 6.272 -4.280 1.00 89.12 372 MET A O 1
ATOM 2943 N N . GLU A 1 373 ? 10.462 8.195 -3.625 1.00 89.94 373 GLU A N 1
ATOM 2944 C CA . GLU A 1 373 ? 11.819 7.650 -3.442 1.00 89.94 373 GLU A CA 1
ATOM 2945 C C . GLU A 1 373 ? 11.854 6.569 -2.357 1.00 89.94 373 GLU A C 1
ATOM 2947 O O . GLU A 1 373 ? 12.370 5.476 -2.593 1.00 89.94 373 GLU A O 1
ATOM 2952 N N . LYS A 1 374 ? 11.243 6.817 -1.190 1.00 89.31 374 LYS A N 1
ATOM 2953 C CA . LYS A 1 374 ? 11.141 5.784 -0.145 1.00 89.31 374 LYS A CA 1
ATOM 2954 C C . LYS A 1 374 ? 10.338 4.574 -0.639 1.00 89.31 374 LYS A C 1
ATOM 2956 O O . LYS A 1 374 ? 10.758 3.437 -0.447 1.00 89.31 374 LYS A O 1
ATOM 2961 N N . PHE A 1 375 ? 9.201 4.810 -1.295 1.00 90.75 375 PHE A N 1
ATOM 2962 C CA . PHE A 1 375 ? 8.354 3.745 -1.834 1.00 90.75 375 PHE A CA 1
ATOM 2963 C C . PHE A 1 375 ? 9.083 2.902 -2.889 1.00 90.75 375 PHE A C 1
ATOM 2965 O O . PHE A 1 375 ? 9.040 1.677 -2.821 1.00 90.75 375 PHE A O 1
ATOM 2972 N N . SER A 1 376 ? 9.789 3.528 -3.835 1.00 91.31 376 SER A N 1
ATOM 2973 C CA . SER A 1 376 ? 10.504 2.821 -4.899 1.00 91.31 376 SER A CA 1
ATOM 2974 C C . SER A 1 376 ? 11.672 1.999 -4.357 1.00 91.31 376 SER A C 1
ATOM 2976 O O . SER A 1 376 ? 11.905 0.893 -4.840 1.00 91.31 376 SER A O 1
ATOM 2978 N N . GLN A 1 377 ? 12.372 2.480 -3.324 1.00 89.81 377 GLN A N 1
ATOM 2979 C CA . GLN A 1 377 ? 13.421 1.703 -2.654 1.00 89.81 377 GLN A CA 1
ATOM 2980 C C . GLN A 1 377 ? 12.879 0.391 -2.078 1.00 89.81 377 GLN A C 1
ATOM 2982 O O . GLN A 1 377 ? 13.506 -0.652 -2.254 1.00 89.81 377 GLN A O 1
ATOM 2987 N N . ILE A 1 378 ? 11.704 0.435 -1.446 1.00 86.19 378 ILE A N 1
ATOM 2988 C CA . ILE A 1 378 ? 11.046 -0.744 -0.871 1.00 86.19 378 ILE A CA 1
ATOM 2989 C C . ILE A 1 378 ? 10.500 -1.647 -1.986 1.00 86.19 378 ILE A C 1
ATOM 2991 O O . ILE A 1 378 ? 10.723 -2.855 -1.989 1.00 86.19 378 ILE A O 1
ATOM 2995 N N . ALA A 1 379 ? 9.839 -1.069 -2.992 1.00 86.81 379 ALA A N 1
ATOM 2996 C CA . ALA A 1 379 ? 9.292 -1.830 -4.112 1.00 86.81 379 ALA A CA 1
ATOM 2997 C C . ALA A 1 379 ? 10.381 -2.590 -4.891 1.00 86.81 379 ALA A C 1
ATOM 2999 O O . ALA A 1 379 ? 10.129 -3.682 -5.385 1.00 86.81 379 ALA A O 1
ATOM 3000 N N . PHE A 1 380 ? 11.604 -2.062 -4.990 1.00 86.81 380 PHE A N 1
ATOM 3001 C CA . PHE A 1 380 ? 12.713 -2.739 -5.674 1.00 86.81 380 PHE A CA 1
ATOM 3002 C C . PHE A 1 380 ? 13.665 -3.508 -4.747 1.00 86.81 380 PHE A C 1
ATOM 3004 O O . PHE A 1 380 ? 14.588 -4.159 -5.244 1.00 86.81 380 PHE A O 1
ATOM 3011 N N . SER A 1 381 ? 13.471 -3.484 -3.422 1.00 81.00 381 SER A N 1
ATOM 3012 C CA . SER A 1 381 ? 14.283 -4.297 -2.505 1.00 81.00 381 SER A CA 1
ATOM 3013 C C . SER A 1 381 ? 13.908 -5.781 -2.513 1.00 81.00 381 SER A C 1
ATOM 3015 O O . SER A 1 381 ? 14.715 -6.604 -2.070 1.00 81.00 381 SER A O 1
ATOM 3017 N N . VAL A 1 382 ? 12.735 -6.120 -3.054 1.00 74.50 382 VAL A N 1
ATOM 3018 C CA . VAL A 1 382 ? 12.204 -7.486 -3.119 1.00 74.50 382 VAL A CA 1
ATOM 3019 C C . VAL A 1 382 ? 13.040 -8.439 -3.978 1.00 74.50 382 VAL A C 1
ATOM 3021 O O . VAL A 1 382 ? 13.947 -8.039 -4.713 1.00 74.50 382 VAL A O 1
ATOM 3024 N N . VAL A 1 383 ? 12.731 -9.736 -3.877 1.00 68.75 383 VAL A N 1
ATOM 3025 C CA . VAL A 1 383 ? 13.467 -10.819 -4.548 1.00 68.75 383 VAL A CA 1
ATOM 3026 C C . VAL A 1 383 ? 13.508 -10.621 -6.068 1.00 68.75 383 VAL A C 1
ATOM 3028 O O . VAL A 1 383 ? 14.598 -10.674 -6.642 1.00 68.75 383 VAL A O 1
ATOM 3031 N N . ASP A 1 384 ? 12.364 -10.321 -6.692 1.00 74.69 384 ASP A N 1
ATOM 3032 C CA . ASP A 1 384 ? 12.237 -10.073 -8.133 1.00 74.69 384 ASP A CA 1
ATOM 3033 C C . ASP A 1 384 ? 11.760 -8.633 -8.429 1.00 74.69 384 ASP A C 1
ATOM 3035 O O . ASP A 1 384 ? 10.558 -8.371 -8.507 1.00 74.69 384 ASP A O 1
ATOM 3039 N N . PRO A 1 385 ? 12.685 -7.669 -8.599 1.00 79.12 385 PRO A N 1
ATOM 3040 C CA . PRO A 1 385 ? 12.348 -6.278 -8.901 1.00 79.12 385 PRO A CA 1
ATOM 3041 C C . PRO A 1 385 ? 11.731 -6.078 -10.296 1.00 79.12 385 PRO A C 1
ATOM 3043 O O . PRO A 1 385 ? 11.186 -5.008 -10.571 1.00 79.12 385 PRO A O 1
ATOM 3046 N N . ILE A 1 386 ? 11.833 -7.057 -11.203 1.00 80.75 386 ILE A N 1
ATOM 3047 C CA . ILE A 1 386 ? 11.481 -6.861 -12.615 1.00 80.75 386 ILE A CA 1
ATOM 3048 C C . ILE A 1 386 ? 9.968 -6.907 -12.836 1.00 80.75 386 ILE A C 1
ATOM 3050 O O . ILE A 1 386 ? 9.457 -6.183 -13.688 1.00 80.75 386 ILE A O 1
ATOM 3054 N N . GLN A 1 387 ? 9.229 -7.657 -12.017 1.00 79.62 387 GLN A N 1
ATOM 3055 C CA . GLN A 1 387 ? 7.761 -7.603 -12.017 1.00 79.62 387 GLN A CA 1
ATOM 3056 C C . GLN A 1 387 ? 7.253 -6.191 -11.703 1.00 79.62 387 GLN A C 1
ATOM 3058 O O . GLN A 1 387 ? 6.380 -5.663 -12.388 1.00 79.62 387 GLN A O 1
ATOM 3063 N N . ASN A 1 388 ? 7.874 -5.526 -10.728 1.00 87.12 388 ASN A N 1
ATOM 3064 C CA . ASN A 1 388 ? 7.528 -4.150 -10.374 1.00 87.12 388 ASN A CA 1
ATOM 3065 C C . ASN A 1 388 ? 7.955 -3.163 -11.458 1.00 87.12 388 ASN A C 1
ATOM 3067 O O . ASN A 1 388 ? 7.238 -2.204 -11.736 1.00 87.12 388 ASN A O 1
ATOM 3071 N N . LEU A 1 389 ? 9.089 -3.419 -12.118 1.00 89.38 389 LEU A N 1
ATOM 3072 C CA . LEU A 1 389 ? 9.508 -2.640 -13.280 1.00 89.38 389 LEU A CA 1
ATOM 3073 C C . LEU A 1 389 ? 8.472 -2.711 -14.408 1.00 89.38 389 LEU A C 1
ATOM 3075 O O . LEU A 1 389 ? 8.257 -1.709 -15.084 1.00 89.38 389 LEU A O 1
ATOM 3079 N N . HIS A 1 390 ? 7.812 -3.858 -14.590 1.00 87.31 390 HIS A N 1
ATOM 3080 C CA . HIS A 1 390 ? 6.792 -4.030 -15.620 1.00 87.31 390 HIS A CA 1
ATOM 3081 C C . HIS A 1 390 ? 5.629 -3.062 -15.407 1.00 87.31 390 HIS A C 1
ATOM 3083 O O . HIS A 1 390 ? 5.311 -2.280 -16.299 1.00 87.31 390 HIS A O 1
ATOM 3089 N N . ALA A 1 391 ? 5.084 -3.038 -14.186 1.00 88.19 391 ALA A N 1
ATOM 3090 C CA . ALA A 1 391 ? 4.052 -2.088 -13.785 1.00 88.19 391 ALA A CA 1
ATOM 3091 C C . ALA A 1 391 ? 4.485 -0.627 -14.012 1.00 88.19 391 ALA A C 1
ATOM 3093 O O . ALA A 1 391 ? 3.708 0.187 -14.504 1.00 88.19 391 ALA A O 1
ATOM 3094 N N . VAL A 1 392 ? 5.736 -0.284 -13.691 1.00 91.19 392 VAL A N 1
ATOM 3095 C CA . VAL A 1 392 ? 6.264 1.079 -13.869 1.00 91.19 392 VAL A CA 1
ATOM 3096 C C . VAL A 1 392 ? 6.345 1.470 -15.343 1.00 91.19 392 VAL A C 1
ATOM 3098 O O . VAL A 1 392 ? 5.857 2.540 -15.706 1.00 91.19 392 VAL A O 1
ATOM 3101 N N . VAL A 1 393 ? 6.945 0.619 -16.184 1.00 90.75 393 VAL A N 1
ATOM 3102 C CA . VAL A 1 393 ? 7.073 0.852 -17.633 1.00 90.75 393 VAL A CA 1
ATOM 3103 C C . VAL A 1 393 ? 5.695 0.986 -18.259 1.00 90.75 393 VAL A C 1
ATOM 3105 O O . VAL A 1 393 ? 5.445 1.923 -19.010 1.00 90.75 393 VAL A O 1
ATOM 3108 N N . GLU A 1 394 ? 4.776 0.089 -17.927 1.00 87.44 394 GLU A N 1
ATOM 3109 C CA . GLU A 1 394 ? 3.446 0.112 -18.510 1.00 87.44 394 GLU A CA 1
ATOM 3110 C C . GLU A 1 394 ? 2.710 1.418 -18.188 1.00 87.44 394 GLU A C 1
ATOM 3112 O O . GLU A 1 394 ? 2.254 2.115 -19.098 1.00 87.44 394 GLU A O 1
ATOM 3117 N N . MET A 1 395 ? 2.682 1.819 -16.912 1.00 86.38 395 MET A N 1
ATOM 3118 C CA . MET A 1 395 ? 2.042 3.068 -16.488 1.00 86.38 395 MET A CA 1
ATOM 3119 C C . MET A 1 395 ? 2.687 4.297 -17.127 1.00 86.38 395 MET A C 1
ATOM 3121 O O . MET A 1 395 ? 1.981 5.205 -17.564 1.00 86.38 395 MET A O 1
ATOM 3125 N N . GLN A 1 396 ? 4.014 4.316 -17.229 1.00 87.69 396 GLN A N 1
ATOM 3126 C CA . GLN A 1 396 ? 4.758 5.376 -17.904 1.00 87.69 396 GLN A CA 1
ATOM 3127 C C . GLN A 1 396 ? 4.307 5.557 -19.361 1.00 87.69 396 GLN A C 1
ATOM 3129 O O . GLN A 1 396 ? 4.016 6.679 -19.780 1.00 87.69 396 GLN A O 1
ATOM 3134 N N . TYR A 1 397 ? 4.175 4.465 -20.118 1.00 86.31 397 TYR A N 1
ATOM 3135 C CA . TYR A 1 397 ? 3.735 4.520 -21.513 1.00 86.31 397 TYR A CA 1
ATOM 3136 C C . TYR A 1 397 ? 2.237 4.838 -21.639 1.00 86.31 397 TYR A C 1
ATOM 3138 O O . TYR A 1 397 ? 1.859 5.631 -22.497 1.00 86.31 397 TYR A O 1
ATOM 3146 N N . ILE A 1 398 ? 1.373 4.312 -20.765 1.00 84.56 398 ILE A N 1
ATOM 3147 C CA . ILE A 1 398 ? -0.061 4.661 -20.747 1.00 84.56 398 ILE A CA 1
ATOM 3148 C C . ILE A 1 398 ? -0.248 6.169 -20.560 1.00 84.56 398 ILE A C 1
ATOM 3150 O O . ILE A 1 398 ? -0.982 6.816 -21.311 1.00 84.56 398 ILE A O 1
ATOM 3154 N N . TYR A 1 399 ? 0.426 6.749 -19.567 1.00 80.50 399 TYR A N 1
ATOM 3155 C CA . TYR A 1 399 ? 0.286 8.171 -19.279 1.00 80.50 399 TYR A CA 1
ATOM 3156 C C . TYR A 1 399 ? 0.985 9.069 -20.300 1.00 80.50 399 TYR A C 1
ATOM 3158 O O . TYR A 1 399 ? 0.503 10.183 -20.518 1.00 80.50 399 TYR A O 1
ATOM 3166 N N . MET A 1 400 ? 2.029 8.581 -20.981 1.00 79.62 400 MET A N 1
ATOM 3167 C CA . MET A 1 400 ? 2.594 9.250 -22.156 1.00 79.62 400 MET A CA 1
ATOM 3168 C C . MET A 1 400 ? 1.522 9.502 -23.227 1.00 79.62 400 MET A C 1
ATOM 3170 O O . MET A 1 400 ? 1.456 10.605 -23.765 1.00 79.62 400 MET A O 1
ATOM 3174 N N . PHE A 1 401 ? 0.667 8.512 -23.514 1.00 74.19 401 PHE A N 1
ATOM 3175 C CA . PHE A 1 401 ? -0.380 8.634 -24.538 1.00 74.19 401 PHE A CA 1
ATOM 3176 C C . PHE A 1 401 ? -1.648 9.337 -24.053 1.00 74.19 401 PHE A C 1
ATOM 3178 O O . PHE A 1 401 ? -2.349 9.945 -24.858 1.00 74.19 401 PHE A O 1
ATOM 3185 N N . LYS A 1 402 ? -1.966 9.265 -22.755 1.00 70.75 402 LYS A N 1
ATOM 3186 C CA . LYS A 1 402 ? -3.207 9.840 -22.216 1.00 70.75 402 LYS A CA 1
ATOM 3187 C C . LYS A 1 402 ? -3.095 11.315 -21.821 1.00 70.75 402 LYS A C 1
ATOM 3189 O O . LYS A 1 402 ? -4.067 12.051 -21.958 1.00 70.75 402 LYS A O 1
ATOM 3194 N N . SER A 1 403 ? -1.957 11.747 -21.277 1.00 61.22 403 SER A N 1
ATOM 3195 C CA . SER A 1 403 ? -1.804 13.080 -20.677 1.00 61.22 403 SER A CA 1
ATOM 3196 C C . SER A 1 403 ? -0.481 13.709 -21.098 1.00 61.22 403 SER A C 1
ATOM 3198 O O . SER A 1 403 ? 0.471 13.768 -20.320 1.00 61.22 403 SER A O 1
ATOM 3200 N N . VAL A 1 404 ? -0.436 14.228 -22.327 1.00 52.72 404 VAL A N 1
ATOM 3201 C CA . VAL A 1 404 ? 0.767 14.857 -22.907 1.00 52.72 404 VAL A CA 1
ATOM 3202 C C . VAL A 1 404 ? 1.238 16.074 -22.081 1.00 52.72 404 VAL A C 1
ATOM 3204 O O . VAL A 1 404 ? 2.412 16.433 -22.108 1.00 52.72 404 VAL A O 1
ATOM 3207 N N . THR A 1 405 ? 0.359 16.676 -21.270 1.00 51.84 405 THR A N 1
ATOM 3208 C CA . THR A 1 405 ? 0.600 17.909 -20.494 1.00 51.84 405 THR A CA 1
ATOM 3209 C C . THR A 1 405 ? 1.564 17.777 -19.309 1.00 51.84 405 THR A C 1
ATOM 3211 O O . THR A 1 405 ? 2.003 18.796 -18.787 1.00 51.84 405 THR A O 1
ATOM 3214 N N . ASN A 1 406 ? 1.961 16.560 -18.908 1.00 65.19 406 ASN A N 1
ATOM 3215 C CA . ASN A 1 406 ? 2.786 16.314 -17.711 1.00 65.19 406 ASN A CA 1
ATOM 3216 C C . ASN A 1 406 ? 4.083 15.526 -17.999 1.00 65.19 406 ASN A C 1
ATOM 3218 O O . ASN A 1 406 ? 4.522 14.711 -17.185 1.00 65.19 406 ASN A O 1
ATOM 3222 N N . GLY A 1 407 ? 4.732 15.763 -19.146 1.00 72.62 407 GLY A N 1
ATOM 3223 C CA . GLY A 1 407 ? 5.946 15.032 -19.544 1.00 72.62 407 GLY A CA 1
ATOM 3224 C C . GLY A 1 407 ? 7.086 15.082 -18.515 1.00 72.62 407 GLY A C 1
ATOM 3225 O O . GLY A 1 407 ? 7.671 14.051 -18.181 1.00 72.62 407 GLY A O 1
ATOM 3226 N N . LEU A 1 408 ? 7.351 16.256 -17.927 1.00 77.81 408 LEU A N 1
ATOM 3227 C CA . LEU A 1 408 ? 8.399 16.422 -16.911 1.00 77.81 408 LEU A CA 1
ATOM 3228 C C . LEU A 1 408 ? 8.086 15.679 -15.601 1.00 77.81 408 LEU A C 1
ATOM 3230 O O . LEU A 1 408 ? 9.002 15.182 -14.950 1.00 77.81 408 LEU A O 1
ATOM 3234 N N . TYR A 1 409 ? 6.809 15.560 -15.220 1.00 82.19 409 TYR A N 1
ATOM 3235 C CA . TYR A 1 409 ? 6.410 14.778 -14.046 1.00 82.19 409 TYR A CA 1
ATOM 3236 C C . TYR A 1 409 ? 6.806 13.312 -14.221 1.00 82.19 409 TYR A C 1
ATOM 3238 O O . TYR A 1 409 ? 7.475 12.752 -13.358 1.00 82.19 409 TYR A O 1
ATOM 3246 N N . TRP A 1 410 ? 6.478 12.709 -15.365 1.00 85.50 410 TRP A N 1
ATOM 3247 C CA . TRP A 1 410 ? 6.811 11.310 -15.631 1.00 85.50 410 TRP A CA 1
ATOM 3248 C C . TRP A 1 410 ? 8.309 11.066 -15.800 1.00 85.50 410 TRP A C 1
ATOM 3250 O O . TRP A 1 410 ? 8.787 10.001 -15.421 1.00 85.50 410 TRP A O 1
ATOM 3260 N N . LEU A 1 411 ? 9.069 12.058 -16.271 1.00 87.56 411 LEU A N 1
ATOM 3261 C CA . LEU A 1 411 ? 10.533 12.011 -16.236 1.00 87.56 411 LEU A CA 1
ATOM 3262 C C . LEU A 1 411 ? 11.085 12.042 -14.800 1.00 87.56 411 LEU A C 1
ATOM 3264 O O . LEU A 1 411 ? 12.015 11.300 -14.487 1.00 87.56 411 LEU A O 1
ATOM 3268 N N . LYS A 1 412 ? 10.492 12.841 -13.903 1.00 88.19 412 LYS A N 1
ATOM 3269 C CA . LYS A 1 412 ? 10.839 12.843 -12.472 1.00 88.19 412 LYS A CA 1
ATOM 3270 C C . LYS A 1 412 ? 10.472 11.516 -11.800 1.00 88.19 412 LYS A C 1
ATOM 3272 O O . LYS A 1 412 ? 11.291 10.973 -11.062 1.00 88.19 412 LYS A O 1
ATOM 3277 N N . VAL A 1 413 ? 9.295 10.957 -12.097 1.00 89.69 413 VAL A N 1
ATOM 3278 C CA . VAL A 1 413 ? 8.895 9.607 -11.653 1.00 89.69 413 VAL A CA 1
ATOM 3279 C C . VAL A 1 413 ? 9.911 8.579 -12.150 1.00 89.69 413 VAL A C 1
ATOM 3281 O O . VAL A 1 413 ? 10.448 7.814 -11.356 1.00 89.69 413 VAL A O 1
ATOM 3284 N N . TRP A 1 414 ? 10.253 8.601 -13.439 1.00 93.62 414 TRP A N 1
ATOM 3285 C CA . TRP A 1 414 ? 11.279 7.727 -14.006 1.00 93.62 414 TRP A CA 1
ATOM 3286 C C . TRP A 1 414 ? 12.616 7.855 -13.266 1.00 93.62 414 TRP A C 1
ATOM 3288 O O . TRP A 1 414 ? 13.200 6.845 -12.879 1.00 93.62 414 TRP A O 1
ATOM 3298 N N . LYS A 1 415 ? 13.074 9.081 -12.982 1.00 93.69 415 LYS A N 1
ATOM 3299 C CA . LYS A 1 415 ? 14.325 9.330 -12.248 1.00 93.69 415 LYS A CA 1
ATOM 3300 C C . LYS A 1 415 ? 14.315 8.658 -10.875 1.00 93.69 415 LYS A C 1
ATOM 3302 O O . LYS A 1 415 ? 15.290 8.008 -10.504 1.00 93.69 415 LYS A O 1
ATOM 3307 N N . VAL A 1 416 ? 13.215 8.792 -10.134 1.00 93.19 416 VAL A N 1
ATOM 3308 C CA . VAL A 1 416 ? 13.049 8.196 -8.800 1.00 93.19 416 VAL A CA 1
ATOM 3309 C C . VAL A 1 416 ? 13.173 6.671 -8.851 1.00 93.19 416 VAL A C 1
ATOM 3311 O O . VAL A 1 416 ? 14.009 6.092 -8.157 1.00 93.19 416 VAL A O 1
ATOM 3314 N N . PHE A 1 417 ? 12.414 6.020 -9.732 1.00 93.94 417 PHE A N 1
ATOM 3315 C CA . PHE A 1 417 ? 12.448 4.562 -9.867 1.00 93.94 417 PHE A CA 1
ATOM 3316 C C . PHE A 1 417 ? 13.792 4.070 -10.437 1.00 93.94 417 PHE A C 1
ATOM 3318 O O . PHE A 1 417 ? 14.280 3.015 -10.033 1.00 93.94 417 PHE A O 1
ATOM 3325 N N . ALA A 1 418 ? 14.444 4.851 -11.307 1.00 94.38 418 ALA A N 1
ATOM 3326 C CA . ALA A 1 418 ? 15.749 4.526 -11.880 1.00 94.38 418 ALA A CA 1
ATOM 3327 C C . ALA A 1 418 ? 16.855 4.485 -10.816 1.00 94.38 418 ALA A C 1
ATOM 3329 O O . ALA A 1 418 ? 17.675 3.566 -10.832 1.00 94.38 418 ALA A O 1
ATOM 3330 N N . LYS A 1 419 ? 16.853 5.423 -9.857 1.00 94.00 419 LYS A N 1
ATOM 3331 C CA . LYS A 1 419 ? 17.790 5.401 -8.721 1.00 94.00 419 LYS A CA 1
ATOM 3332 C C . LYS A 1 419 ? 17.634 4.129 -7.885 1.00 94.00 419 LYS A C 1
ATOM 3334 O O . LYS A 1 419 ? 18.622 3.449 -7.624 1.00 94.00 419 LYS A O 1
ATOM 3339 N N . SER A 1 420 ? 16.404 3.773 -7.510 1.00 92.12 420 SER A N 1
ATOM 3340 C CA . SER A 1 420 ? 16.142 2.571 -6.706 1.00 92.12 420 SER A CA 1
ATOM 3341 C C . SER A 1 420 ? 16.493 1.280 -7.449 1.00 92.12 420 SER A C 1
ATOM 3343 O O . SER A 1 420 ? 17.074 0.364 -6.866 1.00 92.12 420 SER A O 1
ATOM 3345 N N . LEU A 1 421 ? 16.203 1.217 -8.751 1.00 90.81 421 LEU A N 1
ATOM 3346 C CA . LEU A 1 421 ? 16.584 0.087 -9.593 1.00 90.81 421 LEU A CA 1
ATOM 3347 C C . LEU A 1 421 ? 18.111 -0.051 -9.687 1.00 90.81 421 LEU A C 1
ATOM 3349 O O . LEU A 1 421 ? 18.641 -1.154 -9.559 1.00 90.81 421 LEU A O 1
ATOM 3353 N N . LYS A 1 422 ? 18.827 1.066 -9.852 1.00 91.31 422 LYS A N 1
ATOM 3354 C CA . LYS A 1 422 ? 20.292 1.092 -9.859 1.00 91.31 422 LYS A CA 1
ATOM 3355 C C . LYS A 1 422 ? 20.861 0.557 -8.542 1.00 91.31 422 LYS A C 1
ATOM 3357 O O . LYS A 1 422 ? 21.673 -0.363 -8.569 1.00 91.31 422 LYS A O 1
ATOM 3362 N N . GLU A 1 423 ? 20.402 1.076 -7.400 1.00 89.50 423 GLU A N 1
ATOM 3363 C CA . GLU A 1 423 ? 20.833 0.607 -6.073 1.00 89.50 423 GLU A CA 1
ATOM 3364 C C . GLU A 1 423 ? 20.625 -0.903 -5.901 1.00 89.50 423 GLU A C 1
ATOM 3366 O O . GLU A 1 423 ? 21.439 -1.585 -5.273 1.00 89.50 423 GLU A O 1
ATOM 3371 N N . ARG A 1 424 ? 19.541 -1.444 -6.469 1.00 85.19 424 ARG A N 1
ATOM 3372 C CA . ARG A 1 424 ? 19.294 -2.884 -6.480 1.00 85.19 424 ARG A CA 1
ATOM 3373 C C . ARG A 1 424 ? 20.326 -3.626 -7.327 1.00 85.19 424 ARG A C 1
ATOM 3375 O O . ARG A 1 424 ? 20.893 -4.595 -6.830 1.00 85.19 424 ARG A O 1
ATOM 3382 N N . PHE A 1 425 ? 20.599 -3.194 -8.557 1.00 84.50 425 PHE A N 1
ATOM 3383 C CA . PHE A 1 425 ? 21.611 -3.831 -9.411 1.00 84.50 425 PHE A CA 1
ATOM 3384 C C . PHE A 1 425 ? 23.017 -3.781 -8.801 1.00 84.50 425 PHE A C 1
ATOM 3386 O O . PHE A 1 425 ? 23.725 -4.786 -8.841 1.00 84.50 425 PHE A O 1
ATOM 3393 N N . ASP A 1 426 ? 23.381 -2.675 -8.150 1.00 84.88 426 ASP A N 1
ATOM 3394 C CA . ASP A 1 426 ? 24.660 -2.546 -7.445 1.00 84.88 426 ASP A CA 1
ATOM 3395 C C . ASP A 1 426 ? 24.779 -3.565 -6.292 1.00 84.88 426 ASP A C 1
ATOM 3397 O O . ASP A 1 426 ? 25.835 -4.163 -6.088 1.00 84.88 426 ASP A O 1
ATOM 3401 N N . LYS A 1 427 ? 23.681 -3.834 -5.568 1.00 81.00 427 LYS A N 1
ATOM 3402 C CA . LYS A 1 427 ? 23.623 -4.853 -4.497 1.00 81.00 427 LYS A CA 1
ATOM 3403 C C . LYS A 1 427 ? 23.572 -6.292 -5.027 1.00 81.00 427 LYS A C 1
ATOM 3405 O O . LYS A 1 427 ? 24.034 -7.217 -4.360 1.00 81.00 427 LYS A O 1
ATOM 3410 N N . VAL A 1 428 ? 23.001 -6.507 -6.215 1.00 67.06 428 VAL A N 1
ATOM 3411 C CA . VAL A 1 428 ? 22.811 -7.839 -6.820 1.00 67.06 428 VAL A CA 1
ATOM 3412 C C . VAL A 1 428 ? 24.133 -8.531 -7.144 1.00 67.06 428 VAL A C 1
ATOM 3414 O O . VAL A 1 428 ? 24.135 -9.758 -7.217 1.00 67.06 428 VAL A O 1
ATOM 3417 N N . ILE A 1 429 ? 25.256 -7.805 -7.218 1.00 57.88 429 ILE A N 1
ATOM 3418 C CA . ILE A 1 429 ? 26.617 -8.356 -7.374 1.00 57.88 429 ILE A CA 1
ATOM 3419 C C . ILE A 1 429 ? 26.890 -9.522 -6.387 1.00 57.88 429 ILE A C 1
ATOM 3421 O O . ILE A 1 429 ? 27.689 -10.402 -6.692 1.00 57.88 429 ILE A O 1
ATOM 3425 N N . SER A 1 430 ? 26.151 -9.622 -5.272 1.00 49.88 430 SER A N 1
ATOM 3426 C CA . SER A 1 430 ? 26.284 -10.669 -4.244 1.00 49.88 430 SER A CA 1
ATOM 3427 C C . SER A 1 430 ? 25.177 -11.754 -4.192 1.00 49.88 430 SER A C 1
ATOM 3429 O O . SER A 1 430 ? 25.237 -12.611 -3.315 1.00 49.88 430 SER A O 1
ATOM 3431 N N . SER A 1 431 ? 24.160 -11.754 -5.071 1.00 53.84 431 SER A N 1
ATOM 3432 C CA . SER A 1 431 ? 22.972 -12.647 -4.986 1.00 53.84 431 SER A CA 1
ATOM 3433 C C . SER A 1 431 ? 22.662 -13.385 -6.306 1.00 53.84 431 SER A C 1
ATOM 3435 O O . SER A 1 431 ? 22.879 -12.790 -7.365 1.00 53.84 431 SER A O 1
ATOM 3437 N N . PRO A 1 432 ? 22.124 -14.630 -6.307 1.00 54.06 432 PRO A N 1
ATOM 3438 C CA . PRO A 1 432 ? 21.789 -15.398 -7.517 1.00 54.06 432 PRO A CA 1
ATOM 3439 C C . PRO A 1 432 ? 20.502 -14.897 -8.204 1.00 54.06 432 PRO A C 1
ATOM 3441 O O . PRO A 1 432 ? 19.505 -15.599 -8.322 1.00 54.06 432 PRO A O 1
ATOM 3444 N N . PHE A 1 433 ? 20.513 -13.648 -8.658 1.00 62.47 433 PHE A N 1
ATOM 3445 C CA . PHE A 1 433 ? 19.492 -13.071 -9.528 1.00 62.47 433 PHE A CA 1
ATOM 3446 C C . PHE A 1 433 ? 19.670 -13.557 -10.977 1.00 62.47 433 PHE A C 1
ATOM 3448 O O . PHE A 1 433 ? 20.734 -13.337 -11.570 1.00 62.47 433 PHE A O 1
ATOM 3455 N N . VAL A 1 434 ? 18.641 -14.206 -11.536 1.00 66.69 434 VAL A N 1
ATOM 3456 C CA . VAL A 1 434 ? 18.613 -14.704 -12.921 1.00 66.69 434 VAL A CA 1
ATOM 3457 C C . VAL A 1 434 ? 17.879 -13.701 -13.810 1.00 66.69 434 VAL A C 1
ATOM 3459 O O . VAL A 1 434 ? 16.703 -13.408 -13.606 1.00 66.69 434 VAL A O 1
ATOM 3462 N N . ILE A 1 435 ? 18.577 -13.179 -14.816 1.00 74.38 435 ILE A N 1
ATOM 3463 C CA . ILE A 1 435 ? 18.018 -12.253 -15.805 1.00 74.38 435 ILE A CA 1
ATOM 3464 C C . ILE A 1 435 ? 17.592 -13.060 -17.033 1.00 74.38 435 ILE A C 1
ATOM 3466 O O . ILE A 1 435 ? 18.412 -13.757 -17.626 1.00 74.38 435 ILE A O 1
ATOM 3470 N N . THR A 1 436 ? 16.318 -12.970 -17.411 1.00 77.00 436 THR A N 1
ATOM 3471 C CA . THR A 1 436 ? 15.770 -13.596 -18.621 1.00 77.00 436 THR A CA 1
ATOM 3472 C C . THR A 1 436 ? 15.801 -12.619 -19.801 1.00 77.00 436 THR A C 1
ATOM 3474 O O . THR A 1 436 ? 15.993 -11.413 -19.632 1.00 77.00 436 THR A O 1
ATOM 3477 N N . GLU A 1 437 ? 15.567 -13.110 -21.019 1.00 76.00 437 GLU A N 1
ATOM 3478 C CA . GLU A 1 437 ? 15.475 -12.246 -22.205 1.00 76.00 437 GLU A CA 1
ATOM 3479 C C . GLU A 1 437 ? 14.315 -11.243 -22.118 1.00 76.00 437 GLU A C 1
ATOM 3481 O O . GLU A 1 437 ? 14.461 -10.103 -22.561 1.00 76.00 437 GLU A O 1
ATOM 3486 N N . THR A 1 438 ? 13.188 -11.614 -21.503 1.00 77.25 438 THR A N 1
ATOM 3487 C CA . THR A 1 438 ? 12.055 -10.698 -21.289 1.00 77.25 438 THR A CA 1
ATOM 3488 C C . THR A 1 438 ? 12.419 -9.572 -20.323 1.00 77.25 438 THR A C 1
ATOM 3490 O O . THR A 1 438 ? 12.052 -8.420 -20.556 1.00 77.25 438 THR A O 1
ATOM 3493 N N . HIS A 1 439 ? 13.221 -9.863 -19.292 1.00 81.31 439 HIS A N 1
ATOM 3494 C CA . HIS A 1 439 ? 13.739 -8.849 -18.371 1.00 81.31 439 HIS A CA 1
ATOM 3495 C C . HIS A 1 439 ? 14.654 -7.850 -19.091 1.00 81.31 439 HIS A C 1
ATOM 3497 O O . HIS A 1 439 ? 14.559 -6.646 -18.859 1.00 81.31 439 HIS A O 1
ATOM 3503 N N . LEU A 1 440 ? 15.511 -8.333 -20.000 1.00 83.31 440 LEU A N 1
ATOM 3504 C CA . LEU A 1 440 ? 16.382 -7.472 -20.806 1.00 83.31 440 LEU A CA 1
ATOM 3505 C C . LEU A 1 440 ? 15.584 -6.547 -21.726 1.00 83.31 440 LEU A C 1
ATOM 3507 O O . LEU A 1 440 ? 15.892 -5.358 -21.794 1.00 83.31 440 LEU A O 1
ATOM 3511 N N . HIS A 1 441 ? 14.546 -7.065 -22.390 1.00 83.38 441 HIS A N 1
ATOM 3512 C CA . HIS A 1 441 ? 13.662 -6.242 -23.218 1.00 83.38 441 HIS A CA 1
ATOM 3513 C C . HIS A 1 441 ? 13.008 -5.140 -22.384 1.00 83.38 441 HIS A C 1
ATOM 3515 O O . HIS A 1 441 ? 13.086 -3.969 -22.747 1.00 83.38 441 HIS A O 1
ATOM 3521 N N . LEU A 1 442 ? 12.440 -5.480 -21.226 1.00 87.56 442 LEU A N 1
ATOM 3522 C CA . LEU A 1 442 ? 11.801 -4.507 -20.342 1.00 87.56 442 LEU A CA 1
ATOM 3523 C C . LEU A 1 442 ? 12.758 -3.402 -19.868 1.00 87.56 442 LEU A C 1
ATOM 3525 O O . LEU A 1 442 ? 12.390 -2.227 -19.865 1.00 87.56 442 LEU A O 1
ATOM 3529 N N . LEU A 1 443 ? 14.002 -3.753 -19.533 1.00 89.44 443 LEU A N 1
ATOM 3530 C CA . LEU A 1 443 ? 15.042 -2.782 -19.177 1.00 89.44 443 LEU A CA 1
ATOM 3531 C C . LEU A 1 443 ? 15.381 -1.838 -20.337 1.00 89.44 443 LEU A C 1
ATOM 3533 O O . LEU A 1 443 ? 15.586 -0.648 -20.105 1.00 89.44 443 LEU A O 1
ATOM 3537 N N . VAL A 1 444 ? 15.410 -2.340 -21.576 1.00 90.06 444 VAL A N 1
ATOM 3538 C CA . VAL A 1 444 ? 15.594 -1.499 -22.769 1.00 90.06 444 VAL A CA 1
ATOM 3539 C C . VAL A 1 444 ? 14.449 -0.494 -22.896 1.00 90.06 444 VAL A C 1
ATOM 3541 O O . VAL A 1 444 ? 14.709 0.700 -23.020 1.00 90.06 444 VAL A O 1
ATOM 3544 N N . TYR A 1 445 ? 13.195 -0.939 -22.786 1.00 89.75 445 TYR A N 1
ATOM 3545 C CA . TYR A 1 445 ? 12.031 -0.047 -22.845 1.00 89.75 445 TYR A CA 1
ATOM 3546 C C . TYR A 1 445 ? 12.033 1.011 -21.743 1.00 89.75 445 TYR A C 1
ATOM 3548 O O . TYR A 1 445 ? 11.714 2.175 -22.001 1.00 89.75 445 TYR A O 1
ATOM 3556 N N . TYR A 1 446 ? 12.441 0.624 -20.534 1.00 93.12 446 TYR A N 1
ATOM 3557 C CA . TYR A 1 446 ? 12.590 1.547 -19.419 1.00 93.12 446 TYR A CA 1
ATOM 3558 C C . TYR A 1 446 ? 13.692 2.586 -19.669 1.00 93.12 446 TYR A C 1
ATOM 3560 O O . TYR A 1 446 ? 13.484 3.773 -19.434 1.00 93.12 446 TYR A O 1
ATOM 3568 N N . LEU A 1 447 ? 14.857 2.177 -20.183 1.00 93.75 447 LEU A N 1
ATOM 3569 C CA . LEU A 1 447 ? 15.955 3.096 -20.511 1.00 93.75 447 LEU A CA 1
ATOM 3570 C C . LEU A 1 447 ? 15.634 4.010 -21.697 1.00 93.75 447 LEU A C 1
ATOM 3572 O O . LEU A 1 447 ? 16.144 5.128 -21.751 1.00 93.75 447 LEU A O 1
ATOM 3576 N N . CYS A 1 448 ? 14.799 3.567 -22.635 1.00 91.50 448 CYS A N 1
ATOM 3577 C CA . CYS A 1 448 ? 14.351 4.383 -23.762 1.00 91.50 448 CYS A CA 1
ATOM 3578 C C . CYS A 1 448 ? 13.256 5.389 -23.383 1.00 91.50 448 CYS A C 1
ATOM 3580 O O . CYS A 1 448 ? 13.054 6.354 -24.121 1.00 91.50 448 CYS A O 1
ATOM 3582 N N . PHE A 1 449 ? 12.581 5.218 -22.241 1.00 90.25 449 PHE A N 1
ATOM 3583 C CA . PHE A 1 449 ? 11.449 6.062 -21.857 1.00 90.25 449 PHE A CA 1
ATOM 3584 C C . PHE A 1 449 ? 11.755 7.572 -21.855 1.00 90.25 449 PHE A C 1
ATOM 3586 O O . PHE A 1 449 ? 10.971 8.308 -22.451 1.00 90.25 449 PHE A O 1
ATOM 3593 N N . PRO A 1 450 ? 12.877 8.083 -21.296 1.00 90.00 450 PRO A N 1
ATOM 3594 C CA . PRO A 1 450 ? 13.163 9.519 -21.346 1.00 90.00 450 PRO A CA 1
ATOM 3595 C C . PRO A 1 450 ? 13.243 10.077 -22.771 1.00 90.00 450 PRO A C 1
ATOM 3597 O O . PRO A 1 450 ? 12.764 11.180 -23.050 1.00 90.00 450 PRO A O 1
ATOM 3600 N N . LEU A 1 451 ? 13.797 9.285 -23.692 1.00 88.12 451 LEU A N 1
ATOM 3601 C CA . LEU A 1 451 ? 13.891 9.642 -25.098 1.00 88.12 451 LEU A CA 1
ATOM 3602 C C . LEU A 1 451 ? 12.509 9.631 -25.770 1.00 88.12 451 LEU A C 1
ATOM 3604 O O . LEU A 1 451 ? 12.165 10.589 -26.465 1.00 88.12 451 LEU A O 1
ATOM 3608 N N . GLU A 1 452 ? 11.700 8.594 -25.539 1.00 85.06 452 GLU A N 1
ATOM 3609 C CA . GLU A 1 452 ? 10.330 8.510 -26.067 1.00 85.06 452 GLU A CA 1
ATOM 3610 C C . GLU A 1 452 ? 9.446 9.641 -25.513 1.00 85.06 452 GLU A C 1
ATOM 3612 O O . GLU A 1 452 ? 8.770 10.329 -26.276 1.00 85.06 452 GLU A O 1
ATOM 3617 N N . MET A 1 453 ? 9.549 9.971 -24.227 1.00 81.44 453 MET A N 1
ATOM 3618 C CA . MET A 1 453 ? 8.844 11.117 -23.645 1.00 81.44 453 MET A CA 1
ATOM 3619 C C . MET A 1 453 ? 9.259 12.444 -24.271 1.00 81.44 453 MET A C 1
ATOM 3621 O O . MET A 1 453 ? 8.397 13.263 -24.591 1.00 81.44 453 MET A O 1
ATOM 3625 N N . SER A 1 454 ? 10.558 12.668 -24.493 1.00 76.94 454 SER A N 1
ATOM 3626 C CA . SER A 1 454 ? 11.038 13.891 -25.156 1.00 76.94 454 SER A CA 1
ATOM 3627 C C . SER A 1 454 ? 10.562 14.013 -26.610 1.00 76.94 454 SER A C 1
ATOM 3629 O O . SER A 1 454 ? 10.468 15.122 -27.140 1.00 76.94 454 SER A O 1
ATOM 3631 N N . SER A 1 455 ? 10.213 12.883 -27.238 1.00 70.69 455 SER A N 1
ATOM 3632 C CA . SER A 1 455 ? 9.594 12.849 -28.561 1.00 70.69 455 SER A CA 1
ATOM 3633 C C . SER A 1 455 ? 8.113 13.202 -28.542 1.00 70.69 455 SER A C 1
ATOM 3635 O O . SER A 1 455 ? 7.679 14.041 -29.326 1.00 70.69 455 SER A O 1
ATOM 3637 N N . SER A 1 456 ? 7.363 12.631 -27.601 1.00 64.12 456 SER A N 1
ATOM 3638 C CA . SER A 1 456 ? 5.913 12.807 -27.483 1.00 64.12 456 SER A CA 1
ATOM 3639 C C . SER A 1 456 ? 5.538 14.181 -26.923 1.00 64.12 456 SER A C 1
ATOM 3641 O O . SER A 1 456 ? 4.568 14.789 -27.363 1.00 64.12 456 SER A O 1
ATOM 3643 N N . THR A 1 457 ? 6.347 14.727 -26.010 1.00 55.12 457 THR A N 1
ATOM 3644 C CA . THR A 1 457 ? 6.140 16.068 -25.420 1.00 55.12 457 THR A CA 1
ATOM 3645 C C . THR A 1 457 ? 6.276 17.187 -26.468 1.00 55.12 457 THR A C 1
ATOM 3647 O O . THR A 1 457 ? 5.790 18.297 -26.267 1.00 55.12 457 THR A O 1
ATOM 3650 N N . CYS A 1 458 ? 6.876 16.899 -27.629 1.00 45.50 458 CYS A N 1
ATOM 3651 C CA . CYS A 1 458 ? 7.004 17.852 -28.730 1.00 45.50 458 CYS A CA 1
ATOM 3652 C C . CYS A 1 458 ? 5.671 18.145 -29.453 1.00 45.50 458 CYS A C 1
ATOM 3654 O O . CYS A 1 458 ? 5.585 19.127 -30.188 1.00 45.50 458 CYS A O 1
ATOM 3656 N N . LEU A 1 459 ? 4.617 17.350 -29.216 1.00 38.53 459 LEU A N 1
ATOM 3657 C CA . LEU A 1 459 ? 3.282 17.566 -29.793 1.00 38.53 459 LEU A CA 1
ATOM 3658 C C . LEU A 1 459 ? 2.484 18.711 -29.138 1.00 38.53 459 LEU A C 1
ATOM 3660 O O . LEU A 1 459 ? 1.406 19.037 -29.621 1.00 38.53 459 LEU A O 1
ATOM 3664 N N . LEU A 1 460 ? 2.995 19.348 -28.076 1.00 38.94 460 LEU A N 1
ATOM 3665 C CA . LEU A 1 460 ? 2.293 20.418 -27.345 1.00 38.94 460 LEU A CA 1
ATOM 3666 C C . LEU A 1 460 ? 2.753 21.850 -27.650 1.00 38.94 460 LEU A C 1
ATOM 3668 O O . LEU A 1 460 ? 2.233 22.780 -27.047 1.00 38.94 460 LEU A O 1
ATOM 3672 N N . MET A 1 461 ? 3.699 22.064 -28.568 1.00 37.94 461 MET A N 1
ATOM 3673 C CA . MET A 1 461 ? 4.189 23.422 -28.868 1.00 37.94 461 MET A CA 1
ATOM 3674 C C . MET A 1 461 ? 3.625 24.046 -30.153 1.00 37.94 461 MET A C 1
ATOM 3676 O O . MET A 1 461 ? 4.137 25.068 -30.588 1.00 37.94 461 MET A O 1
ATOM 3680 N N . THR A 1 462 ? 2.602 23.457 -30.788 1.00 34.78 462 THR A N 1
ATOM 3681 C CA . THR A 1 462 ? 2.128 23.913 -32.119 1.00 34.78 462 THR A CA 1
ATOM 3682 C C . THR A 1 462 ? 0.610 24.011 -32.278 1.00 34.78 462 THR A C 1
ATOM 3684 O O . THR A 1 462 ? 0.113 23.821 -33.383 1.00 34.78 462 THR A O 1
ATOM 3687 N N . ALA A 1 463 ? -0.144 24.308 -31.214 1.00 35.72 463 ALA A N 1
ATOM 3688 C CA . ALA A 1 463 ? -1.601 24.389 -31.345 1.00 35.72 463 ALA A CA 1
ATOM 3689 C C . ALA A 1 463 ? -2.241 25.776 -31.193 1.00 35.72 463 ALA A C 1
ATOM 3691 O O . ALA A 1 463 ? -3.333 25.896 -31.724 1.00 35.72 463 ALA A O 1
ATOM 3692 N N . ASP A 1 464 ? -1.642 26.799 -30.558 1.00 35.16 464 ASP A N 1
ATOM 3693 C CA . ASP A 1 464 ? -2.434 28.031 -30.326 1.00 35.16 464 ASP A CA 1
ATOM 3694 C C . ASP A 1 464 ? -1.715 29.382 -30.141 1.00 35.16 464 ASP A C 1
ATOM 3696 O O . ASP A 1 464 ? -2.398 30.356 -29.845 1.00 35.16 464 ASP A O 1
ATOM 3700 N N . ASP A 1 465 ? -0.402 29.519 -30.362 1.00 33.59 465 ASP A N 1
ATOM 3701 C CA . ASP A 1 465 ? 0.225 30.849 -30.261 1.00 33.59 465 ASP A CA 1
ATOM 3702 C C . ASP A 1 465 ? 0.685 31.395 -31.617 1.00 33.59 465 ASP A C 1
ATOM 3704 O O . ASP A 1 465 ? 1.522 30.816 -32.315 1.00 33.59 465 ASP A O 1
ATOM 3708 N N . ASP A 1 466 ? 0.081 32.538 -31.944 1.00 36.06 466 ASP A N 1
ATOM 3709 C CA . ASP A 1 466 ? 0.365 33.457 -33.038 1.00 36.06 466 ASP A CA 1
ATOM 3710 C C . ASP A 1 466 ? 1.872 33.663 -33.280 1.00 36.06 466 ASP A C 1
ATOM 3712 O O . ASP A 1 466 ? 2.698 33.683 -32.365 1.00 36.06 466 ASP A O 1
ATOM 3716 N N . GLU A 1 467 ? 2.205 33.889 -34.550 1.00 38.84 467 GLU A N 1
ATOM 3717 C CA . GLU A 1 467 ? 3.526 33.982 -35.195 1.00 38.84 467 GLU A CA 1
ATOM 3718 C C . GLU A 1 467 ? 4.532 35.028 -34.648 1.00 38.84 467 GLU A C 1
ATOM 3720 O O . GLU A 1 467 ? 5.490 35.399 -35.329 1.00 38.84 467 GLU A O 1
ATOM 3725 N N . SER A 1 468 ? 4.420 35.501 -33.408 1.00 34.94 468 SER A N 1
ATOM 3726 C CA . SER A 1 468 ? 5.315 36.528 -32.871 1.00 34.94 468 SER A CA 1
ATOM 3727 C C . SER A 1 468 ? 5.827 36.225 -31.465 1.00 34.94 468 SER A C 1
ATOM 3729 O O . SER A 1 468 ? 5.406 36.856 -30.504 1.00 34.94 468 SER A O 1
ATOM 3731 N N . THR A 1 469 ? 6.767 35.278 -31.345 1.00 31.30 469 THR A N 1
ATOM 3732 C CA . THR A 1 469 ? 7.994 35.321 -30.501 1.00 31.30 469 THR A CA 1
ATOM 3733 C C . THR A 1 469 ? 8.598 33.915 -30.354 1.00 31.30 469 THR A C 1
ATOM 3735 O O . THR A 1 469 ? 8.516 33.258 -29.323 1.00 31.30 469 THR A O 1
ATOM 3738 N N . GLY A 1 470 ? 9.280 33.443 -31.402 1.00 33.47 470 GLY A N 1
ATOM 3739 C CA . GLY A 1 470 ? 9.945 32.132 -31.452 1.00 33.47 470 GLY A CA 1
ATOM 3740 C C . GLY A 1 470 ? 11.193 31.970 -30.565 1.00 33.47 470 GLY A C 1
ATOM 3741 O O . GLY A 1 470 ? 12.249 31.592 -31.068 1.00 33.47 470 GLY A O 1
ATOM 3742 N N . LYS A 1 471 ? 11.097 32.242 -29.256 1.00 35.06 471 LYS A N 1
ATOM 3743 C CA . LYS A 1 471 ? 12.074 31.846 -28.223 1.00 35.06 471 LYS A CA 1
ATOM 3744 C C . LYS A 1 471 ? 11.369 31.628 -26.877 1.00 35.06 471 LYS A C 1
ATOM 3746 O O . LYS A 1 471 ? 11.594 32.380 -25.932 1.00 35.06 471 LYS A O 1
ATOM 3751 N N . HIS A 1 472 ? 10.557 30.581 -26.753 1.00 39.22 472 HIS A N 1
ATOM 3752 C CA . HIS A 1 472 ? 10.171 30.100 -25.425 1.00 39.2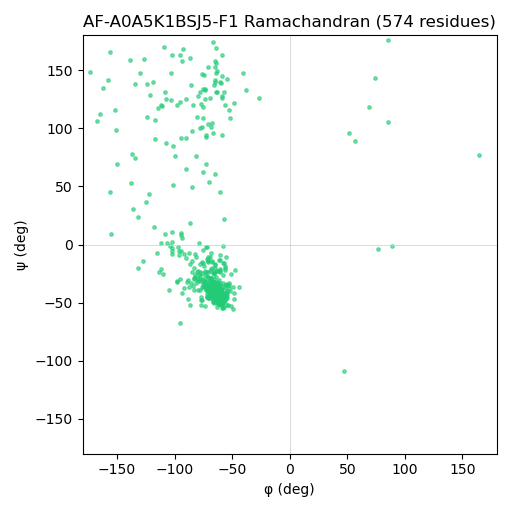2 472 HIS A CA 1
ATOM 3753 C C . HIS A 1 472 ? 11.345 29.329 -24.808 1.00 39.22 472 HIS A C 1
ATOM 3755 O O . HIS A 1 472 ? 11.680 28.207 -25.181 1.00 39.22 472 HIS A O 1
ATOM 3761 N N . VAL A 1 473 ? 12.040 30.031 -23.917 1.00 37.12 473 VAL A N 1
ATOM 3762 C CA . VAL A 1 473 ? 13.257 29.624 -23.215 1.00 37.12 473 VAL A CA 1
ATOM 3763 C C . VAL A 1 473 ? 12.931 28.517 -22.208 1.00 37.12 473 VAL A C 1
ATOM 3765 O O . VAL A 1 473 ? 12.081 28.696 -21.338 1.00 37.12 473 VAL A O 1
ATOM 3768 N N . PHE A 1 474 ? 13.636 27.384 -22.294 1.00 49.34 474 PHE A N 1
ATOM 3769 C CA . PHE A 1 474 ? 13.749 26.427 -21.188 1.00 49.34 474 PHE A CA 1
ATOM 3770 C C . PHE A 1 474 ? 14.110 27.188 -19.906 1.00 49.34 474 PHE A C 1
ATOM 3772 O O . PHE A 1 474 ? 15.147 27.852 -19.871 1.00 49.34 474 PHE A O 1
ATOM 3779 N N . THR A 1 475 ? 13.302 27.092 -18.848 1.00 56.22 475 THR A N 1
ATOM 3780 C CA . THR A 1 475 ? 13.715 27.624 -17.542 1.00 56.22 475 THR A CA 1
ATOM 3781 C C . THR A 1 475 ? 15.017 26.936 -17.110 1.00 56.22 475 THR A C 1
ATOM 3783 O O . THR A 1 475 ? 15.236 25.754 -17.397 1.00 56.22 475 THR A O 1
ATOM 3786 N N . SER A 1 476 ? 15.909 27.668 -16.436 1.00 58.94 476 SER A N 1
ATOM 3787 C CA . SER A 1 476 ? 17.177 27.120 -15.922 1.00 58.94 476 SER A CA 1
ATOM 3788 C C . SER A 1 476 ? 16.957 25.885 -15.039 1.00 58.94 476 SER A C 1
ATOM 3790 O O . SER A 1 476 ? 17.740 24.940 -15.087 1.00 58.94 476 SER A O 1
ATOM 3792 N N . GLU A 1 477 ? 15.851 25.868 -14.297 1.00 60.12 477 GLU A N 1
ATOM 3793 C CA . GLU A 1 477 ? 15.411 24.763 -13.447 1.00 60.12 477 GLU A CA 1
ATOM 3794 C C . GLU A 1 477 ? 15.065 23.496 -14.246 1.00 60.12 477 GLU A C 1
ATOM 3796 O O . GLU A 1 477 ? 15.542 22.409 -13.920 1.00 60.12 477 GLU A O 1
ATOM 3801 N N . ASN A 1 478 ? 14.320 23.624 -15.349 1.00 71.44 478 ASN A N 1
ATOM 3802 C CA . ASN A 1 478 ? 13.995 22.485 -16.212 1.00 71.44 478 ASN A CA 1
ATOM 3803 C C . ASN A 1 478 ? 15.247 21.906 -16.876 1.00 71.44 478 ASN A C 1
ATOM 3805 O O . ASN A 1 478 ? 15.345 20.695 -17.055 1.00 71.44 478 ASN A O 1
ATOM 3809 N N . LYS A 1 479 ? 16.220 22.755 -17.223 1.00 76.50 479 LYS A N 1
ATOM 3810 C CA . LYS A 1 479 ? 17.497 22.300 -17.780 1.00 76.50 479 LYS A CA 1
ATOM 3811 C C . LYS A 1 479 ? 18.296 21.482 -16.761 1.00 76.50 479 LYS A C 1
ATOM 3813 O O . LYS A 1 479 ? 18.750 20.392 -17.097 1.00 76.50 479 LYS A O 1
ATOM 3818 N N . HIS A 1 480 ? 18.420 21.977 -15.530 1.00 82.44 480 HIS A N 1
ATOM 3819 C CA . HIS A 1 480 ? 19.119 21.259 -14.464 1.00 82.44 480 HIS A CA 1
ATOM 3820 C C . HIS A 1 480 ? 18.467 19.900 -14.169 1.00 82.44 480 HIS A C 1
ATOM 3822 O O . HIS A 1 480 ? 19.151 18.890 -14.024 1.00 82.44 480 HIS A O 1
ATOM 3828 N N . GLU A 1 481 ? 17.135 19.846 -14.152 1.00 85.12 481 GLU A N 1
ATOM 3829 C CA . GLU A 1 481 ? 16.409 18.595 -13.938 1.00 85.12 481 GLU A CA 1
ATOM 3830 C C . GLU A 1 481 ? 16.671 17.567 -15.054 1.00 85.12 481 GLU A C 1
ATOM 3832 O O . GLU A 1 481 ? 16.869 16.387 -14.767 1.00 85.12 481 GLU A O 1
ATOM 3837 N N . LEU A 1 482 ? 16.729 18.000 -16.319 1.00 85.75 482 LEU A N 1
ATOM 3838 C CA . LEU A 1 482 ? 17.072 17.128 -17.450 1.00 85.75 482 LEU A CA 1
ATOM 3839 C C . LEU A 1 482 ? 18.510 16.596 -17.371 1.00 85.75 482 LEU A C 1
ATOM 3841 O O . LEU A 1 482 ? 18.736 15.424 -17.672 1.00 85.75 482 LEU A O 1
ATOM 3845 N N . GLU A 1 483 ? 19.464 17.418 -16.928 1.00 89.56 483 GLU A N 1
ATOM 3846 C CA . GLU A 1 483 ? 20.846 16.992 -16.660 1.00 89.56 483 GLU A CA 1
ATOM 3847 C C . GLU A 1 483 ? 20.885 15.904 -15.573 1.00 89.56 483 GLU A C 1
ATOM 3849 O O . GLU A 1 483 ? 21.460 14.839 -15.793 1.00 89.56 483 GLU A O 1
ATOM 3854 N N . LEU A 1 484 ? 20.161 16.090 -14.461 1.00 91.31 484 LEU A N 1
ATOM 3855 C CA . LEU A 1 484 ? 20.048 15.076 -13.402 1.00 91.31 484 LEU A CA 1
ATOM 3856 C C . LEU A 1 484 ? 19.415 13.764 -13.894 1.00 91.31 484 LEU A C 1
ATOM 3858 O O . LEU A 1 484 ? 19.808 12.676 -13.457 1.00 91.31 484 LEU A O 1
ATOM 3862 N N . ILE A 1 485 ? 18.424 13.842 -14.787 1.00 92.69 485 ILE A N 1
ATOM 3863 C CA . ILE A 1 485 ? 17.812 12.666 -15.422 1.00 92.69 485 ILE A CA 1
ATOM 3864 C C . ILE A 1 485 ? 18.853 11.924 -16.267 1.00 92.69 485 ILE A C 1
ATOM 3866 O O . ILE A 1 485 ? 18.953 10.701 -16.166 1.00 92.69 485 ILE A O 1
ATOM 3870 N N . MET A 1 486 ? 19.651 12.642 -17.060 1.00 93.81 486 MET A N 1
ATOM 3871 C CA . MET A 1 486 ? 20.709 12.050 -17.881 1.00 93.81 486 MET A CA 1
ATOM 3872 C C . MET A 1 486 ? 21.808 11.401 -17.037 1.00 93.81 486 MET A C 1
ATOM 3874 O O . MET A 1 486 ? 22.232 10.285 -17.334 1.00 93.81 486 MET A O 1
ATOM 3878 N N . ASP A 1 487 ? 22.242 12.044 -15.958 1.00 95.44 487 ASP A N 1
ATOM 3879 C CA . ASP A 1 487 ? 23.241 11.469 -15.053 1.00 95.44 487 ASP A CA 1
ATOM 3880 C C . ASP A 1 487 ? 22.718 10.191 -14.386 1.00 95.44 487 ASP A C 1
ATOM 3882 O O . ASP A 1 487 ? 23.421 9.178 -14.305 1.00 95.44 487 ASP A O 1
ATOM 3886 N N . THR A 1 488 ? 21.443 10.199 -13.984 1.00 96.31 488 THR A N 1
ATOM 3887 C CA . THR A 1 488 ? 20.763 9.009 -13.454 1.00 96.31 488 THR A CA 1
ATOM 3888 C C . THR A 1 488 ? 20.686 7.904 -14.511 1.00 96.31 488 THR A C 1
ATOM 3890 O O . THR A 1 488 ? 20.928 6.739 -14.196 1.00 96.31 488 THR A O 1
ATOM 3893 N N . TRP A 1 489 ? 20.412 8.258 -15.770 1.00 96.81 489 TRP A N 1
ATOM 3894 C CA . TRP A 1 489 ? 20.386 7.323 -16.895 1.00 96.81 489 TRP A CA 1
ATOM 3895 C C . TRP A 1 489 ? 21.740 6.661 -17.134 1.00 96.81 489 TRP A C 1
ATOM 3897 O O . TRP A 1 489 ? 21.812 5.432 -17.168 1.00 96.81 489 TRP A O 1
ATOM 3907 N N . LYS A 1 490 ? 22.815 7.453 -17.229 1.00 95.19 490 LYS A N 1
ATOM 3908 C CA . LYS A 1 490 ? 24.185 6.948 -17.420 1.00 95.19 490 LYS A CA 1
ATOM 3909 C C . LYS A 1 490 ? 24.564 5.997 -16.290 1.00 95.19 490 LYS A C 1
ATOM 3911 O O . LYS A 1 490 ? 25.042 4.893 -16.539 1.00 95.19 490 LYS A O 1
ATOM 3916 N N . SER A 1 491 ? 24.266 6.398 -15.054 1.00 94.94 491 SER A N 1
ATOM 3917 C CA . SER A 1 491 ? 24.578 5.610 -13.867 1.00 94.94 491 SER A CA 1
ATOM 3918 C C . SER A 1 491 ? 23.802 4.289 -13.806 1.00 94.94 491 SER A C 1
ATOM 3920 O O . SER A 1 491 ? 24.400 3.258 -13.513 1.00 94.94 491 SER A O 1
ATOM 3922 N N . LEU A 1 492 ? 22.500 4.292 -14.120 1.00 93.62 492 LEU A N 1
ATOM 3923 C CA . LEU A 1 492 ? 21.699 3.067 -14.195 1.00 93.62 492 LEU A CA 1
ATOM 3924 C C . LEU A 1 492 ? 22.191 2.143 -15.315 1.00 93.62 492 LEU A C 1
ATOM 3926 O O . LEU A 1 492 ? 22.338 0.941 -15.091 1.00 93.62 492 LEU A O 1
ATOM 3930 N N . TYR A 1 493 ? 22.456 2.690 -16.505 1.00 92.38 493 TYR A N 1
ATOM 3931 C CA . TYR A 1 493 ? 22.970 1.916 -17.633 1.00 92.38 493 TYR A CA 1
ATOM 3932 C C . TYR A 1 493 ? 24.284 1.216 -17.277 1.00 92.38 493 TYR A C 1
ATOM 3934 O O . TYR A 1 493 ? 24.428 0.028 -17.556 1.00 92.38 493 TYR A O 1
ATOM 3942 N N . ASP A 1 494 ? 25.215 1.914 -16.624 1.00 90.25 494 ASP A N 1
ATOM 3943 C CA . ASP A 1 494 ? 26.501 1.342 -16.227 1.00 90.25 494 ASP A CA 1
ATOM 3944 C C . ASP A 1 494 ? 26.328 0.177 -15.238 1.00 90.25 494 ASP A C 1
ATOM 3946 O O . ASP A 1 494 ? 26.905 -0.892 -15.458 1.00 90.25 494 ASP A O 1
ATOM 3950 N N . SER A 1 495 ? 25.481 0.335 -14.213 1.00 88.94 495 SER A N 1
ATOM 3951 C CA . SER A 1 495 ? 25.167 -0.728 -13.245 1.00 88.94 495 SER A CA 1
ATOM 3952 C C . SER A 1 495 ? 24.524 -1.949 -13.912 1.00 88.94 495 SER A C 1
ATOM 3954 O O . SER A 1 495 ? 24.961 -3.083 -13.706 1.00 88.94 495 SER A O 1
ATOM 3956 N N . VAL A 1 496 ? 23.518 -1.733 -14.765 1.00 87.25 496 VAL A N 1
ATOM 3957 C CA . VAL A 1 496 ? 22.820 -2.809 -15.488 1.00 87.25 496 VAL A CA 1
ATOM 3958 C C . VAL A 1 496 ? 23.776 -3.529 -16.441 1.00 87.25 496 VAL A C 1
ATOM 3960 O O . VAL A 1 496 ? 23.861 -4.757 -16.435 1.00 87.25 496 VAL A O 1
ATOM 3963 N N . ASN A 1 497 ? 24.549 -2.778 -17.225 1.00 85.88 497 ASN A N 1
ATOM 3964 C CA . ASN A 1 497 ? 25.517 -3.322 -18.173 1.00 85.88 497 ASN A CA 1
ATOM 3965 C C . ASN A 1 497 ? 26.624 -4.116 -17.463 1.00 85.88 497 ASN A C 1
ATOM 3967 O O . ASN A 1 497 ? 27.041 -5.159 -17.962 1.00 85.88 497 ASN A O 1
ATOM 3971 N N . HIS A 1 498 ? 27.079 -3.662 -16.292 1.00 83.69 498 HIS A N 1
ATOM 3972 C CA . HIS A 1 498 ? 28.040 -4.395 -15.472 1.00 83.69 498 HIS A CA 1
ATOM 3973 C C . HIS A 1 498 ? 27.480 -5.753 -15.022 1.00 83.69 498 HIS A C 1
ATOM 3975 O O . HIS A 1 498 ? 28.116 -6.782 -15.249 1.00 83.69 498 HIS A O 1
ATOM 3981 N N . VAL A 1 499 ? 26.270 -5.777 -14.449 1.00 81.00 499 VAL A N 1
ATOM 3982 C CA . VAL A 1 499 ? 25.626 -7.020 -13.984 1.00 81.00 499 VAL A CA 1
ATOM 3983 C C . VAL A 1 499 ? 25.368 -7.993 -15.138 1.00 81.00 499 VAL A C 1
ATOM 3985 O O . VAL A 1 499 ? 25.576 -9.197 -14.992 1.00 81.00 499 VAL A O 1
ATOM 3988 N N . ILE A 1 500 ? 24.953 -7.489 -16.303 1.00 79.56 500 ILE A N 1
ATOM 3989 C CA . ILE A 1 500 ? 24.709 -8.322 -17.486 1.00 79.56 500 ILE A CA 1
ATOM 3990 C C . ILE A 1 500 ? 26.019 -8.900 -18.033 1.00 79.56 500 ILE A C 1
ATOM 3992 O O . ILE A 1 500 ? 26.060 -10.090 -18.339 1.00 79.56 500 ILE A O 1
ATOM 3996 N N . LYS A 1 501 ? 27.094 -8.103 -18.123 1.00 77.44 501 LYS A N 1
ATOM 3997 C CA . LYS A 1 501 ? 28.415 -8.566 -18.593 1.00 77.44 501 LYS A CA 1
ATOM 3998 C C . LYS A 1 501 ? 29.008 -9.668 -17.713 1.00 77.44 501 LYS A C 1
ATOM 4000 O O . LYS A 1 501 ? 29.686 -10.547 -18.233 1.00 77.44 501 LYS A O 1
ATOM 4005 N N . ASP A 1 502 ? 28.767 -9.611 -16.407 1.00 71.38 502 ASP A N 1
ATOM 4006 C CA . ASP A 1 502 ? 29.265 -10.598 -15.444 1.00 71.38 502 ASP A CA 1
ATOM 4007 C C . ASP A 1 502 ? 28.507 -11.940 -15.524 1.00 71.38 502 ASP A C 1
ATOM 4009 O O . ASP A 1 502 ? 29.080 -13.002 -15.294 1.00 71.38 502 ASP A O 1
ATOM 4013 N N . ARG A 1 503 ? 27.216 -11.911 -15.892 1.00 67.19 503 ARG A N 1
ATOM 4014 C CA . ARG A 1 503 ? 26.303 -13.063 -15.743 1.00 67.19 503 ARG A CA 1
ATOM 4015 C C . ARG A 1 503 ? 25.795 -13.681 -17.036 1.00 67.19 503 ARG A C 1
ATOM 4017 O O . ARG A 1 503 ? 25.385 -14.839 -17.028 1.00 67.19 503 ARG A O 1
ATOM 4024 N N . CYS A 1 504 ? 25.774 -12.933 -18.134 1.00 60.16 504 CYS A N 1
ATOM 4025 C CA . CYS A 1 504 ? 25.262 -13.403 -19.417 1.00 60.16 504 CYS A CA 1
ATOM 4026 C C . CYS A 1 504 ? 26.411 -13.643 -20.399 1.00 60.16 504 CYS A C 1
ATOM 4028 O O . CYS A 1 504 ? 27.189 -12.748 -20.711 1.00 60.16 504 CYS A O 1
ATOM 4030 N N . THR A 1 505 ? 26.478 -14.852 -20.957 1.00 48.91 505 THR A N 1
ATOM 4031 C CA . THR A 1 505 ? 27.475 -15.247 -21.967 1.00 48.91 505 THR A CA 1
ATOM 4032 C C . THR A 1 505 ? 27.157 -14.741 -23.380 1.00 48.91 505 THR A C 1
ATOM 4034 O O . THR A 1 505 ? 27.914 -15.023 -24.308 1.00 48.91 505 THR A O 1
ATOM 4037 N N . LYS A 1 506 ? 26.058 -13.993 -23.573 1.00 53.06 506 LYS A N 1
ATOM 4038 C CA . LYS A 1 506 ? 25.604 -13.517 -24.889 1.00 53.06 506 LYS A CA 1
ATOM 4039 C C . LYS A 1 506 ? 25.434 -11.996 -24.974 1.00 53.06 506 LYS A C 1
ATOM 4041 O O . LYS A 1 506 ? 24.905 -11.337 -24.082 1.00 53.06 506 LYS A O 1
ATOM 4046 N N . ILE A 1 507 ? 25.884 -11.474 -26.110 1.00 56.50 507 ILE A N 1
ATOM 4047 C CA . ILE A 1 507 ? 26.017 -10.070 -26.514 1.00 56.50 507 ILE A CA 1
ATOM 4048 C C . ILE A 1 507 ? 24.657 -9.539 -27.017 1.00 56.50 507 ILE A C 1
ATOM 4050 O O . ILE A 1 507 ? 24.470 -9.439 -28.219 1.00 56.50 507 ILE A O 1
ATOM 4054 N N . HIS A 1 508 ? 23.683 -9.234 -26.144 1.00 65.62 508 HIS A N 1
ATOM 4055 C CA . HIS A 1 508 ? 22.337 -8.821 -26.619 1.00 65.62 508 HIS A CA 1
ATOM 4056 C C . HIS A 1 508 ? 21.732 -7.556 -25.988 1.00 65.62 508 HIS A C 1
ATOM 4058 O O . HIS A 1 508 ? 20.868 -6.938 -26.602 1.00 65.62 508 HIS A O 1
ATOM 4064 N N . PHE A 1 509 ? 22.181 -7.102 -24.813 1.00 79.94 509 PHE A N 1
ATOM 4065 C CA . PHE A 1 509 ? 21.543 -5.950 -24.156 1.00 79.94 509 PHE A CA 1
ATOM 4066 C C . PHE A 1 509 ? 21.852 -4.603 -24.826 1.00 79.94 509 PHE A C 1
ATOM 4068 O O . PHE A 1 509 ? 20.939 -3.865 -25.188 1.00 79.94 509 PHE A O 1
ATOM 4075 N N . SER A 1 510 ? 23.135 -4.285 -25.035 1.00 82.06 510 SER A N 1
ATOM 4076 C CA . SER A 1 510 ? 23.537 -3.039 -25.704 1.00 82.06 510 SER A CA 1
ATOM 4077 C C . SER A 1 510 ? 23.082 -3.000 -27.163 1.00 82.06 510 SER A C 1
ATOM 4079 O O . SER A 1 510 ? 22.742 -1.939 -27.672 1.00 82.06 510 SER A O 1
ATOM 4081 N N . GLU A 1 511 ? 23.054 -4.155 -27.831 1.00 82.44 511 GLU A N 1
ATOM 4082 C CA . GLU A 1 511 ? 22.538 -4.276 -29.193 1.00 82.44 511 GLU A CA 1
ATOM 4083 C C . GLU A 1 511 ? 21.027 -4.019 -29.239 1.00 82.44 511 GLU A C 1
ATOM 4085 O O . GLU A 1 511 ? 20.590 -3.186 -30.029 1.00 82.44 511 GLU A O 1
ATOM 4090 N N . GLY A 1 512 ? 20.245 -4.643 -28.350 1.00 83.44 512 GLY A N 1
ATOM 4091 C CA . GLY A 1 512 ? 18.804 -4.401 -28.241 1.00 83.44 512 GLY A CA 1
ATOM 4092 C C . GLY A 1 512 ? 18.473 -2.940 -27.919 1.00 83.44 512 GLY A C 1
ATOM 4093 O O . GLY A 1 512 ? 17.572 -2.362 -28.528 1.00 83.44 512 GLY A O 1
ATOM 4094 N N . LEU A 1 513 ? 19.255 -2.302 -27.039 1.00 88.25 513 LEU A N 1
ATOM 4095 C CA . LEU A 1 513 ? 19.132 -0.870 -26.762 1.00 88.25 513 LEU A CA 1
ATOM 4096 C C . LEU A 1 513 ? 19.401 -0.027 -28.016 1.00 88.25 513 LEU A C 1
ATOM 4098 O O . LEU A 1 513 ? 18.586 0.825 -28.363 1.00 88.25 513 LEU A O 1
ATOM 4102 N N . CYS A 1 514 ? 20.499 -0.283 -28.732 1.00 87.44 514 CYS A N 1
ATOM 4103 C CA . CYS A 1 514 ? 20.816 0.419 -29.978 1.00 87.44 514 CYS A CA 1
ATOM 4104 C C . CYS A 1 514 ? 19.735 0.222 -31.049 1.00 87.44 514 CYS A C 1
ATOM 4106 O O . CYS A 1 514 ? 19.339 1.189 -31.697 1.00 87.44 514 CYS A O 1
ATOM 4108 N N . GLN A 1 515 ? 19.229 -1.002 -31.223 1.00 86.94 515 GLN A N 1
ATOM 4109 C CA . GLN A 1 515 ? 18.154 -1.301 -32.170 1.00 86.94 515 GLN A CA 1
ATOM 4110 C C . GLN A 1 515 ? 16.884 -0.513 -31.834 1.00 86.94 515 GLN A C 1
ATOM 4112 O O . GLN A 1 515 ? 16.268 0.065 -32.731 1.00 86.94 515 GLN A O 1
ATOM 4117 N N . ARG A 1 516 ? 16.516 -0.418 -30.549 1.00 86.94 516 ARG A N 1
ATOM 4118 C CA . ARG A 1 516 ? 15.354 0.372 -30.126 1.00 86.94 516 ARG A CA 1
ATOM 4119 C C . ARG A 1 516 ? 15.571 1.871 -30.317 1.00 86.94 516 ARG A C 1
ATOM 4121 O O . ARG A 1 516 ? 14.687 2.536 -30.848 1.00 86.94 516 ARG A O 1
ATOM 4128 N N . LEU A 1 517 ? 16.738 2.400 -29.943 1.00 87.38 517 LEU A N 1
ATOM 4129 C CA . LEU A 1 517 ? 17.092 3.805 -30.172 1.00 87.38 517 LEU A CA 1
ATOM 4130 C C . LEU A 1 517 ? 17.000 4.163 -31.663 1.00 87.38 517 LEU A C 1
ATOM 4132 O O . LEU A 1 517 ? 16.396 5.175 -32.013 1.00 87.38 517 LEU A O 1
ATOM 4136 N N . LEU A 1 518 ? 17.517 3.301 -32.544 1.00 85.69 518 LEU A N 1
ATOM 4137 C CA . LEU A 1 518 ? 17.395 3.462 -33.995 1.00 85.69 518 LEU A CA 1
ATOM 4138 C C . LEU A 1 518 ? 15.940 3.395 -34.462 1.00 85.69 518 LEU A C 1
ATOM 4140 O O . LEU A 1 518 ? 15.537 4.207 -35.286 1.00 85.69 518 LEU A O 1
ATOM 4144 N N . ALA A 1 519 ? 15.128 2.482 -33.926 1.00 84.44 519 ALA A N 1
ATOM 4145 C CA . ALA A 1 519 ? 13.708 2.403 -34.263 1.00 84.44 519 ALA A CA 1
ATOM 4146 C C . ALA A 1 519 ? 12.940 3.682 -33.873 1.00 84.44 519 ALA A C 1
ATOM 4148 O O . ALA A 1 519 ? 12.104 4.147 -34.644 1.00 84.44 519 ALA A O 1
ATOM 4149 N N . ILE A 1 520 ? 13.258 4.289 -32.724 1.00 81.44 520 ILE A N 1
ATOM 4150 C CA . ILE A 1 520 ? 12.661 5.556 -32.257 1.00 81.44 520 ILE A CA 1
ATOM 4151 C C . ILE A 1 520 ? 13.033 6.737 -33.173 1.00 81.44 520 ILE A C 1
ATOM 4153 O O . ILE A 1 520 ? 12.241 7.673 -33.339 1.00 81.44 520 ILE A O 1
ATOM 4157 N N . VAL A 1 521 ? 14.238 6.712 -33.748 1.00 80.94 521 VAL A N 1
ATOM 4158 C CA . VAL A 1 521 ? 14.712 7.715 -34.714 1.00 80.94 521 VAL A CA 1
ATOM 4159 C C . VAL A 1 521 ? 14.085 7.478 -36.092 1.00 80.94 521 VAL A C 1
ATOM 4161 O O . VAL A 1 521 ? 13.453 8.378 -36.631 1.00 80.94 521 VAL A O 1
ATOM 4164 N N . ASN A 1 522 ? 14.174 6.259 -36.627 1.00 77.44 522 ASN A N 1
ATOM 4165 C CA . ASN A 1 522 ? 13.695 5.907 -37.971 1.00 77.44 522 ASN A CA 1
ATOM 4166 C C . ASN A 1 522 ? 12.163 5.931 -38.082 1.00 77.44 522 ASN A C 1
ATOM 4168 O O . ASN A 1 522 ? 11.609 6.269 -39.125 1.00 77.44 522 ASN A O 1
ATOM 4172 N N . GLY A 1 523 ? 11.445 5.610 -37.000 1.00 67.00 523 GLY A N 1
ATOM 4173 C CA . GLY A 1 523 ? 9.985 5.729 -36.938 1.00 67.00 523 GLY A CA 1
ATOM 4174 C C . GLY A 1 523 ? 9.482 7.165 -37.138 1.00 67.00 523 GLY A C 1
ATOM 4175 O O . GLY A 1 523 ? 8.295 7.364 -37.394 1.00 67.00 523 GLY A O 1
ATOM 4176 N N . ARG A 1 524 ? 10.377 8.161 -37.065 1.00 62.22 524 ARG A N 1
ATOM 4177 C CA . ARG A 1 524 ? 10.077 9.585 -37.224 1.00 62.22 524 ARG A CA 1
ATOM 4178 C C . ARG A 1 524 ? 10.311 10.164 -38.610 1.00 62.22 524 ARG A C 1
ATOM 4180 O O . ARG A 1 524 ? 9.855 11.278 -38.836 1.00 62.22 524 ARG A O 1
ATOM 4187 N N . ASP A 1 525 ? 10.866 9.417 -39.563 1.00 50.50 525 ASP A N 1
ATOM 4188 C CA . ASP A 1 525 ? 11.010 9.885 -40.955 1.00 50.50 525 ASP A CA 1
ATOM 4189 C C . ASP A 1 525 ? 9.655 10.205 -41.635 1.00 50.50 525 ASP A C 1
ATOM 4191 O O . ASP A 1 525 ? 9.612 10.791 -42.714 1.00 50.50 525 ASP A O 1
ATOM 4195 N N . LYS A 1 526 ? 8.527 9.861 -40.993 1.00 47.84 526 LYS A N 1
ATOM 4196 C CA . LYS A 1 526 ? 7.158 10.175 -41.435 1.00 47.84 526 LYS A CA 1
ATOM 4197 C C . LYS A 1 526 ? 6.537 11.432 -40.799 1.00 47.84 526 LYS A C 1
ATOM 4199 O O . LYS A 1 526 ? 5.471 11.845 -41.244 1.00 47.84 526 LYS A O 1
ATOM 4204 N N . MET A 1 527 ? 7.161 12.044 -39.790 1.00 45.22 527 MET A N 1
ATOM 4205 C CA . MET A 1 527 ? 6.692 13.280 -39.145 1.00 45.22 527 MET A CA 1
ATOM 4206 C C . MET A 1 527 ? 7.711 14.392 -39.416 1.00 45.22 527 MET A C 1
ATOM 4208 O O . MET A 1 527 ? 8.865 14.270 -39.028 1.00 45.22 527 MET A O 1
ATOM 4212 N N . ASN A 1 528 ? 7.285 15.446 -40.119 1.00 43.16 528 ASN A N 1
ATOM 4213 C CA . ASN A 1 528 ? 8.098 16.568 -40.606 1.00 43.16 528 ASN A CA 1
ATOM 4214 C C . ASN A 1 528 ? 9.371 16.877 -39.790 1.00 43.16 528 ASN A C 1
ATOM 4216 O O . ASN A 1 528 ? 9.313 17.194 -38.602 1.00 43.16 528 ASN A O 1
ATOM 4220 N N . ALA A 1 529 ? 10.508 16.914 -40.491 1.00 46.47 529 ALA A N 1
ATOM 4221 C CA . ALA A 1 529 ? 11.856 17.198 -39.988 1.00 46.47 529 ALA A CA 1
ATOM 4222 C C . ALA A 1 529 ? 12.044 18.568 -39.289 1.00 46.47 529 ALA A C 1
ATOM 4224 O O . ALA A 1 529 ? 13.138 18.875 -38.824 1.00 46.47 529 ALA A O 1
ATOM 4225 N N . VAL A 1 530 ? 11.003 19.399 -39.206 1.00 42.44 530 VAL A N 1
ATOM 4226 C CA . VAL A 1 530 ? 11.078 20.799 -38.753 1.00 42.44 530 VAL A CA 1
ATOM 4227 C C . VAL A 1 530 ? 10.868 20.953 -37.235 1.00 42.44 530 VAL A C 1
ATOM 4229 O O . VAL A 1 530 ? 11.199 21.997 -36.685 1.00 42.44 530 VAL A O 1
ATOM 4232 N N . LEU A 1 531 ? 10.413 19.915 -36.520 1.00 48.09 531 LEU A N 1
ATOM 4233 C CA . LEU A 1 531 ? 10.189 19.962 -35.062 1.00 48.09 531 LEU A CA 1
ATOM 4234 C C . LEU A 1 531 ? 10.983 18.899 -34.281 1.00 48.09 531 LEU A C 1
ATOM 4236 O O . LEU A 1 531 ? 10.478 18.253 -33.366 1.00 48.09 531 LEU A O 1
ATOM 4240 N N . GLN A 1 532 ? 12.260 18.696 -34.611 1.00 55.19 532 GLN A N 1
ATOM 4241 C CA . GLN A 1 532 ? 13.138 17.966 -33.692 1.00 55.19 532 GLN A CA 1
ATOM 4242 C C . GLN A 1 532 ? 13.348 18.827 -32.438 1.00 55.19 532 GLN A C 1
ATOM 4244 O O . GLN A 1 532 ? 14.079 19.816 -32.476 1.00 55.19 532 GLN A O 1
ATOM 4249 N N . SER A 1 533 ? 12.692 18.480 -31.324 1.00 66.38 533 SER A N 1
ATOM 4250 C CA . SER A 1 533 ? 12.940 19.166 -30.055 1.00 66.38 533 SER A CA 1
ATOM 4251 C C . SER A 1 533 ? 14.428 19.058 -29.711 1.00 66.38 533 SER A C 1
ATOM 4253 O O . SER A 1 533 ? 15.017 17.974 -29.747 1.00 66.38 533 SER A O 1
ATOM 4255 N N . PHE A 1 534 ? 15.054 20.186 -29.365 1.00 71.88 534 PHE A N 1
ATOM 4256 C CA . PHE A 1 534 ? 16.448 20.226 -28.906 1.00 71.88 534 PHE A CA 1
ATOM 4257 C C . PHE A 1 534 ? 16.704 19.192 -27.795 1.00 71.88 534 PHE A C 1
ATOM 4259 O O . PHE A 1 534 ? 17.733 18.523 -27.777 1.00 71.88 534 PHE A O 1
ATOM 4266 N N . THR A 1 535 ? 15.716 18.995 -26.919 1.00 75.62 535 THR A N 1
ATOM 4267 C CA . THR A 1 535 ? 15.717 17.996 -25.846 1.00 75.62 535 THR A CA 1
ATOM 4268 C C . THR A 1 535 ? 15.834 16.566 -26.361 1.00 75.62 535 THR A C 1
ATOM 4270 O O . THR A 1 535 ? 16.609 15.793 -25.807 1.00 75.62 535 THR A O 1
ATOM 4273 N N . PHE A 1 536 ? 15.108 16.208 -27.422 1.00 82.56 536 PHE A N 1
ATOM 4274 C CA . PHE A 1 536 ? 15.191 14.876 -28.013 1.00 82.56 536 PHE A CA 1
ATOM 4275 C C . PHE A 1 536 ? 16.578 14.602 -28.602 1.00 82.56 536 PHE A C 1
ATOM 4277 O O . PHE A 1 536 ? 17.175 13.567 -28.308 1.00 82.56 536 PHE A O 1
ATOM 4284 N N . LEU A 1 537 ? 17.107 15.537 -29.400 1.00 82.88 537 LEU A N 1
ATOM 4285 C CA . LEU A 1 537 ? 18.442 15.401 -29.991 1.00 82.88 537 LEU A CA 1
ATOM 4286 C C . LEU A 1 537 ? 19.529 15.320 -28.920 1.00 82.88 537 LEU A C 1
ATOM 4288 O O . LEU A 1 537 ? 20.460 14.527 -29.049 1.00 82.88 537 LEU A O 1
ATOM 4292 N N . TRP A 1 538 ? 19.385 16.105 -27.853 1.00 86.38 538 TRP A N 1
ATOM 4293 C CA . TRP A 1 538 ? 20.286 16.069 -26.711 1.00 86.38 538 TRP A CA 1
ATOM 4294 C C . TRP A 1 538 ? 20.248 14.713 -25.995 1.00 86.38 538 TRP A C 1
ATOM 4296 O O . TRP A 1 538 ? 21.300 14.095 -25.833 1.00 86.38 538 TRP A O 1
ATOM 4306 N N . PHE A 1 539 ? 19.059 14.196 -25.649 1.00 86.81 539 PHE A N 1
ATOM 4307 C CA . PHE A 1 539 ? 18.932 12.863 -25.046 1.00 86.81 539 PHE A CA 1
ATOM 4308 C C . PHE A 1 539 ? 19.533 11.782 -25.946 1.00 86.81 539 PHE A C 1
ATOM 4310 O O . PHE A 1 539 ? 20.328 10.973 -25.475 1.00 86.81 539 PHE A O 1
ATOM 4317 N N . TYR A 1 540 ? 19.190 11.779 -27.237 1.00 88.88 540 TYR A N 1
ATOM 4318 C CA . TYR A 1 540 ? 19.701 10.790 -28.183 1.00 88.88 540 TYR A CA 1
ATOM 4319 C C . TYR A 1 540 ? 21.227 10.837 -28.288 1.00 88.88 540 TYR A C 1
ATOM 4321 O O . TYR A 1 540 ? 21.880 9.799 -28.183 1.00 88.88 540 TYR A O 1
ATOM 4329 N N . GLY A 1 541 ? 21.795 12.033 -28.474 1.00 87.62 541 GLY A N 1
ATOM 4330 C CA . GLY A 1 541 ? 23.235 12.232 -28.607 1.00 87.62 541 GLY A CA 1
ATOM 4331 C C . GLY A 1 541 ? 23.995 11.742 -27.378 1.00 87.62 541 GLY A C 1
ATOM 4332 O O . GLY A 1 541 ? 24.911 10.932 -27.507 1.00 87.62 541 GLY A O 1
ATOM 4333 N N . GLU A 1 542 ? 23.573 12.162 -26.186 1.00 91.62 542 GLU A N 1
ATOM 4334 C CA . GLU A 1 542 ? 24.195 11.753 -24.924 1.00 91.62 542 GLU A CA 1
ATOM 4335 C C . GLU A 1 542 ? 24.087 10.239 -24.682 1.00 91.62 542 GLU A C 1
ATOM 4337 O O . GLU A 1 542 ? 25.085 9.596 -24.343 1.00 91.62 542 GLU A O 1
ATOM 4342 N N . MET A 1 543 ? 22.907 9.646 -24.908 1.00 92.50 543 MET A N 1
ATOM 4343 C CA . MET A 1 543 ? 22.701 8.201 -24.760 1.00 92.50 543 MET A CA 1
ATOM 4344 C C . MET A 1 543 ? 23.572 7.407 -25.742 1.00 92.50 543 MET A C 1
ATOM 4346 O O . MET A 1 543 ? 24.260 6.467 -25.342 1.00 92.50 543 MET A O 1
ATOM 4350 N N . ALA A 1 544 ? 23.586 7.797 -27.020 1.00 89.31 544 ALA A N 1
ATOM 4351 C CA . ALA A 1 544 ? 24.361 7.121 -28.056 1.00 89.31 544 ALA A CA 1
ATOM 4352 C C . ALA A 1 544 ? 25.871 7.205 -27.787 1.00 89.31 544 ALA A C 1
ATOM 4354 O O . ALA A 1 544 ? 26.567 6.189 -27.863 1.00 89.31 544 ALA A O 1
ATOM 4355 N N . ILE A 1 545 ? 26.381 8.389 -27.422 1.00 89.75 545 ILE A N 1
ATOM 4356 C CA . ILE A 1 545 ? 27.794 8.588 -27.069 1.00 89.75 545 ILE A CA 1
ATOM 4357 C C . ILE A 1 545 ? 28.178 7.697 -25.880 1.00 89.75 545 ILE A C 1
ATOM 4359 O O . ILE A 1 545 ? 29.198 7.004 -25.936 1.00 89.75 545 ILE A O 1
ATOM 4363 N N . HIS A 1 546 ? 27.357 7.668 -24.826 1.00 91.62 546 HIS A N 1
ATOM 4364 C CA . HIS A 1 546 ? 27.638 6.878 -23.623 1.00 91.62 546 HIS A CA 1
ATOM 4365 C C . HIS A 1 546 ? 27.672 5.371 -23.908 1.00 91.62 546 HIS A C 1
ATOM 4367 O O . HIS A 1 546 ? 28.624 4.685 -23.522 1.00 91.62 546 HIS A O 1
ATOM 4373 N N . VAL A 1 547 ? 26.692 4.852 -24.658 1.00 88.19 547 VAL A N 1
ATOM 4374 C CA . VAL A 1 547 ? 26.650 3.434 -25.062 1.00 88.19 547 VAL A CA 1
ATOM 4375 C C . VAL A 1 547 ? 27.879 3.070 -25.895 1.00 88.19 547 VAL A C 1
ATOM 4377 O O . VAL A 1 547 ? 28.537 2.067 -25.611 1.00 88.19 547 VAL A O 1
ATOM 4380 N N . LEU A 1 548 ? 28.237 3.894 -26.886 1.00 85.31 548 LEU A N 1
ATOM 4381 C CA . LEU A 1 548 ? 29.393 3.653 -27.755 1.00 85.31 548 LEU A CA 1
ATOM 4382 C C . LEU A 1 548 ? 30.713 3.628 -26.978 1.00 85.31 548 LEU A C 1
ATOM 4384 O O . LEU A 1 548 ? 31.557 2.763 -27.233 1.00 85.31 548 LEU A O 1
ATOM 4388 N N . ASN A 1 549 ? 30.889 4.525 -26.007 1.00 85.00 549 ASN A N 1
ATOM 4389 C CA . ASN A 1 549 ? 32.075 4.541 -25.153 1.00 85.00 549 ASN A CA 1
ATOM 4390 C C . ASN A 1 549 ? 32.203 3.239 -24.343 1.00 85.00 549 ASN A C 1
ATOM 4392 O O . ASN A 1 549 ? 33.283 2.648 -24.281 1.00 85.00 549 ASN A O 1
ATOM 4396 N N . GLN A 1 550 ? 31.095 2.722 -23.809 1.00 79.44 550 GLN A N 1
ATOM 4397 C CA . GLN A 1 550 ? 31.069 1.476 -23.032 1.00 79.44 550 GLN A CA 1
ATOM 4398 C C . GLN A 1 550 ? 31.258 0.201 -23.880 1.00 79.44 550 GLN A C 1
ATOM 4400 O O . GLN A 1 550 ? 31.691 -0.833 -23.358 1.00 79.44 550 GLN A O 1
ATOM 4405 N N . VAL A 1 551 ? 30.955 0.258 -25.183 1.00 73.44 551 VAL A N 1
ATOM 4406 C CA . VAL A 1 551 ? 31.192 -0.833 -26.150 1.00 73.44 551 VAL A CA 1
ATOM 4407 C C . VAL A 1 551 ? 32.630 -0.825 -26.686 1.00 73.44 551 VAL A C 1
ATOM 4409 O O . VAL A 1 551 ? 33.166 -1.890 -26.980 1.00 73.44 551 VAL A O 1
ATOM 4412 N N . ARG A 1 552 ? 33.293 0.338 -26.780 1.00 60.88 552 ARG A N 1
ATOM 4413 C CA . ARG A 1 552 ? 34.690 0.460 -27.257 1.00 60.88 552 ARG A CA 1
ATOM 4414 C C . ARG A 1 552 ? 35.751 0.080 -26.210 1.00 60.88 552 ARG A C 1
ATOM 4416 O O . ARG A 1 552 ? 36.832 -0.380 -26.572 1.00 60.88 552 ARG A O 1
ATOM 4423 N N . MET A 1 553 ? 35.446 0.208 -24.919 1.00 52.44 553 MET A N 1
ATOM 4424 C CA . MET A 1 553 ? 36.377 -0.062 -23.807 1.00 52.44 553 MET A CA 1
ATOM 4425 C C . MET A 1 553 ? 36.840 -1.527 -23.546 1.00 52.44 553 MET A C 1
ATOM 4427 O O . MET A 1 553 ? 37.842 -1.685 -22.842 1.00 52.44 553 MET A O 1
ATOM 4431 N N . PRO A 1 554 ? 36.254 -2.618 -24.091 1.00 49.72 554 PRO A N 1
ATOM 4432 C CA . PRO A 1 554 ? 36.779 -3.980 -23.886 1.00 49.72 554 PRO A CA 1
ATOM 4433 C C . PRO A 1 554 ? 38.168 -4.230 -24.514 1.00 49.72 554 PRO A C 1
ATOM 4435 O O . PRO A 1 554 ? 38.909 -5.113 -24.068 1.00 49.72 554 PRO A O 1
ATOM 4438 N N . GLY A 1 555 ? 38.551 -3.454 -25.537 1.00 44.06 555 GLY A N 1
ATOM 4439 C CA . GLY A 1 555 ? 39.833 -3.607 -26.239 1.00 44.06 555 GLY A CA 1
ATOM 4440 C C . GLY A 1 555 ? 41.050 -3.082 -25.464 1.00 44.06 555 GLY A C 1
ATOM 4441 O O . GLY A 1 555 ? 42.122 -3.681 -25.517 1.00 44.06 555 GLY A O 1
ATOM 4442 N N . ALA A 1 556 ? 40.891 -2.009 -24.684 1.00 41.09 556 ALA A N 1
ATOM 4443 C CA . ALA A 1 556 ? 42.015 -1.356 -24.006 1.00 41.09 556 ALA A CA 1
ATOM 4444 C C . ALA A 1 556 ? 42.481 -2.118 -22.747 1.00 41.09 556 ALA A C 1
ATOM 4446 O O . ALA A 1 556 ? 43.678 -2.287 -22.515 1.00 41.09 556 ALA A O 1
ATOM 4447 N N . LEU A 1 557 ? 41.546 -2.672 -21.965 1.00 41.97 557 LEU A N 1
ATOM 4448 C CA . LEU A 1 557 ? 41.867 -3.415 -20.735 1.00 41.97 557 LEU A CA 1
ATOM 4449 C C . LEU A 1 557 ? 42.504 -4.790 -21.007 1.00 41.97 557 LEU A C 1
ATOM 4451 O O . LEU A 1 557 ? 43.294 -5.292 -20.201 1.00 41.97 557 LEU A O 1
ATOM 4455 N N . SER A 1 558 ? 42.205 -5.401 -22.156 1.00 45.12 558 SER A N 1
ATOM 4456 C CA . SER A 1 558 ? 42.814 -6.667 -22.577 1.00 45.12 558 SER A CA 1
ATOM 4457 C C . SER A 1 558 ? 44.238 -6.482 -23.125 1.00 45.12 558 SER A C 1
ATOM 4459 O O . SER A 1 558 ? 45.091 -7.342 -22.887 1.00 45.12 558 SER A O 1
ATOM 4461 N N . GLN A 1 559 ? 44.549 -5.338 -23.747 1.00 46.03 559 GLN A N 1
ATOM 4462 C CA . GLN A 1 559 ? 45.922 -4.952 -24.102 1.00 46.03 559 GLN A CA 1
ATOM 4463 C C . GLN A 1 559 ? 46.778 -4.619 -22.873 1.00 46.03 559 GLN A C 1
ATOM 4465 O O . GLN A 1 559 ? 47.914 -5.083 -22.789 1.00 46.03 559 GLN A O 1
ATOM 4470 N N . GLN A 1 560 ? 46.222 -3.938 -21.867 1.00 43.12 560 GLN A N 1
ATOM 4471 C CA . GLN A 1 560 ? 46.962 -3.585 -20.650 1.00 43.12 560 GLN A CA 1
ATOM 4472 C C . GLN A 1 560 ? 47.257 -4.811 -19.759 1.00 43.12 560 GLN A C 1
ATOM 4474 O O . GLN A 1 560 ? 48.354 -4.935 -19.213 1.00 43.12 560 GLN A O 1
ATOM 4479 N N . ARG A 1 561 ? 46.342 -5.797 -19.689 1.00 43.47 561 ARG A N 1
ATOM 4480 C CA . ARG A 1 561 ? 46.605 -7.103 -19.039 1.00 43.47 561 ARG A CA 1
ATOM 4481 C C . ARG A 1 561 ? 47.603 -7.976 -19.811 1.00 43.47 561 ARG A C 1
ATOM 4483 O O . ARG A 1 561 ? 48.331 -8.746 -19.184 1.00 43.47 561 ARG A O 1
ATOM 4490 N N . ARG A 1 562 ? 47.659 -7.879 -21.147 1.00 49.34 562 ARG A N 1
ATOM 4491 C CA . ARG A 1 562 ? 48.677 -8.566 -21.967 1.00 49.34 562 ARG A CA 1
ATOM 4492 C C . ARG A 1 562 ? 50.054 -7.906 -21.843 1.00 49.34 562 ARG A C 1
ATOM 4494 O O . ARG A 1 562 ? 51.034 -8.635 -21.763 1.00 49.34 562 ARG A O 1
ATOM 4501 N N . GLN A 1 563 ? 50.127 -6.581 -21.720 1.00 50.12 563 GLN A N 1
ATOM 4502 C CA . GLN A 1 563 ? 51.379 -5.865 -21.440 1.00 50.12 563 GLN A CA 1
ATOM 4503 C C . GLN A 1 563 ? 51.904 -6.154 -20.023 1.00 50.12 563 GLN A C 1
ATOM 4505 O O . GLN A 1 563 ? 53.067 -6.511 -19.878 1.00 50.12 563 GLN A O 1
ATOM 4510 N N . GLN A 1 564 ? 51.046 -6.178 -18.993 1.00 47.16 564 GLN A N 1
ATOM 4511 C CA . GLN A 1 564 ? 51.473 -6.554 -17.632 1.00 47.16 564 GLN A CA 1
ATOM 4512 C C . GLN A 1 564 ? 51.867 -8.038 -17.479 1.00 47.16 564 GLN A C 1
ATOM 4514 O O . GLN A 1 564 ? 52.705 -8.366 -16.638 1.00 47.16 564 GLN A O 1
ATOM 4519 N N . LYS A 1 565 ? 51.290 -8.956 -18.273 1.00 48.94 565 LYS A N 1
ATOM 4520 C CA . LYS A 1 565 ? 51.749 -10.360 -18.333 1.00 48.94 565 LYS A CA 1
ATOM 4521 C C . LYS A 1 565 ? 53.014 -10.543 -19.182 1.00 48.94 565 LYS A C 1
ATOM 4523 O O . LYS A 1 565 ? 53.759 -11.479 -18.912 1.00 48.94 565 LYS A O 1
ATOM 4528 N N . GLY A 1 566 ? 53.258 -9.674 -20.164 1.00 47.16 566 GLY A N 1
ATOM 4529 C CA . GLY A 1 566 ? 54.499 -9.640 -20.946 1.00 47.16 566 GLY A CA 1
ATOM 4530 C C . GLY A 1 566 ? 55.701 -9.198 -20.109 1.00 47.16 566 GLY A C 1
ATOM 4531 O O . GLY A 1 566 ? 56.716 -9.888 -20.093 1.00 47.16 566 GLY A O 1
ATOM 4532 N N . ASP A 1 567 ? 55.551 -8.138 -19.309 1.00 45.88 567 ASP A N 1
ATOM 4533 C CA . ASP A 1 567 ? 56.643 -7.614 -18.468 1.00 45.88 567 ASP A CA 1
ATOM 4534 C C . ASP A 1 567 ? 57.021 -8.532 -17.294 1.00 45.88 567 ASP A C 1
ATOM 4536 O O . ASP A 1 567 ? 58.183 -8.587 -16.887 1.00 45.88 567 ASP A O 1
ATOM 4540 N N . LYS A 1 568 ? 56.076 -9.329 -16.773 1.00 45.50 568 LYS A N 1
ATOM 4541 C CA . LYS A 1 568 ? 56.380 -10.355 -15.756 1.00 45.50 568 LYS A CA 1
ATOM 4542 C C . LYS A 1 568 ? 57.085 -11.593 -16.313 1.00 45.50 568 LYS A C 1
ATOM 4544 O O . LYS A 1 568 ? 57.672 -12.339 -15.538 1.00 45.50 568 LYS A O 1
ATOM 4549 N N . ARG A 1 569 ? 57.028 -11.836 -17.627 1.00 43.25 569 ARG A N 1
ATOM 4550 C CA . ARG A 1 569 ? 57.719 -12.976 -18.251 1.00 43.25 569 ARG A CA 1
ATOM 4551 C C . ARG A 1 569 ? 59.182 -12.641 -18.550 1.00 43.25 569 ARG A C 1
ATOM 4553 O O . ARG A 1 569 ? 60.045 -13.468 -18.294 1.00 43.25 569 ARG A O 1
ATOM 4560 N N . ASN A 1 570 ? 59.464 -11.397 -18.937 1.00 41.72 570 ASN A N 1
ATOM 4561 C CA . ASN A 1 570 ? 60.827 -10.926 -19.213 1.00 41.72 570 ASN A CA 1
ATOM 4562 C C . ASN A 1 570 ? 61.663 -10.646 -17.949 1.00 41.72 570 ASN A C 1
ATOM 4564 O O . ASN A 1 570 ? 62.880 -10.531 -18.033 1.00 41.72 570 ASN A O 1
ATOM 4568 N N . SER A 1 571 ? 61.036 -10.554 -16.772 1.00 40.06 571 SER A N 1
ATOM 4569 C CA . SER A 1 571 ? 61.731 -10.395 -15.482 1.00 40.06 571 SER A CA 1
ATOM 4570 C C . SER A 1 571 ? 62.050 -11.725 -14.780 1.00 40.06 571 SER A C 1
ATOM 4572 O O . SER A 1 571 ? 62.796 -11.729 -13.805 1.00 40.06 571 SER A O 1
ATOM 4574 N N . LEU A 1 572 ? 61.537 -12.855 -15.285 1.00 40.03 572 LEU A N 1
ATOM 4575 C CA . LEU A 1 572 ? 61.793 -14.203 -14.755 1.00 40.03 572 LEU A CA 1
ATOM 4576 C C . LEU A 1 572 ? 62.820 -15.007 -15.576 1.00 40.03 572 LEU A C 1
ATOM 4578 O O . LEU A 1 572 ? 63.270 -16.044 -15.106 1.00 40.03 572 LEU A O 1
ATOM 4582 N N . GLU A 1 573 ? 63.245 -14.516 -16.745 1.00 38.50 573 GLU A N 1
ATOM 4583 C CA . GLU A 1 573 ? 64.308 -15.130 -17.567 1.00 38.50 573 GLU A CA 1
ATOM 4584 C C . GLU A 1 573 ? 65.717 -14.552 -17.309 1.00 38.50 573 GLU A C 1
ATOM 4586 O O . GLU A 1 573 ? 66.668 -14.941 -17.975 1.00 38.50 573 GLU A O 1
ATOM 4591 N N . PHE A 1 574 ? 65.888 -13.666 -16.317 1.00 37.56 574 PHE A N 1
ATOM 4592 C CA . PHE A 1 574 ? 67.200 -13.103 -15.940 1.00 37.56 574 PHE A CA 1
ATOM 4593 C C . PHE A 1 574 ? 67.763 -13.620 -14.597 1.00 37.56 574 PHE A C 1
ATOM 4595 O O . PHE A 1 574 ? 68.769 -13.100 -14.120 1.00 37.56 574 PHE A O 1
ATOM 4602 N N . VAL A 1 575 ? 67.139 -14.636 -13.979 1.00 42.12 575 VAL A N 1
ATOM 4603 C CA . VAL A 1 575 ? 67.631 -15.291 -12.742 1.00 42.12 575 VAL A CA 1
ATOM 4604 C C . VAL A 1 575 ? 67.468 -16.821 -12.815 1.00 42.12 575 VAL A C 1
ATOM 4606 O O . VAL A 1 575 ? 66.874 -17.439 -11.933 1.00 42.12 575 VAL A O 1
ATOM 4609 N N . ALA A 1 576 ? 67.988 -17.441 -13.874 1.00 34.81 576 ALA A N 1
ATOM 4610 C CA . ALA A 1 576 ? 68.196 -18.889 -13.945 1.00 34.81 576 ALA A CA 1
ATOM 4611 C C . ALA A 1 576 ? 69.608 -19.190 -14.446 1.00 34.81 576 ALA A C 1
ATOM 4613 O O . ALA A 1 576 ? 69.999 -18.572 -15.464 1.00 34.81 576 ALA A O 1
#

Secondary structure (DSSP, 8-state):
-HHHHHHHHHHHHHHHHHHHHHHHHHHHHHHT-S--------------------HHHHHHHHHHHHHHHHHHHHHHHHHHHHHSS--HHHHHHHHHHHHHHHHHTTTGGGSTTTHHHHTHHHHHHHHHH---TTTHHHHHHHHHHHHHHHHHHHHHHHHHHS-S----------TT-TTTTS---PPPP-GGGHHHHHHHHHTTHHHHTSTT--HHHHHHHHHHHHHHHHHHHHHHHHHHTSTT--HHHHHHHHHHHHHHHHHHHHIIIIITTTS--HHHHHHHHHHHHHHHHHS-HHHHT-TTS-EE---HHHHHH--HHHHHHHHHHSTTS-PPPTT-EE-HHHHHHHHHHHHHHHHHTSS-HHHHHHHHHHHHHHHHHSS-HHHHHHHHHHHHHHHHHH-GGGHHHHHHHHHHHHHHHHHHHHHHTTS-PPPPHHHHHHHHHHHHHHHHHHHHGGGGSSSS--SS----PPPHHHHHHHHHHHHHHHHHHHHHHHHHHHH-SS--HHHHHHHHHHHHHHTTTTS-TT---HHHHHHHHHHHHHHHHHHHTHHHHHHHHHHHHHHHHHTTSS--

Organism: NCBI:txid210225